Protein AF-A0A1R3GUH7-F1 (afdb_monomer_lite)

Radius of gyration: 83.01 Å; chains: 1; bounding box: 153×74×231 Å

Sequence (620 aa):
MSNSMDSQSESEESDISDTEIDDYKEVQYEQLKSNKFVVKKPNGTFRCPFCLGKKKQEYGYRDILQHATGVGAASSIKKSGKKRGQHLALAKYLKEDVATEACSVKKDVPKEIVVANKQVPKQEDELCVWPWKGIVTNVYNKLRHEKDVDESAYWLRKFSQYKPVDVHLMWDKERRKGSVILGFGEDMAGFTSLMEFEKIFAANRHGKHDWDRRKRDPGSQMYGWRAQADDYNSQGRIGDYLREKTELSTSSNINAKKKLGTIEKRENLIMAIDMTNEELLEKQCQLDEKGFSLRQIHEENDRLHKAHNKEMETLQQIARDHVYRVMEDANRMKAEVDHKREKLDAWSRKKNESLQLASENQISASKEVAILLQQQQREKREALDKFIQLRREMDEKHKLQRDLEELTGQIKMREVVRGPNEKEMQAMKAMEEELKERLEALDDSGSMNQVLLAKERQINDELQAARKEMIAGFDAHVGGRVTRPTAIGVKKMGEIDSKAFQIAYKKKYPGNEATVEAVMHCTKWQENIQDSGWHPFKVVENNGKPEGVLDENDEKLKELKEELGGEVYDIVVTALKELNEYNPSGRYPVRELWNFRKDCNRRATLKEAITYVAAKRKQK

pLDDT: mean 80.37, std 17.02, range [24.97, 98.25]

Secondary structure (DSSP, 8-state):
--PPP-------PPPPPTTTHHHHHHHHHHHHHTT-S--B-TTS-B--TT--SSS---B-HHHHHHHHHHHHT---TTS-HHHHHHHHHHHHHIIIIIHHHTT------------------------EEETTEEEEEEE----TT-TT--HHHHHHHHTGGG--SEEEEEEETTTTEEEEEEE--SSHHHHHHHHHHHHHHHHTT-SHHHHHHHTTS-TT--EEEE-BHHHHT-SSHHHHHHHHH-EEE-HHHHHHHHHHHHHHHHHHHHHHHHHHHHHHHHHHHHHHHHHHHHHHHHHHHHHHHHHHHHHHHHHHHHHHHHHHHHHHHHHHHHHHHHHHHHHHHHHHHHHHHHHHHHHHHHHHHHHHHHHHHHHHHHHHHHHHHHHHHHHHHHHHHHHHHHHHHHHHHHHHHHHTTS---HHHHHHHHHHHHHHHHHHHHHHGGGHHHHHHHHHHHHHHHHHHHHHHHHHHHHHHHS-S---S--SEEEEEET---HHHHHHHHHHHS-SSTHHHHHHHHHHHHHHHHH-TT---EEEEEETTEEEEEE-TT-HHHHHHHHHH-HHHHHHHHHHHHHHHHH-TTT-SPEEEEEE--TTT-EEPPHHHHHHHHHHHHTT-

Foldseek 3Di:
DDDDDDDDPPDPDDFDDPVCLQVLLVVLLVCVVVVVFDQADPVGWGAQRLDPDDDDRTHHLVRLLCVLVVQLPDPDPPDGSNSNSNSSSVNVCSPPPVVVVVVPDDPDDPPPPPPPDPPPDPPPLFFAWPPWKKKKWQDAPPPPDDPDDPPFVVVCVVLVQLPFPGKDWADDPVVRIIMIMTGQGGDVNSVVSQVVQQVVLVVVCQEPVSCVVCVVPVDRDMHMHIDGPCQCPDPDDSVVVSVVPTDTDGPVVSVVVVVVVVVVVVVVVVVVVVVVVVVVVVVVVVVVVVVVVVVVVVVVVVVVVVVVVVVVVVVVVVVVVVVVVVVVVVVVVVVVVVVVVVVVVVVVVVVVVVVVVVVVVVVVVVVVVVVVVVVVVVVVVVVVVVVVVVVVVVVVVVVVVVVVVVVVVVVVVVCVVPPDDPVVVVVVVVVVVVVVVVVVVVVVVPVVVVVVVVVVVVVVVVQVVLQVVLLVVLPVVVPPDDPDDDQKGKDFQLQQPLVLQLVLQCVVPPDPCSNVVSNVVSVVLSVVLLPLPDDQWDFDQDPNDTDTHGNCPDPVLVCCCVVRHDSNSVRSVRSSVRCCVPPVRRSGTDMFIFRPPPVDGDGDDPVRSVVSVVVVVVVD

Organism: Corchorus capsularis (NCBI:txid210143)

Structure (mmCIF, N/CA/C/O backbone):
data_AF-A0A1R3GUH7-F1
#
_entry.id   AF-A0A1R3GUH7-F1
#
loop_
_atom_site.group_PDB
_atom_site.id
_atom_site.type_symbol
_atom_site.label_atom_id
_atom_site.label_alt_id
_atom_site.label_comp_id
_atom_site.label_asym_id
_atom_site.label_entity_id
_atom_site.label_seq_id
_atom_site.pdbx_PDB_ins_code
_atom_site.Cartn_x
_atom_site.Cartn_y
_atom_site.Cartn_z
_atom_site.occupancy
_atom_site.B_iso_or_equiv
_atom_site.auth_seq_id
_atom_site.auth_comp_id
_atom_site.auth_asym_id
_atom_site.auth_atom_id
_atom_site.pdbx_PDB_model_num
ATOM 1 N N . MET A 1 1 ? 68.380 33.218 -1.098 1.00 38.47 1 MET A N 1
ATOM 2 C CA . MET A 1 1 ? 67.161 32.383 -1.090 1.00 38.47 1 MET A CA 1
ATOM 3 C C . MET A 1 1 ? 66.064 33.159 -0.394 1.00 38.47 1 MET A C 1
ATOM 5 O O . MET A 1 1 ? 66.380 33.907 0.521 1.00 38.47 1 MET A O 1
ATOM 9 N N . SER A 1 2 ? 64.831 32.909 -0.830 1.00 32.28 2 SER A N 1
ATOM 10 C CA . SER A 1 2 ? 63.564 33.264 -0.180 1.00 32.28 2 SER A CA 1
ATOM 11 C C . SER A 1 2 ? 62.920 34.574 -0.638 1.00 32.28 2 SER A C 1
ATOM 13 O O . SER A 1 2 ? 63.333 35.677 -0.300 1.00 32.28 2 SER A O 1
ATOM 15 N N . ASN A 1 3 ? 61.898 34.340 -1.461 1.00 30.81 3 ASN A N 1
ATOM 16 C CA . ASN A 1 3 ? 60.961 35.232 -2.123 1.00 30.81 3 ASN A CA 1
ATOM 17 C C . ASN A 1 3 ? 60.263 36.227 -1.192 1.00 30.81 3 ASN A C 1
ATOM 19 O O . ASN A 1 3 ? 59.769 35.855 -0.129 1.00 30.81 3 ASN A O 1
ATOM 23 N N . SER A 1 4 ? 60.118 37.450 -1.702 1.00 28.64 4 SER A N 1
ATOM 24 C CA . SER A 1 4 ? 59.092 38.403 -1.292 1.00 28.64 4 SER A CA 1
ATOM 25 C C . SER A 1 4 ? 57.752 37.952 -1.868 1.00 28.64 4 SER A C 1
ATOM 27 O O . SER A 1 4 ? 57.610 37.788 -3.081 1.00 28.64 4 SER A O 1
ATOM 29 N N . MET A 1 5 ? 56.796 37.712 -0.977 1.00 43.38 5 MET A N 1
ATOM 30 C CA . MET A 1 5 ? 55.377 37.606 -1.283 1.00 43.38 5 MET A CA 1
ATOM 31 C C . MET A 1 5 ? 54.871 38.978 -1.717 1.00 43.38 5 MET A C 1
ATOM 33 O O . MET A 1 5 ? 54.993 39.932 -0.958 1.00 43.38 5 MET A O 1
ATOM 37 N N . ASP A 1 6 ? 54.278 39.047 -2.905 1.00 29.61 6 ASP A N 1
ATOM 38 C CA . ASP A 1 6 ? 53.284 40.067 -3.208 1.00 29.61 6 ASP A CA 1
ATOM 39 C C . ASP A 1 6 ? 52.191 39.487 -4.115 1.00 29.61 6 ASP A C 1
ATOM 41 O O . ASP A 1 6 ? 52.394 39.179 -5.289 1.00 29.61 6 ASP A O 1
ATOM 45 N N . SER A 1 7 ? 51.040 39.271 -3.479 1.00 36.44 7 SER A N 1
ATOM 46 C CA . SER A 1 7 ? 49.740 39.780 -3.910 1.00 36.44 7 SER A CA 1
ATOM 47 C C . SER A 1 7 ? 49.312 39.495 -5.358 1.00 36.44 7 SER A C 1
ATOM 49 O O . SER A 1 7 ? 49.348 40.365 -6.225 1.00 36.44 7 SER A O 1
ATOM 51 N N . GLN A 1 8 ? 48.779 38.292 -5.600 1.00 31.94 8 GLN A N 1
ATOM 52 C CA . GLN A 1 8 ? 47.767 38.107 -6.643 1.00 31.94 8 GLN A CA 1
ATOM 53 C C . GLN A 1 8 ? 46.392 38.351 -6.020 1.00 31.94 8 GLN A C 1
ATOM 55 O O . GLN A 1 8 ? 45.946 37.580 -5.175 1.00 31.94 8 GLN A O 1
ATOM 60 N N . SER A 1 9 ? 45.727 39.431 -6.439 1.00 34.44 9 SER A N 1
ATOM 61 C CA . SER A 1 9 ? 44.301 39.630 -6.197 1.00 34.44 9 SER A CA 1
ATOM 62 C C . SER A 1 9 ? 43.526 38.582 -6.999 1.00 34.44 9 SER A C 1
ATOM 64 O O . SER A 1 9 ? 43.190 38.789 -8.170 1.00 34.44 9 SER A O 1
ATOM 66 N N . GLU A 1 10 ? 43.282 37.432 -6.380 1.00 37.41 10 GLU A N 1
ATOM 67 C CA . GLU A 1 10 ? 42.176 36.563 -6.753 1.00 37.41 10 GLU A CA 1
ATOM 68 C C . GLU A 1 10 ? 40.896 37.366 -6.530 1.00 37.41 10 GLU A C 1
ATOM 70 O O . GLU A 1 10 ? 40.453 37.596 -5.409 1.00 37.41 10 GLU A O 1
ATOM 75 N N . SER A 1 11 ? 40.347 37.879 -7.627 1.00 35.03 11 SER A N 1
ATOM 76 C CA . SER A 1 11 ? 38.951 38.279 -7.652 1.00 35.03 11 SER A CA 1
ATOM 77 C C . SER A 1 11 ? 38.152 37.015 -7.369 1.00 35.03 11 SER A C 1
ATOM 79 O O . SER A 1 11 ? 38.165 36.074 -8.164 1.00 35.03 11 SER A O 1
ATOM 81 N N . GLU A 1 12 ? 37.504 36.987 -6.208 1.00 46.16 12 GLU A N 1
ATOM 82 C CA . GLU A 1 12 ? 36.414 36.072 -5.895 1.00 46.16 12 GLU A CA 1
ATOM 83 C C . GLU A 1 12 ? 35.288 36.303 -6.915 1.00 46.16 12 GLU A C 1
ATOM 85 O O . GLU A 1 12 ? 34.339 37.047 -6.687 1.00 46.16 12 GLU A O 1
ATOM 90 N N . GLU A 1 13 ? 35.419 35.711 -8.099 1.00 43.38 13 GLU A N 1
ATOM 91 C CA . GLU A 1 13 ? 34.312 35.567 -9.028 1.00 43.38 13 GLU A CA 1
ATOM 92 C C . GLU A 1 13 ? 33.668 34.206 -8.797 1.00 43.38 13 GLU A C 1
ATOM 94 O O . GLU A 1 13 ? 34.305 33.167 -8.976 1.00 43.38 13 GLU A O 1
ATOM 99 N N . SER A 1 14 ? 32.387 34.228 -8.428 1.00 48.31 14 SER A N 1
ATOM 100 C CA . SER A 1 14 ? 31.550 33.044 -8.262 1.00 48.31 14 SER A CA 1
ATOM 101 C C . SER A 1 14 ? 31.707 32.074 -9.440 1.00 48.31 14 SER A C 1
ATOM 103 O O . SER A 1 14 ? 31.588 32.449 -10.618 1.00 48.31 14 SER A O 1
ATOM 105 N N . ASP A 1 15 ? 32.024 30.823 -9.105 1.00 64.31 15 ASP A N 1
ATOM 106 C CA . ASP A 1 15 ? 32.082 29.721 -10.056 1.00 64.31 15 ASP A CA 1
ATOM 107 C C . ASP A 1 15 ? 30.642 29.304 -10.376 1.00 64.31 15 ASP A C 1
ATOM 109 O O . ASP A 1 15 ? 29.839 29.080 -9.471 1.00 64.31 15 ASP A O 1
ATOM 113 N N . ILE A 1 16 ? 30.301 29.275 -11.663 1.00 67.75 16 ILE A N 1
ATOM 114 C CA . ILE A 1 16 ? 28.954 28.910 -12.116 1.00 67.75 16 ILE A CA 1
ATOM 115 C C . ILE A 1 16 ? 28.743 27.406 -11.931 1.00 67.75 16 ILE A C 1
ATOM 117 O O . ILE A 1 16 ? 29.658 26.613 -12.176 1.00 67.75 16 ILE A O 1
ATOM 121 N N . SER A 1 17 ? 27.547 27.015 -11.498 1.00 65.94 17 SER A N 1
ATOM 122 C CA . SER A 1 17 ? 27.181 25.608 -11.318 1.00 65.94 17 SER A CA 1
ATOM 123 C C . SER A 1 17 ? 27.133 24.870 -12.661 1.00 65.94 17 SER A C 1
ATOM 125 O O . SER A 1 17 ? 26.926 25.485 -13.707 1.00 65.94 17 SER A O 1
ATOM 127 N N . ASP A 1 18 ? 27.287 23.540 -12.660 1.00 63.94 18 ASP A N 1
ATOM 128 C CA . ASP A 1 18 ? 27.236 22.732 -13.894 1.00 63.94 18 ASP A CA 1
ATOM 129 C C . ASP A 1 18 ? 25.914 22.908 -14.672 1.00 63.94 18 ASP A C 1
ATOM 131 O O . ASP A 1 18 ? 25.900 22.751 -15.892 1.00 63.94 18 ASP A O 1
ATOM 135 N N . THR A 1 19 ? 24.826 23.291 -13.992 1.00 66.81 19 THR A N 1
ATOM 136 C CA . THR A 1 19 ? 23.519 23.597 -14.595 1.00 66.81 19 THR A CA 1
ATOM 137 C C . THR A 1 19 ? 23.462 24.946 -15.315 1.00 66.81 19 THR A C 1
ATOM 139 O O . THR A 1 19 ? 22.636 25.114 -16.202 1.00 66.81 19 THR A O 1
ATOM 142 N N . GLU A 1 20 ? 24.344 25.893 -14.986 1.00 77.19 20 GLU A N 1
ATOM 143 C CA . GLU A 1 20 ? 24.382 27.247 -15.573 1.00 77.19 20 GLU A CA 1
ATOM 144 C C . GLU A 1 20 ? 25.398 27.368 -16.727 1.00 77.19 20 GLU A C 1
ATOM 146 O O . GLU A 1 20 ? 25.493 28.406 -17.388 1.00 77.19 20 GLU A O 1
ATOM 151 N N . ILE A 1 21 ? 26.186 26.316 -16.985 1.00 79.94 21 ILE A N 1
ATOM 152 C CA . ILE A 1 21 ? 27.223 26.310 -18.028 1.00 79.94 21 ILE A CA 1
ATOM 153 C C . ILE A 1 21 ? 26.617 26.452 -19.427 1.00 79.94 21 ILE A C 1
ATOM 155 O O . ILE A 1 21 ? 27.209 27.137 -20.265 1.00 79.94 21 ILE A O 1
ATOM 159 N N . ASP A 1 22 ? 25.464 25.831 -19.684 1.00 78.75 22 ASP A N 1
ATOM 160 C CA . ASP A 1 22 ? 24.805 25.896 -20.991 1.00 78.75 22 ASP A CA 1
ATOM 161 C C . ASP A 1 22 ? 24.230 27.291 -21.272 1.00 78.75 22 ASP A C 1
ATOM 163 O O . ASP A 1 22 ? 24.462 27.834 -22.354 1.00 78.75 22 ASP A O 1
ATOM 167 N N . ASP A 1 23 ? 23.610 27.936 -20.282 1.00 82.19 23 ASP A N 1
ATOM 168 C CA . ASP A 1 23 ? 23.134 29.319 -20.412 1.00 82.19 23 ASP A CA 1
ATOM 169 C C . ASP A 1 23 ? 24.306 30.289 -20.624 1.00 82.19 23 ASP A C 1
ATOM 171 O O . ASP A 1 23 ? 24.288 31.151 -21.510 1.00 82.19 23 ASP A O 1
ATOM 175 N N . TYR A 1 24 ? 25.392 30.110 -19.863 1.00 84.88 24 TYR A N 1
ATOM 176 C CA . TYR A 1 24 ? 26.601 30.919 -20.007 1.00 84.88 24 TYR A CA 1
ATOM 177 C C . TYR A 1 24 ? 27.288 30.714 -21.369 1.00 84.88 24 TYR A C 1
ATOM 179 O O . TYR A 1 24 ? 27.802 31.668 -21.962 1.00 84.88 24 TYR A O 1
ATOM 187 N N . LYS A 1 25 ? 27.280 29.486 -21.901 1.00 87.50 25 LYS A N 1
ATOM 188 C CA . LYS A 1 25 ? 27.779 29.155 -23.243 1.00 87.50 25 LYS A CA 1
ATOM 189 C C . LYS A 1 25 ? 27.013 29.924 -24.320 1.00 87.50 25 LYS A C 1
ATOM 191 O O . LYS A 1 25 ? 27.659 30.472 -25.212 1.00 87.50 25 LYS A O 1
ATOM 196 N N . GLU A 1 26 ? 25.685 29.993 -24.252 1.00 87.25 26 GLU A N 1
ATOM 197 C CA . GLU A 1 26 ? 24.887 30.718 -25.253 1.00 87.25 26 GLU A CA 1
ATOM 198 C C . GLU A 1 26 ? 25.171 32.231 -25.218 1.00 87.25 26 GLU A C 1
ATOM 200 O O . GLU A 1 26 ? 25.396 32.846 -26.261 1.00 87.25 26 GLU A O 1
ATOM 205 N N . VAL A 1 27 ? 25.331 32.821 -24.026 1.00 85.38 27 VAL A N 1
ATOM 206 C CA . VAL A 1 27 ? 25.751 34.231 -23.891 1.00 85.38 27 VAL A CA 1
ATOM 207 C C . VAL A 1 27 ? 27.134 34.478 -24.507 1.00 85.38 27 VAL A C 1
ATOM 209 O O . VAL A 1 27 ? 27.351 35.485 -25.183 1.00 85.38 27 VAL A O 1
ATOM 212 N N . GLN A 1 28 ? 28.098 33.581 -24.283 1.00 86.81 28 GLN A N 1
ATOM 213 C CA . GLN A 1 28 ? 29.441 33.710 -24.861 1.00 86.81 28 GLN A CA 1
ATOM 214 C C . GLN A 1 28 ? 29.458 33.463 -26.377 1.00 86.81 28 GLN A C 1
ATOM 216 O O . GLN A 1 28 ? 30.261 34.073 -27.084 1.00 86.81 28 GLN A O 1
ATOM 221 N N . TYR A 1 29 ? 28.566 32.617 -26.891 1.00 88.44 29 TYR A N 1
ATOM 222 C CA . TYR A 1 29 ? 28.405 32.362 -28.321 1.00 88.44 29 TYR A CA 1
ATOM 223 C C . TYR A 1 29 ? 27.937 33.625 -29.064 1.00 88.44 29 TYR A C 1
ATOM 225 O O . TYR A 1 29 ? 28.569 34.025 -30.043 1.00 88.44 29 TYR A O 1
ATOM 233 N N . GLU A 1 30 ? 26.949 34.348 -28.531 1.00 86.12 30 GLU A N 1
ATOM 234 C CA . GLU A 1 30 ? 26.508 35.635 -29.097 1.00 86.12 30 GLU A CA 1
ATOM 235 C C . GLU A 1 30 ? 27.604 36.719 -29.050 1.00 86.12 30 GLU A C 1
ATOM 237 O O . GLU A 1 30 ? 27.748 37.552 -29.954 1.00 86.12 30 GLU A O 1
ATOM 242 N N . GLN A 1 31 ? 28.465 36.690 -28.027 1.00 83.94 31 GLN A N 1
ATOM 243 C CA . GLN A 1 31 ? 29.629 37.581 -27.964 1.00 83.94 31 GLN A CA 1
ATOM 244 C C . GLN A 1 31 ? 30.687 37.257 -29.034 1.00 83.94 31 GLN A C 1
ATOM 246 O O . GLN A 1 31 ? 31.366 38.162 -29.520 1.00 83.94 31 GLN A O 1
ATOM 251 N N . LEU A 1 32 ? 30.826 35.991 -29.434 1.00 86.94 32 LEU A N 1
ATOM 252 C CA . LEU A 1 32 ? 31.704 35.593 -30.538 1.00 86.94 32 LEU A CA 1
ATOM 253 C C . LEU A 1 32 ? 31.118 36.012 -31.896 1.00 86.94 32 LEU A C 1
ATOM 255 O O . LEU A 1 32 ? 31.863 36.503 -32.742 1.00 86.94 32 LEU A O 1
ATOM 259 N N . LYS A 1 33 ? 29.793 35.917 -32.075 1.00 83.00 33 LYS A N 1
ATOM 260 C CA . LYS A 1 33 ? 29.093 36.374 -33.292 1.00 83.00 33 LYS A CA 1
ATOM 261 C C . LYS A 1 33 ? 29.143 37.884 -33.501 1.00 83.00 33 LYS A C 1
ATOM 263 O O . LYS A 1 33 ? 29.285 38.348 -34.627 1.00 83.00 33 LYS A O 1
ATOM 268 N N . SER A 1 34 ? 29.092 38.660 -32.422 1.00 78.75 34 SER A N 1
ATOM 269 C CA . SER A 1 34 ? 29.183 40.127 -32.472 1.00 78.75 34 SER A CA 1
ATOM 270 C C . SER A 1 34 ? 30.601 40.663 -32.751 1.00 78.75 34 SER A C 1
ATOM 272 O O . SER A 1 34 ? 30.850 41.855 -32.578 1.00 78.75 34 SER A O 1
ATOM 274 N N . ASN A 1 35 ? 31.543 39.811 -33.190 1.00 73.19 35 ASN A N 1
ATOM 275 C CA . ASN A 1 35 ? 32.951 40.142 -33.461 1.00 73.19 35 ASN A CA 1
ATOM 276 C C . ASN A 1 35 ? 33.691 40.787 -32.274 1.00 73.19 35 ASN A C 1
ATOM 278 O O . ASN A 1 35 ? 34.731 41.427 -32.444 1.00 73.19 35 ASN A O 1
ATOM 282 N N . LYS A 1 36 ? 33.201 40.582 -31.046 1.00 70.38 36 LYS A N 1
ATOM 283 C CA . LYS A 1 36 ? 33.821 41.108 -29.823 1.00 70.38 36 LYS A CA 1
ATOM 284 C C . LYS A 1 36 ? 35.190 40.474 -29.544 1.00 70.38 36 LYS A C 1
ATOM 286 O O . LYS A 1 36 ? 36.022 41.067 -28.861 1.00 70.38 36 LYS A O 1
ATOM 291 N N . PHE A 1 37 ? 35.440 39.282 -30.089 1.00 76.00 37 PHE A N 1
ATOM 292 C CA . PHE A 1 37 ? 36.695 38.549 -29.957 1.00 76.00 37 PHE A CA 1
ATOM 293 C C . PHE A 1 37 ? 37.246 38.145 -31.328 1.00 76.00 37 PHE A C 1
ATOM 295 O O . PHE A 1 37 ? 36.532 37.597 -32.162 1.00 76.00 37 PHE A O 1
ATOM 302 N N . VAL A 1 38 ? 38.547 38.353 -31.548 1.00 77.56 38 VAL A N 1
ATOM 303 C CA . VAL A 1 38 ? 39.216 37.965 -32.800 1.00 77.56 38 VAL A CA 1
ATOM 304 C C . VAL A 1 38 ? 39.607 36.485 -32.748 1.00 77.56 38 VAL A C 1
ATOM 306 O O . VAL A 1 38 ? 40.594 36.119 -32.106 1.00 77.56 38 VAL A O 1
ATOM 309 N N . VAL A 1 39 ? 38.834 35.638 -33.433 1.00 82.12 39 VAL A N 1
ATOM 310 C CA . VAL A 1 39 ? 39.043 34.176 -33.486 1.00 82.12 39 VAL A CA 1
ATOM 311 C C . VAL A 1 39 ? 39.844 33.742 -34.720 1.00 82.12 39 VAL A C 1
ATOM 313 O O . VAL A 1 39 ? 40.707 32.867 -34.618 1.00 82.12 39 VAL A O 1
ATOM 316 N N . LYS A 1 40 ? 39.597 34.367 -35.878 1.00 84.44 40 LYS A N 1
ATOM 317 C CA . LYS A 1 40 ? 40.259 34.092 -37.166 1.00 84.44 40 LYS A CA 1
ATOM 318 C C . LYS A 1 40 ? 41.149 35.273 -37.546 1.00 84.44 40 LYS A C 1
ATOM 320 O O . LYS A 1 40 ? 40.693 36.413 -37.574 1.00 84.44 40 LYS A O 1
ATOM 325 N N . LYS A 1 41 ? 42.426 35.011 -37.818 1.00 80.44 41 LYS A N 1
ATOM 326 C CA . LYS A 1 41 ? 43.382 36.029 -38.268 1.00 80.44 41 LYS A CA 1
ATOM 327 C C . LYS A 1 41 ? 43.344 36.179 -39.800 1.00 80.44 41 LYS A C 1
ATOM 329 O O . LYS A 1 41 ? 42.991 35.224 -40.495 1.00 80.44 41 LYS A O 1
ATOM 334 N N . PRO A 1 42 ? 43.782 37.327 -40.354 1.00 74.44 42 PRO A N 1
ATOM 335 C CA . PRO A 1 42 ? 43.833 37.548 -41.805 1.00 74.44 42 PRO A CA 1
ATOM 336 C C . PRO A 1 42 ? 44.706 36.545 -42.579 1.00 74.44 42 PRO A C 1
ATOM 338 O O . PRO A 1 42 ? 44.478 36.315 -43.760 1.00 74.44 42 PRO A O 1
ATOM 341 N N . ASN A 1 43 ? 45.687 35.922 -41.917 1.00 75.25 43 ASN A N 1
ATOM 342 C CA . ASN A 1 43 ? 46.554 34.884 -42.486 1.00 75.25 43 ASN A CA 1
ATOM 343 C C . ASN A 1 43 ? 45.903 33.482 -42.527 1.00 75.25 43 ASN A C 1
ATOM 345 O O . ASN A 1 43 ? 46.573 32.514 -42.874 1.00 75.25 43 ASN A O 1
ATOM 349 N N . GLY A 1 44 ? 44.623 33.356 -42.153 1.00 77.50 44 GLY A N 1
ATOM 350 C CA . GLY A 1 44 ? 43.875 32.096 -42.176 1.00 77.50 44 GLY A CA 1
ATOM 351 C C . GLY A 1 44 ? 44.109 31.181 -40.968 1.00 77.50 44 GLY A C 1
ATOM 352 O O . GLY A 1 44 ? 43.532 30.094 -40.923 1.00 77.50 44 GLY A O 1
ATOM 353 N N . THR A 1 45 ? 44.915 31.596 -39.982 1.00 85.69 45 THR A N 1
ATOM 354 C CA . THR A 1 45 ? 45.108 30.840 -38.735 1.00 85.69 45 THR A CA 1
ATOM 355 C C . THR A 1 45 ? 44.125 31.274 -37.650 1.00 85.69 45 THR A C 1
ATOM 357 O O . THR A 1 45 ? 43.589 32.385 -37.654 1.00 85.69 45 THR A O 1
ATOM 360 N N . PHE A 1 46 ? 43.864 30.373 -36.706 1.00 88.00 46 PHE A N 1
ATOM 361 C CA . PHE A 1 46 ? 42.892 30.570 -35.636 1.00 88.00 46 PHE A CA 1
ATOM 362 C C . PHE A 1 46 ? 43.574 30.738 -34.281 1.00 88.00 46 PHE A C 1
ATOM 364 O O . PHE A 1 46 ? 44.644 30.180 -34.030 1.00 88.00 46 PHE A O 1
ATOM 371 N N . ARG A 1 47 ? 42.940 31.483 -33.375 1.00 87.56 47 ARG A N 1
ATOM 372 C CA . ARG A 1 47 ? 43.402 31.660 -31.996 1.00 87.56 47 ARG A CA 1
ATOM 373 C C . ARG A 1 47 ? 42.234 31.521 -31.029 1.00 87.56 47 ARG A C 1
ATOM 375 O O . ARG A 1 47 ? 41.167 32.075 -31.255 1.00 87.56 47 ARG A O 1
ATOM 382 N N . CYS A 1 48 ? 42.466 30.823 -29.919 1.00 88.25 48 CYS A N 1
ATOM 383 C CA . CYS A 1 48 ? 41.516 30.794 -28.811 1.00 88.25 48 CYS A CA 1
ATOM 384 C C . CYS A 1 48 ? 41.601 32.121 -28.030 1.00 88.25 48 CYS A C 1
ATOM 386 O O . CYS A 1 48 ? 42.655 32.391 -27.440 1.00 88.25 48 CYS A O 1
ATOM 388 N N . PRO A 1 49 ? 40.535 32.944 -27.989 1.00 85.31 49 PRO A N 1
ATOM 389 C CA . PRO A 1 49 ? 40.542 34.209 -27.252 1.00 85.31 49 PRO A CA 1
ATOM 390 C C . PRO A 1 49 ? 40.568 34.007 -25.728 1.00 85.31 49 PRO A C 1
ATOM 392 O O . PRO A 1 49 ? 40.996 34.892 -24.995 1.00 85.31 49 PRO A O 1
ATOM 395 N N . PHE A 1 50 ? 40.187 32.819 -25.253 1.00 85.75 50 PHE A N 1
ATOM 396 C CA . PHE A 1 50 ? 40.042 32.492 -23.830 1.00 85.75 50 PHE A CA 1
ATOM 397 C C . PHE A 1 50 ? 41.289 31.833 -23.211 1.00 85.75 50 PHE A C 1
ATOM 399 O O . PHE A 1 50 ? 41.352 31.609 -22.002 1.00 85.75 50 PHE A O 1
ATOM 406 N N . CYS A 1 51 ? 42.307 31.527 -24.023 1.00 81.62 51 CYS A N 1
ATOM 407 C CA . CYS A 1 51 ? 43.567 30.927 -23.581 1.00 81.62 51 CYS A CA 1
ATOM 408 C C . CYS A 1 51 ? 44.732 31.913 -23.735 1.00 81.62 51 CYS A C 1
ATOM 410 O O . CYS A 1 51 ? 45.518 31.855 -24.685 1.00 81.62 51 CYS A O 1
ATOM 412 N N . LEU A 1 52 ? 44.874 32.814 -22.764 1.00 65.19 52 LEU A N 1
ATOM 413 C CA . LEU A 1 52 ? 46.010 33.729 -22.690 1.00 65.19 52 LEU A CA 1
ATOM 414 C C . LEU A 1 52 ? 47.238 32.987 -22.120 1.00 65.19 52 LEU A C 1
ATOM 416 O O . LEU A 1 52 ? 47.243 32.562 -20.970 1.00 65.19 52 LEU A O 1
ATOM 420 N N . GLY A 1 53 ? 48.281 32.799 -22.941 1.00 60.22 53 GLY A N 1
ATOM 421 C CA . GLY A 1 53 ? 49.635 32.485 -22.454 1.00 60.22 53 GLY A CA 1
ATOM 422 C C . GLY A 1 53 ? 50.174 31.048 -22.582 1.00 60.22 53 GLY A C 1
ATOM 423 O O . GLY A 1 53 ? 51.245 30.783 -22.044 1.00 60.22 53 GLY A O 1
ATOM 424 N N . LYS A 1 54 ? 49.535 30.106 -23.298 1.00 58.34 54 LYS A N 1
ATOM 425 C CA . LYS A 1 54 ? 50.072 28.727 -23.449 1.00 58.34 54 LYS A CA 1
ATOM 426 C C . LYS A 1 54 ? 50.456 28.372 -24.898 1.00 58.34 54 LYS A C 1
ATOM 428 O O . LYS A 1 54 ? 49.594 28.073 -25.709 1.00 58.34 54 LYS A O 1
ATOM 433 N N . LYS A 1 55 ? 51.770 28.422 -25.174 1.00 57.00 55 LYS A N 1
ATOM 434 C CA . LYS A 1 55 ? 52.654 27.870 -26.248 1.00 57.00 55 LYS A CA 1
ATOM 435 C C . LYS A 1 55 ? 52.178 27.547 -27.691 1.00 57.00 55 LYS A C 1
ATOM 437 O O . LYS A 1 55 ? 53.053 27.412 -28.538 1.00 57.00 55 LYS A O 1
ATOM 442 N N . LYS A 1 56 ? 50.891 27.498 -28.049 1.00 58.94 56 LYS A N 1
ATOM 443 C CA . LYS A 1 56 ? 50.426 27.563 -29.453 1.00 58.94 56 LYS A CA 1
ATOM 444 C C . LYS A 1 56 ? 49.471 28.745 -29.592 1.00 58.94 56 LYS A C 1
ATOM 446 O O . LYS A 1 56 ? 48.332 28.689 -29.144 1.00 58.94 56 LYS A O 1
ATOM 451 N N . GLN A 1 57 ? 49.970 29.851 -30.145 1.00 65.38 57 GLN A N 1
ATOM 452 C CA . GLN A 1 57 ? 49.171 31.064 -30.374 1.00 65.38 57 GLN A CA 1
ATOM 453 C C . GLN A 1 57 ? 48.404 31.030 -31.702 1.00 65.38 57 GLN A C 1
ATOM 455 O O . GLN A 1 57 ? 47.561 31.896 -31.938 1.00 65.38 57 GLN A O 1
ATOM 460 N N . GLU A 1 58 ? 48.696 30.042 -32.548 1.00 76.75 58 GLU A N 1
ATOM 461 C CA . GLU A 1 58 ? 48.107 29.865 -33.870 1.00 76.75 58 GLU A CA 1
ATOM 462 C C . GLU A 1 58 ? 47.759 28.392 -34.075 1.00 76.75 58 GLU A C 1
ATOM 464 O O . GLU A 1 58 ? 48.574 27.504 -33.816 1.00 76.75 58 GLU A O 1
ATOM 469 N N . TYR A 1 59 ? 46.527 28.149 -34.500 1.00 81.50 59 TYR A N 1
ATOM 470 C CA . TYR A 1 59 ? 45.942 26.835 -34.712 1.00 81.50 59 TYR A CA 1
ATOM 471 C C . TYR A 1 59 ? 45.432 26.732 -36.153 1.00 81.50 59 TYR A C 1
ATOM 473 O O . TYR A 1 59 ? 44.887 27.700 -36.693 1.00 81.50 59 TYR A O 1
ATOM 481 N N . GLY A 1 60 ? 45.556 25.552 -36.766 1.00 83.50 60 GLY A N 1
ATOM 482 C CA . GLY A 1 60 ? 44.733 25.202 -37.926 1.00 83.50 60 GLY A CA 1
ATOM 483 C C . GLY A 1 60 ? 43.278 24.963 -37.504 1.00 83.50 60 GLY A C 1
ATOM 484 O O . GLY A 1 60 ? 43.012 24.728 -36.325 1.00 83.50 60 GLY A O 1
ATOM 485 N N . TYR A 1 61 ? 42.329 24.988 -38.449 1.00 86.25 61 TYR A N 1
ATOM 486 C CA . TYR A 1 61 ? 40.892 24.833 -38.151 1.00 86.25 61 TYR A CA 1
ATOM 487 C C . TYR A 1 61 ? 40.578 23.566 -37.329 1.00 86.25 61 TYR A C 1
ATOM 489 O O . TYR A 1 61 ? 39.882 23.628 -36.316 1.00 86.25 61 TYR A O 1
ATOM 497 N N . ARG A 1 62 ? 41.153 22.415 -37.710 1.00 84.12 62 ARG A N 1
ATOM 498 C CA . ARG A 1 62 ? 40.957 21.154 -36.970 1.00 84.12 62 ARG A CA 1
ATOM 499 C C . ARG A 1 62 ? 41.544 21.219 -35.558 1.00 84.12 62 ARG A C 1
ATOM 501 O O . ARG A 1 62 ? 40.911 20.759 -34.613 1.00 84.12 62 ARG A O 1
ATOM 508 N N . ASP A 1 63 ? 42.710 21.845 -35.410 1.00 84.81 63 ASP A N 1
ATOM 509 C CA . ASP A 1 63 ? 43.415 21.932 -34.130 1.00 84.81 63 ASP A CA 1
ATOM 510 C C . ASP A 1 63 ? 42.702 22.869 -33.147 1.00 84.81 63 ASP A C 1
ATOM 512 O O . ASP A 1 63 ? 42.621 22.560 -31.957 1.00 84.81 63 ASP A O 1
ATOM 516 N N . ILE A 1 64 ? 42.165 24.004 -33.621 1.00 88.31 64 ILE A N 1
ATOM 517 C CA . ILE A 1 64 ? 41.411 24.924 -32.757 1.00 88.31 64 ILE A CA 1
ATOM 518 C C . ILE A 1 64 ? 40.089 24.299 -32.322 1.00 88.31 64 ILE A C 1
ATOM 520 O O . ILE A 1 64 ? 39.703 24.435 -31.161 1.00 88.31 64 ILE A O 1
ATOM 524 N N . LEU A 1 65 ? 39.426 23.564 -33.219 1.00 89.31 65 LEU A N 1
ATOM 525 C CA . LEU A 1 65 ? 38.177 22.885 -32.910 1.00 89.31 65 LEU A CA 1
ATOM 526 C C . LEU A 1 65 ? 38.398 21.770 -31.883 1.00 89.31 65 LEU A C 1
ATOM 528 O O . LEU A 1 65 ? 37.639 21.659 -30.918 1.00 89.31 65 LEU A O 1
ATOM 532 N N . GLN A 1 66 ? 39.470 20.990 -32.039 1.00 86.38 66 GLN A N 1
ATOM 533 C CA . GLN A 1 66 ? 39.854 19.964 -31.073 1.00 86.38 66 GLN A CA 1
ATOM 534 C C . GLN A 1 66 ? 40.258 20.577 -29.725 1.00 86.38 66 GLN A C 1
ATOM 536 O O . GLN A 1 66 ? 39.862 20.067 -28.679 1.00 86.38 66 GLN A O 1
ATOM 541 N N . HIS A 1 67 ? 40.989 21.696 -29.729 1.00 87.75 67 HIS A N 1
ATOM 542 C CA . HIS A 1 67 ? 41.338 22.438 -28.517 1.00 87.75 67 HIS A CA 1
ATOM 543 C C . HIS A 1 67 ? 40.092 22.937 -27.770 1.00 87.75 67 HIS A C 1
ATOM 545 O O . HIS A 1 67 ? 39.948 22.676 -26.577 1.00 87.75 67 HIS A O 1
ATOM 551 N N . ALA A 1 68 ? 39.178 23.619 -28.465 1.00 89.44 68 ALA A N 1
ATOM 552 C CA . ALA A 1 68 ? 37.954 24.159 -27.881 1.00 89.44 68 ALA A CA 1
ATOM 553 C C . ALA A 1 68 ? 37.057 23.039 -27.322 1.00 89.44 68 ALA A C 1
ATOM 555 O O . ALA A 1 68 ? 36.637 23.093 -26.167 1.00 89.44 68 ALA A O 1
ATOM 556 N N . THR A 1 69 ? 36.864 21.967 -28.097 1.00 88.44 69 THR A N 1
ATOM 557 C CA . THR A 1 69 ? 36.056 20.808 -27.686 1.00 88.44 69 THR A CA 1
ATOM 558 C C . THR A 1 69 ? 36.686 20.080 -26.495 1.00 88.44 69 THR A C 1
ATOM 560 O O . THR A 1 69 ? 36.005 19.785 -25.517 1.00 88.44 69 THR A O 1
ATOM 563 N N . GLY A 1 70 ? 38.000 19.840 -26.527 1.00 84.44 70 GLY A N 1
ATOM 564 C CA . GLY A 1 70 ? 38.710 19.134 -25.458 1.00 84.44 70 GLY A CA 1
ATOM 565 C C . GLY A 1 70 ? 38.791 19.922 -24.148 1.00 84.44 70 GLY A C 1
ATOM 566 O O . GLY A 1 70 ? 38.759 19.332 -23.071 1.00 84.44 70 GLY A O 1
ATOM 567 N N . VAL A 1 71 ? 38.876 21.256 -24.206 1.00 84.94 71 VAL A N 1
ATOM 568 C CA . VAL A 1 71 ? 38.846 22.094 -22.996 1.00 84.94 71 VAL A CA 1
ATOM 569 C C . VAL A 1 71 ? 37.426 22.228 -22.445 1.00 84.94 71 VAL A C 1
ATOM 571 O O . VAL A 1 71 ? 37.272 22.190 -21.226 1.00 84.94 71 VAL A O 1
ATOM 574 N N . GLY A 1 72 ? 36.412 22.330 -23.310 1.00 82.81 72 GLY A N 1
ATOM 575 C CA . GLY A 1 72 ? 35.003 22.391 -22.912 1.00 82.81 72 GLY A CA 1
ATOM 576 C C . GLY A 1 72 ? 34.489 21.097 -22.267 1.00 82.81 72 GLY A C 1
ATOM 577 O O . GLY A 1 72 ? 33.770 21.151 -21.271 1.00 82.81 72 GLY A O 1
ATOM 578 N N . ALA A 1 73 ? 34.924 19.938 -22.775 1.00 81.38 73 ALA A N 1
ATOM 579 C CA . ALA A 1 73 ? 34.525 18.615 -22.283 1.00 81.38 73 ALA A CA 1
ATOM 580 C C . ALA A 1 73 ? 35.299 18.127 -21.040 1.00 81.38 73 ALA A C 1
ATOM 582 O O . ALA A 1 73 ? 35.003 17.062 -20.506 1.00 81.38 73 ALA A O 1
ATOM 583 N N . ALA A 1 74 ? 36.315 18.859 -20.575 1.00 77.69 74 ALA A N 1
ATOM 584 C CA . ALA A 1 74 ? 37.137 18.416 -19.452 1.00 77.69 74 ALA A CA 1
ATOM 585 C C . ALA A 1 74 ? 36.426 18.628 -18.100 1.00 77.69 74 ALA A C 1
ATOM 587 O O . ALA A 1 74 ? 36.326 19.760 -17.633 1.00 77.69 74 ALA A O 1
ATOM 588 N N . SER A 1 75 ? 36.048 17.539 -17.423 1.00 63.97 75 SER A N 1
ATOM 589 C CA . SER A 1 75 ? 35.394 17.547 -16.096 1.00 63.97 75 SER A CA 1
ATOM 590 C C . SER A 1 75 ? 36.355 17.689 -14.904 1.00 63.97 75 SER A C 1
ATOM 592 O O . SER A 1 75 ? 36.012 17.367 -13.771 1.00 63.97 75 SER A O 1
ATOM 594 N N . SER A 1 76 ? 37.603 18.111 -15.128 1.00 60.47 76 SER A N 1
ATOM 595 C CA . SER A 1 76 ? 38.592 18.214 -14.049 1.00 60.47 76 SER A CA 1
ATOM 596 C C . SER A 1 76 ? 38.263 19.376 -13.103 1.00 60.47 76 SER A C 1
ATOM 598 O O . SER A 1 76 ? 38.231 20.519 -13.559 1.00 60.47 76 SER A O 1
ATOM 600 N N . ILE A 1 77 ? 38.183 19.094 -11.796 1.00 51.38 77 ILE A N 1
ATOM 601 C CA . ILE A 1 77 ? 37.885 20.023 -10.676 1.00 51.38 77 ILE A CA 1
ATOM 602 C C . ILE A 1 77 ? 38.730 21.321 -10.687 1.00 51.38 77 ILE A C 1
ATOM 604 O O . ILE A 1 77 ? 38.347 22.329 -10.112 1.00 51.38 77 ILE A O 1
ATOM 608 N N . LYS A 1 78 ? 39.877 21.346 -11.382 1.00 53.06 78 LYS A N 1
ATOM 609 C CA . LYS A 1 78 ? 40.779 22.512 -11.476 1.00 53.06 78 LYS A CA 1
ATOM 610 C C . LYS A 1 78 ? 40.400 23.557 -12.544 1.00 53.06 78 LYS A C 1
ATOM 612 O O . LYS A 1 78 ? 41.165 24.501 -12.747 1.00 53.06 78 LYS A O 1
ATOM 617 N N . LYS A 1 79 ? 39.304 23.394 -13.295 1.00 60.34 79 LYS A N 1
ATOM 618 C CA . LYS A 1 79 ? 38.891 24.339 -14.353 1.00 60.34 79 LYS A CA 1
ATOM 619 C C . LYS A 1 79 ? 37.484 24.875 -14.073 1.00 60.34 79 LYS A C 1
ATOM 621 O O . LYS A 1 79 ? 36.530 24.121 -14.196 1.00 60.34 79 LYS A O 1
ATOM 626 N N . SER A 1 80 ? 37.389 26.175 -13.773 1.00 73.19 80 SER A N 1
ATOM 627 C CA . SER A 1 80 ? 36.123 26.896 -13.545 1.00 73.19 80 SER A CA 1
ATOM 628 C C . SER A 1 80 ? 35.090 26.646 -14.653 1.00 73.19 80 SER A C 1
ATOM 630 O O . SER A 1 80 ? 35.443 26.616 -15.843 1.00 73.19 80 SER A O 1
ATOM 632 N N . GLY A 1 81 ? 33.815 26.528 -14.264 1.00 75.75 81 GLY A N 1
ATOM 633 C CA . GLY A 1 81 ? 32.671 26.335 -15.163 1.00 75.75 81 GLY A CA 1
ATOM 634 C C . GLY A 1 81 ? 32.593 27.404 -16.258 1.00 75.75 81 GLY A C 1
ATOM 635 O O . GLY A 1 81 ? 32.337 27.086 -17.421 1.00 75.75 81 GLY A O 1
ATOM 636 N N . LYS A 1 82 ? 32.984 28.649 -15.945 1.00 81.31 82 LYS A N 1
ATOM 637 C CA . LYS A 1 82 ? 33.077 29.753 -16.920 1.00 81.31 82 LYS A CA 1
ATOM 638 C C . LYS A 1 82 ? 34.060 29.448 -18.053 1.00 81.31 82 LYS A C 1
ATOM 640 O O . LYS A 1 82 ? 33.756 29.670 -19.225 1.00 81.31 82 LYS A O 1
ATOM 645 N N . LYS A 1 83 ? 35.231 28.875 -17.746 1.00 83.06 83 LYS A N 1
ATOM 646 C CA . LYS A 1 83 ? 36.211 28.497 -18.783 1.00 83.06 83 LYS A CA 1
ATOM 647 C C . LYS A 1 83 ? 35.672 27.388 -19.677 1.00 83.06 83 LYS A C 1
ATOM 649 O O . LYS A 1 83 ? 35.937 27.411 -20.878 1.00 83.06 83 LYS A O 1
ATOM 654 N N . ARG A 1 84 ? 34.927 26.432 -19.121 1.00 86.38 84 ARG A N 1
ATOM 655 C CA . ARG A 1 84 ? 34.291 25.363 -19.904 1.00 86.38 84 ARG A CA 1
ATOM 656 C C . ARG A 1 84 ? 33.238 25.943 -20.846 1.00 86.38 84 ARG A C 1
ATOM 658 O O . ARG A 1 84 ? 33.342 25.715 -22.049 1.00 86.38 84 ARG A O 1
ATOM 665 N N . GLY A 1 85 ? 32.332 26.778 -20.335 1.00 86.50 85 GLY A N 1
ATOM 666 C CA . GLY A 1 85 ? 31.309 27.455 -21.139 1.00 86.50 85 GLY A CA 1
ATOM 667 C C . GLY A 1 85 ? 31.893 28.300 -22.279 1.00 86.50 85 GLY A C 1
ATOM 668 O O . GLY A 1 85 ? 31.464 28.168 -23.421 1.00 86.50 85 GLY A O 1
ATOM 669 N N . GLN A 1 86 ? 32.958 29.071 -22.023 1.00 89.56 86 GLN A N 1
ATOM 670 C CA . GLN A 1 86 ? 33.676 29.841 -23.055 1.00 89.56 86 GLN A CA 1
ATOM 671 C C . GLN A 1 86 ? 34.236 28.966 -24.191 1.00 89.56 86 GLN A C 1
ATOM 673 O O . GLN A 1 86 ? 34.127 29.311 -25.368 1.00 89.56 86 GLN A O 1
ATOM 678 N N . HIS A 1 87 ? 34.843 27.821 -23.864 1.00 91.19 87 HIS A N 1
ATOM 679 C CA . HIS A 1 87 ? 35.432 26.938 -24.876 1.00 91.19 87 HIS A CA 1
ATOM 680 C C . HIS A 1 87 ? 34.369 26.116 -25.619 1.00 91.19 87 HIS A C 1
ATOM 682 O O . HIS A 1 87 ? 34.530 25.860 -26.813 1.00 91.19 87 HIS A O 1
ATOM 688 N N . LEU A 1 88 ? 33.258 25.767 -24.960 1.00 89.94 88 LEU A N 1
ATOM 689 C CA . LEU A 1 88 ? 32.086 25.180 -25.615 1.00 89.94 88 LEU A CA 1
ATOM 690 C C . LEU A 1 88 ? 31.444 26.167 -26.602 1.00 89.94 88 LEU A C 1
ATOM 692 O O . LEU A 1 88 ? 31.126 25.780 -27.726 1.00 89.94 88 LEU A O 1
ATOM 696 N N . ALA A 1 89 ? 31.333 27.444 -26.227 1.00 90.81 89 ALA A N 1
ATOM 697 C CA . ALA A 1 89 ? 30.842 28.505 -27.103 1.00 90.81 89 ALA A CA 1
ATOM 698 C C . ALA A 1 89 ? 31.746 28.698 -28.332 1.00 90.81 89 ALA A C 1
ATOM 700 O O . ALA A 1 89 ? 31.260 28.784 -29.460 1.00 90.81 89 ALA A O 1
ATOM 701 N N . LEU A 1 90 ? 33.072 28.673 -28.139 1.00 91.12 90 LEU A N 1
ATOM 702 C CA . LEU A 1 90 ? 34.042 28.721 -29.237 1.00 91.12 90 LEU A CA 1
ATOM 703 C C . LEU A 1 90 ? 33.904 27.528 -30.192 1.00 91.12 90 LEU A C 1
ATOM 705 O O . LEU A 1 90 ? 33.968 27.704 -31.407 1.00 91.12 90 LEU A O 1
ATOM 709 N N . ALA A 1 91 ? 33.712 26.318 -29.661 1.00 90.19 91 ALA A N 1
ATOM 710 C CA . ALA A 1 91 ? 33.514 25.123 -30.478 1.00 90.19 91 ALA A CA 1
ATOM 711 C C . ALA A 1 91 ? 32.214 25.197 -31.296 1.00 90.19 91 ALA A C 1
ATOM 713 O O . ALA A 1 91 ? 32.216 24.794 -32.459 1.00 90.19 91 ALA A O 1
ATOM 714 N N . LYS A 1 92 ? 31.134 25.740 -30.713 1.00 91.12 92 LYS A N 1
ATOM 715 C CA . LYS A 1 92 ? 29.862 25.992 -31.406 1.00 91.12 92 LYS A CA 1
ATOM 716 C C . LYS A 1 92 ? 30.049 26.979 -32.564 1.00 91.12 92 LYS A C 1
ATOM 718 O O . LYS A 1 92 ? 29.771 26.630 -33.704 1.00 91.12 92 LYS A O 1
ATOM 723 N N . TYR A 1 93 ? 30.658 28.135 -32.301 1.00 90.81 93 TYR A N 1
ATOM 724 C CA . TYR A 1 93 ? 30.973 29.156 -33.313 1.00 90.81 93 TYR A CA 1
ATOM 725 C C . TYR A 1 93 ? 31.828 28.629 -34.474 1.00 90.81 93 TYR A C 1
ATOM 727 O O . TYR A 1 93 ? 31.536 28.876 -35.644 1.00 90.81 93 TYR A O 1
ATOM 735 N N . LEU A 1 94 ? 32.856 27.828 -34.180 1.00 89.50 94 LEU A N 1
ATOM 736 C CA . LEU A 1 94 ? 33.700 27.233 -35.219 1.00 89.50 94 LEU A CA 1
ATOM 737 C C . LEU A 1 94 ? 32.944 26.245 -36.123 1.00 89.50 94 LEU A C 1
ATOM 739 O O . LEU A 1 94 ? 33.301 26.103 -37.295 1.00 89.50 94 LEU A O 1
ATOM 743 N N . LYS A 1 95 ? 31.938 25.544 -35.590 1.00 88.31 95 LYS A N 1
ATOM 744 C CA . LYS A 1 95 ? 31.129 24.568 -36.336 1.00 88.31 95 LYS A CA 1
ATOM 745 C C . LYS A 1 95 ? 29.997 25.223 -37.119 1.00 88.31 95 LYS A C 1
ATOM 747 O O . LYS A 1 95 ? 29.754 24.820 -38.247 1.00 88.31 95 LYS A O 1
ATOM 752 N N . GLU A 1 96 ? 29.314 26.196 -36.527 1.00 85.62 96 GLU A N 1
ATOM 753 C CA . GLU A 1 96 ? 28.075 26.751 -37.082 1.00 85.62 96 GLU A CA 1
ATOM 754 C C . GLU A 1 96 ? 28.318 27.941 -38.013 1.00 85.62 96 GLU A C 1
ATOM 756 O O . GLU A 1 96 ? 27.649 28.039 -39.040 1.00 85.62 96 GLU A O 1
ATOM 761 N N . ASP A 1 97 ? 29.293 28.801 -37.702 1.00 81.56 97 ASP A N 1
ATOM 762 C CA . ASP A 1 97 ? 29.497 30.077 -38.406 1.00 81.56 97 ASP A CA 1
ATOM 763 C C . ASP A 1 97 ? 30.797 30.106 -39.229 1.00 81.56 97 ASP A C 1
ATOM 765 O O . ASP A 1 97 ? 30.855 30.688 -40.309 1.00 81.56 97 ASP A O 1
ATOM 769 N N . VAL A 1 98 ? 31.859 29.438 -38.765 1.00 80.88 98 VAL A N 1
ATOM 770 C CA . VAL A 1 98 ? 33.149 29.417 -39.485 1.00 80.88 98 VAL A CA 1
ATOM 771 C C . VAL A 1 98 ? 33.211 28.305 -40.542 1.00 80.88 98 VAL A C 1
ATOM 773 O O . VAL A 1 98 ? 33.840 28.481 -41.587 1.00 80.88 98 VAL A O 1
ATOM 776 N N . ALA A 1 99 ? 32.566 27.157 -40.305 1.00 70.00 99 ALA A N 1
ATOM 777 C CA . ALA A 1 99 ? 32.508 26.064 -41.283 1.00 70.00 99 ALA A CA 1
ATOM 778 C C . ALA A 1 99 ? 31.651 26.426 -42.513 1.00 70.00 99 ALA A C 1
ATOM 780 O O . ALA A 1 99 ? 31.954 26.020 -43.633 1.00 70.00 99 ALA A O 1
ATOM 781 N N . THR A 1 100 ? 30.613 27.237 -42.309 1.00 55.62 100 THR A N 1
ATOM 782 C CA . THR A 1 100 ? 29.710 27.780 -43.336 1.00 55.62 100 THR A CA 1
ATOM 783 C C . THR A 1 100 ? 30.376 28.877 -44.170 1.00 55.62 100 THR A C 1
ATOM 785 O O . THR A 1 100 ? 30.203 28.900 -45.391 1.00 55.62 100 THR A O 1
ATOM 788 N N . GLU A 1 101 ? 31.238 29.712 -43.576 1.00 52.94 101 GLU A N 1
ATOM 789 C CA . GLU A 1 101 ? 32.109 30.629 -44.333 1.00 52.94 101 GLU A CA 1
ATOM 790 C C . GLU A 1 101 ? 33.063 29.887 -45.291 1.00 52.94 101 GLU A C 1
ATOM 792 O O . GLU A 1 101 ? 33.350 30.384 -46.382 1.00 52.94 101 GLU A O 1
ATOM 797 N N . ALA A 1 102 ? 33.531 28.683 -44.930 1.00 44.81 102 ALA A N 1
ATOM 798 C CA . ALA A 1 102 ? 34.389 27.860 -45.791 1.00 44.81 102 ALA A CA 1
ATOM 799 C C . ALA A 1 102 ? 33.649 27.262 -47.007 1.00 44.81 102 ALA A C 1
ATOM 801 O O . ALA A 1 102 ? 34.299 26.876 -47.977 1.00 44.81 102 ALA A O 1
ATOM 802 N N . CYS A 1 103 ? 32.309 27.246 -46.997 1.00 34.66 103 CYS A N 1
ATOM 803 C CA . CYS A 1 103 ? 31.474 26.847 -48.139 1.00 34.66 103 CYS A CA 1
ATOM 804 C C . CYS A 1 103 ? 31.063 28.017 -49.054 1.00 34.66 103 CYS A C 1
ATOM 806 O O . CYS A 1 103 ? 30.429 27.785 -50.080 1.00 34.66 103 CYS A O 1
ATOM 808 N N . SER A 1 104 ? 31.444 29.261 -48.737 1.00 40.06 104 SER A N 1
ATOM 809 C CA . SER A 1 104 ? 31.066 30.454 -49.518 1.00 40.06 104 SER A CA 1
ATOM 810 C C . SER A 1 104 ? 32.243 31.105 -50.258 1.00 40.06 104 SER A C 1
ATOM 812 O O . SER A 1 104 ? 32.229 32.303 -50.546 1.00 40.06 104 SER A O 1
ATOM 814 N N . VAL A 1 105 ? 33.272 30.326 -50.607 1.00 33.75 105 VAL A N 1
ATOM 815 C CA . VAL A 1 105 ? 34.329 30.778 -51.521 1.00 33.75 105 VAL A CA 1
ATOM 816 C C . VAL A 1 105 ? 33.943 30.402 -52.949 1.00 33.75 105 VAL A C 1
ATOM 818 O O . VAL A 1 105 ? 33.976 29.242 -53.344 1.00 33.75 105 VAL A O 1
ATOM 821 N N . LYS A 1 106 ? 33.522 31.443 -53.673 1.00 33.12 106 LYS A N 1
ATOM 822 C CA . LYS A 1 106 ? 33.504 31.642 -55.128 1.00 33.12 106 LYS A CA 1
ATOM 823 C C . LYS A 1 106 ? 34.021 30.454 -55.952 1.00 33.12 106 LYS A C 1
ATOM 825 O O . LYS A 1 106 ? 35.181 30.067 -55.840 1.00 33.12 106 LYS A O 1
ATOM 830 N N . LYS A 1 107 ? 33.166 29.980 -56.868 1.00 32.25 107 LYS A N 1
ATOM 831 C CA . LYS A 1 107 ? 33.561 29.259 -58.085 1.00 32.25 107 LYS A CA 1
ATOM 832 C C . LYS A 1 107 ? 34.578 30.110 -58.853 1.00 32.25 107 LYS A C 1
ATOM 834 O O . LYS A 1 107 ? 34.202 30.886 -59.726 1.00 32.25 107 LYS A O 1
ATOM 839 N N . ASP A 1 108 ? 35.853 29.968 -58.519 1.00 26.48 108 ASP A N 1
ATOM 840 C CA . ASP A 1 108 ? 36.923 30.323 -59.431 1.00 26.48 108 ASP A CA 1
ATOM 841 C C . ASP A 1 108 ? 36.985 29.226 -60.491 1.00 26.48 108 ASP A C 1
ATOM 843 O O . ASP A 1 108 ? 37.269 28.056 -60.227 1.00 26.48 108 ASP A O 1
ATOM 847 N N . VAL A 1 109 ? 36.629 29.645 -61.701 1.00 28.59 109 VAL A N 1
ATOM 848 C CA . VAL A 1 109 ? 36.876 28.968 -62.971 1.00 28.59 109 VAL A CA 1
ATOM 849 C C . VAL A 1 109 ? 38.273 28.334 -62.938 1.00 28.59 109 VAL A C 1
ATOM 851 O O . VAL A 1 109 ? 39.231 29.029 -62.580 1.00 28.59 109 VAL A O 1
ATOM 854 N N . PRO A 1 110 ? 38.444 27.053 -63.318 1.00 30.69 110 PRO A N 1
ATOM 855 C CA . PRO A 1 110 ? 39.774 26.498 -63.496 1.00 30.69 110 PRO A CA 1
ATOM 856 C C . PRO A 1 110 ? 40.509 27.341 -64.536 1.00 30.69 110 PRO A C 1
ATOM 858 O O . PRO A 1 110 ? 40.140 27.361 -65.710 1.00 30.69 110 PRO A O 1
ATOM 861 N N . LYS A 1 111 ? 41.534 28.065 -64.077 1.00 31.56 111 LYS A N 1
ATOM 862 C CA . LYS A 1 111 ? 42.527 28.693 -64.941 1.00 31.56 111 LYS A CA 1
ATOM 863 C C . LYS A 1 111 ? 43.005 27.639 -65.927 1.00 31.56 111 LYS A C 1
ATOM 865 O O . LYS A 1 111 ? 43.421 26.554 -65.515 1.00 31.56 111 LYS A O 1
ATOM 870 N N . GLU A 1 112 ? 42.934 27.993 -67.206 1.00 24.97 112 GLU A N 1
ATOM 871 C CA . GLU A 1 112 ? 43.636 27.313 -68.280 1.00 24.97 112 GLU A CA 1
ATOM 872 C C . GLU A 1 112 ? 45.016 26.892 -67.782 1.00 24.97 112 GLU A C 1
ATOM 874 O O . GLU A 1 112 ? 45.822 27.705 -67.316 1.00 24.97 112 GLU A O 1
ATOM 879 N N . ILE A 1 113 ? 45.279 25.592 -67.873 1.00 29.03 113 ILE A N 1
ATOM 880 C CA . ILE A 1 113 ? 46.640 25.093 -67.857 1.00 29.03 113 ILE A CA 1
ATOM 881 C C . ILE A 1 113 ? 47.287 25.739 -69.077 1.00 29.03 113 ILE A C 1
ATOM 883 O O . ILE A 1 113 ? 47.042 25.327 -70.210 1.00 29.03 113 ILE A O 1
ATOM 887 N N . VAL A 1 114 ? 48.092 26.774 -68.842 1.00 30.69 114 VAL A N 1
ATOM 888 C CA . VAL A 1 114 ? 49.063 27.259 -69.815 1.00 30.69 114 VAL A CA 1
ATOM 889 C C . VAL A 1 114 ? 50.008 26.089 -70.053 1.00 30.69 114 VAL A C 1
ATOM 891 O O . VAL A 1 114 ? 50.966 25.864 -69.311 1.00 30.69 114 VAL A O 1
ATOM 894 N N . VAL A 1 115 ? 49.687 25.287 -71.066 1.00 29.08 115 VAL A N 1
ATOM 895 C CA . VAL A 1 115 ? 50.619 24.335 -71.645 1.00 29.08 115 VAL A CA 1
ATOM 896 C C . VAL A 1 115 ? 51.718 25.197 -72.233 1.00 29.08 115 VAL A C 1
ATOM 898 O O . VAL A 1 115 ? 51.555 25.827 -73.276 1.00 29.08 115 VAL A O 1
ATOM 901 N N . ALA A 1 116 ? 52.831 25.279 -71.509 1.00 28.84 116 ALA A N 1
ATOM 902 C CA . ALA A 1 116 ? 54.070 25.789 -72.048 1.00 28.84 116 ALA A CA 1
ATOM 903 C C . ALA A 1 116 ? 54.317 25.065 -73.375 1.00 28.84 116 ALA A C 1
ATOM 905 O O . ALA A 1 116 ? 54.530 23.850 -73.396 1.00 28.84 116 ALA A O 1
ATOM 906 N N . ASN A 1 117 ? 54.244 25.823 -74.470 1.00 32.19 117 ASN A N 1
ATOM 907 C CA . ASN A 1 117 ? 54.658 25.413 -75.801 1.00 32.19 117 ASN A CA 1
ATOM 908 C C . ASN A 1 117 ? 56.121 24.955 -75.732 1.00 32.19 117 ASN A C 1
ATOM 910 O O . ASN A 1 117 ? 57.049 25.722 -75.977 1.00 32.19 117 ASN A O 1
ATOM 914 N N . LYS A 1 118 ? 56.344 23.677 -75.432 1.00 34.19 118 LYS A N 1
ATOM 915 C CA . LYS A 1 118 ? 57.447 22.961 -76.052 1.00 34.19 118 LYS A CA 1
ATOM 916 C C . LYS A 1 118 ? 56.955 22.636 -77.446 1.00 34.19 118 LYS A C 1
ATOM 918 O O . LYS A 1 118 ? 56.134 21.742 -77.624 1.00 34.19 118 LYS A O 1
ATOM 923 N N . GLN A 1 119 ? 57.424 23.422 -78.411 1.00 32.34 119 GLN A N 1
ATOM 924 C CA . GLN A 1 119 ? 57.383 23.057 -79.817 1.00 32.34 119 GLN A CA 1
ATOM 925 C C . GLN A 1 119 ? 58.048 21.683 -79.946 1.00 32.34 119 GLN A C 1
ATOM 927 O O . GLN A 1 119 ? 59.270 21.563 -79.981 1.00 32.34 119 GLN A O 1
ATOM 932 N N . VAL A 1 120 ? 57.232 20.632 -79.937 1.00 31.58 120 VAL A N 1
ATOM 933 C CA . VAL A 1 120 ? 57.620 19.340 -80.485 1.00 31.58 120 VAL A CA 1
ATOM 934 C C . VAL A 1 120 ? 57.616 19.553 -81.998 1.00 31.58 120 VAL A C 1
ATOM 936 O O . VAL A 1 120 ? 56.637 20.102 -82.516 1.00 31.58 120 VAL A O 1
ATOM 939 N N . PRO A 1 121 ? 58.699 19.218 -82.715 1.00 32.41 121 PRO A N 1
ATOM 940 C CA . PRO A 1 121 ? 58.702 19.350 -84.160 1.00 32.41 121 PRO A CA 1
ATOM 941 C C . PRO A 1 121 ? 57.525 18.547 -84.715 1.00 32.41 121 PRO A C 1
ATOM 943 O O . PRO A 1 121 ? 57.331 17.397 -84.322 1.00 32.41 121 PRO A O 1
ATOM 946 N N . LYS A 1 122 ? 56.731 19.167 -85.598 1.00 38.09 122 LYS A N 1
ATOM 947 C CA . LYS A 1 122 ? 55.756 18.475 -86.448 1.00 38.09 122 LYS A CA 1
ATOM 948 C C . LYS A 1 122 ? 56.510 17.402 -87.243 1.00 38.09 122 LYS A C 1
ATOM 950 O O . LYS A 1 122 ? 57.007 17.678 -88.328 1.00 38.09 122 LYS A O 1
ATOM 955 N N . GLN A 1 123 ? 56.630 16.202 -86.691 1.00 44.72 123 GLN A N 1
ATOM 956 C CA . GLN A 1 123 ? 56.582 15.008 -87.513 1.00 44.72 123 GLN A CA 1
ATOM 957 C C . GLN A 1 123 ? 55.106 14.832 -87.836 1.00 44.72 123 GLN A C 1
ATOM 959 O O . GLN A 1 123 ? 54.267 14.841 -86.935 1.00 44.72 123 GLN A O 1
ATOM 964 N N . GLU A 1 124 ? 54.786 14.815 -89.124 1.00 45.38 124 GLU A N 1
ATOM 965 C CA . GLU A 1 124 ? 53.466 14.437 -89.616 1.00 45.38 124 GLU A CA 1
ATOM 966 C C . GLU A 1 124 ? 53.025 13.178 -88.861 1.00 45.38 124 GLU A C 1
ATOM 968 O O . GLU A 1 124 ? 53.840 12.281 -88.646 1.00 45.38 124 GLU A O 1
ATOM 973 N N . ASP A 1 125 ? 51.790 13.162 -88.353 1.00 62.34 125 ASP A N 1
ATOM 974 C CA . ASP A 1 125 ? 51.270 12.070 -87.525 1.00 62.34 125 ASP A CA 1
ATOM 975 C C . ASP A 1 125 ? 51.076 10.848 -88.442 1.00 62.34 125 ASP A C 1
ATOM 977 O O . ASP A 1 125 ? 49.993 10.592 -88.969 1.00 62.34 125 ASP A O 1
ATOM 981 N N . GLU A 1 126 ? 52.191 10.182 -88.752 1.00 71.56 126 GLU A N 1
ATOM 982 C CA . GLU A 1 126 ? 52.284 9.121 -89.741 1.00 71.56 126 GLU A CA 1
ATOM 983 C C . GLU A 1 126 ? 51.352 7.979 -89.347 1.00 71.56 126 GLU A C 1
ATOM 985 O O . GLU A 1 126 ? 51.324 7.518 -88.199 1.00 71.56 126 GLU A O 1
ATOM 990 N N . LEU A 1 127 ? 50.618 7.482 -90.338 1.00 82.56 127 LEU A N 1
ATOM 991 C CA . LEU A 1 127 ? 49.831 6.271 -90.206 1.00 82.56 127 LEU A CA 1
ATOM 992 C C . LEU A 1 127 ? 50.764 5.106 -89.868 1.00 82.56 127 LEU A C 1
ATOM 994 O O . LEU A 1 127 ? 51.630 4.710 -90.654 1.00 82.56 127 LEU A O 1
ATOM 998 N N . CYS A 1 128 ? 50.580 4.571 -88.668 1.00 82.56 128 CYS A N 1
ATOM 999 C CA . CYS A 1 128 ? 51.377 3.494 -88.123 1.00 82.56 128 CYS A CA 1
ATOM 1000 C C . CYS A 1 128 ? 50.531 2.238 -87.973 1.00 82.56 128 CYS A C 1
ATOM 1002 O O . CYS A 1 128 ? 49.307 2.271 -87.835 1.00 82.56 128 CYS A O 1
ATOM 1004 N N . VAL A 1 129 ? 51.222 1.110 -88.034 1.00 90.06 129 VAL A N 1
ATOM 1005 C CA . VAL A 1 129 ? 50.619 -0.198 -87.868 1.00 90.06 129 VAL A CA 1
ATOM 1006 C C . VAL A 1 129 ? 50.518 -0.523 -86.375 1.00 90.06 129 VAL A C 1
ATOM 1008 O O . VAL A 1 129 ? 51.540 -0.540 -85.685 1.00 90.06 129 VAL A O 1
ATOM 1011 N N . TRP A 1 130 ? 49.304 -0.795 -85.890 1.00 88.81 130 TRP A N 1
ATOM 1012 C CA . TRP A 1 130 ? 49.023 -1.148 -84.497 1.00 88.81 130 TRP A CA 1
ATOM 1013 C C . TRP A 1 130 ? 48.207 -2.449 -84.395 1.00 88.81 130 TRP A C 1
ATOM 1015 O O . TRP A 1 130 ? 47.208 -2.565 -85.094 1.00 88.81 130 TRP A O 1
ATOM 1025 N N . PRO A 1 131 ? 48.558 -3.431 -83.544 1.00 91.31 131 PRO A N 1
ATOM 1026 C CA . PRO A 1 131 ? 49.692 -3.464 -82.614 1.00 91.31 131 PRO A CA 1
ATOM 1027 C C . PRO A 1 131 ? 51.060 -3.318 -83.301 1.00 91.31 131 PRO A C 1
ATOM 1029 O O . PRO A 1 131 ? 51.201 -3.620 -84.484 1.00 91.31 131 PRO A O 1
ATOM 1032 N N . TRP A 1 132 ? 52.067 -2.825 -82.575 1.00 91.88 132 TRP A N 1
ATOM 1033 C CA . TRP A 1 132 ? 53.338 -2.359 -83.143 1.00 91.88 132 TRP A CA 1
ATOM 1034 C C . TRP A 1 132 ? 54.137 -3.490 -83.807 1.00 91.88 132 TRP A C 1
ATOM 1036 O O . TRP A 1 132 ? 54.487 -4.462 -83.131 1.00 91.88 132 TRP A O 1
ATOM 1046 N N . LYS A 1 133 ? 54.469 -3.362 -85.104 1.00 94.50 133 LYS A N 1
ATOM 1047 C CA . LYS A 1 133 ? 55.232 -4.370 -85.870 1.00 94.50 133 LYS A CA 1
ATOM 1048 C C . LYS A 1 133 ? 56.519 -3.811 -86.496 1.00 94.50 133 LYS A C 1
ATOM 1050 O O . LYS A 1 133 ? 56.530 -2.712 -87.047 1.00 94.50 133 LYS A O 1
ATOM 1055 N N . GLY A 1 134 ? 57.592 -4.599 -86.465 1.00 93.88 134 GLY A N 1
ATOM 1056 C CA . GLY A 1 134 ? 58.838 -4.382 -87.205 1.00 93.88 134 GLY A CA 1
ATOM 1057 C C . GLY A 1 134 ? 59.050 -5.482 -88.243 1.00 93.88 134 GLY A C 1
ATOM 1058 O O . GLY A 1 134 ? 58.684 -6.629 -88.017 1.00 93.88 134 GLY A O 1
ATOM 1059 N N . ILE A 1 135 ? 59.626 -5.150 -89.389 1.00 94.38 135 ILE A N 1
ATOM 1060 C CA . ILE A 1 135 ? 59.871 -6.070 -90.501 1.00 94.38 135 ILE A CA 1
ATOM 1061 C C . ILE A 1 135 ? 61.376 -6.260 -90.621 1.00 94.38 135 ILE A C 1
ATOM 1063 O O . ILE A 1 135 ? 62.111 -5.280 -90.670 1.00 94.38 135 ILE A O 1
ATOM 1067 N N . VAL A 1 136 ? 61.833 -7.508 -90.707 1.00 93.31 136 VAL A N 1
ATOM 1068 C CA . VAL A 1 136 ? 63.205 -7.872 -91.071 1.00 93.31 136 VAL A CA 1
ATOM 1069 C C . VAL A 1 136 ? 63.177 -8.708 -92.346 1.00 93.31 136 VAL A C 1
ATOM 1071 O O . VAL A 1 136 ? 62.423 -9.671 -92.443 1.00 93.31 136 VAL A O 1
ATOM 1074 N N . THR A 1 137 ? 64.009 -8.387 -93.330 1.00 89.94 137 THR A N 1
ATOM 1075 C CA . THR A 1 137 ? 64.084 -9.092 -94.616 1.00 89.94 137 THR A CA 1
ATOM 1076 C C . THR A 1 137 ? 65.518 -9.479 -94.990 1.00 89.94 137 THR A C 1
ATOM 1078 O O . THR A 1 137 ? 66.471 -9.196 -94.259 1.00 89.94 137 THR A O 1
ATOM 1081 N N . ASN A 1 138 ? 65.669 -10.157 -96.133 1.00 87.25 138 ASN A N 1
ATOM 1082 C CA . ASN A 1 138 ? 66.905 -10.805 -96.593 1.00 87.25 138 ASN A CA 1
ATOM 1083 C C . ASN A 1 138 ? 67.427 -11.845 -95.595 1.00 87.25 138 ASN A C 1
ATOM 1085 O O . ASN A 1 138 ? 68.626 -11.986 -95.348 1.00 87.25 138 ASN A O 1
ATOM 1089 N N . VAL A 1 139 ? 66.488 -12.562 -94.988 1.00 85.00 139 VAL A N 1
ATOM 1090 C CA . VAL A 1 139 ? 66.778 -13.574 -93.991 1.00 85.00 139 VAL A CA 1
ATOM 1091 C C . VAL A 1 139 ? 67.050 -14.893 -94.708 1.00 85.00 139 VAL A C 1
ATOM 1093 O O . VAL A 1 139 ? 66.313 -15.265 -95.616 1.00 85.00 139 VAL A O 1
ATOM 1096 N N . TYR A 1 140 ? 68.114 -15.598 -94.322 1.00 74.88 140 TYR A N 1
ATOM 1097 C CA . TYR A 1 140 ? 68.481 -16.894 -94.898 1.00 74.88 140 TYR A CA 1
ATOM 1098 C C . TYR A 1 140 ? 68.261 -18.005 -93.880 1.00 74.88 140 TYR A C 1
ATOM 1100 O O . TYR A 1 140 ? 68.619 -17.862 -92.707 1.00 74.88 140 TYR A O 1
ATOM 1108 N N . ASN A 1 141 ? 67.708 -19.126 -94.337 1.00 65.44 141 ASN A N 1
ATOM 1109 C CA . ASN A 1 141 ? 67.528 -20.293 -93.488 1.00 65.44 141 ASN A CA 1
ATOM 1110 C C . ASN A 1 141 ? 68.879 -21.017 -93.316 1.00 65.44 141 ASN A C 1
ATOM 1112 O O . ASN A 1 141 ? 69.318 -21.751 -94.204 1.00 65.44 141 ASN A O 1
ATOM 1116 N N . LYS A 1 142 ? 69.552 -20.775 -92.182 1.00 56.91 142 LYS A N 1
ATOM 1117 C CA . LYS A 1 142 ? 70.780 -21.487 -91.783 1.00 56.91 142 LYS A CA 1
ATOM 1118 C C . LYS A 1 142 ? 70.501 -22.839 -91.101 1.00 56.91 142 LYS A C 1
ATOM 1120 O O . LYS A 1 142 ? 71.439 -23.603 -90.914 1.00 56.91 142 LYS A O 1
ATOM 1125 N N . LEU A 1 143 ? 69.247 -23.168 -90.778 1.00 57.59 143 LEU A N 1
ATOM 1126 C CA . LEU A 1 143 ? 68.848 -24.347 -89.991 1.00 57.59 143 LEU A CA 1
ATOM 1127 C C . LEU A 1 143 ? 68.643 -25.607 -90.846 1.00 57.59 143 LEU A C 1
ATOM 1129 O O . LEU A 1 143 ? 67.810 -26.454 -90.547 1.00 57.59 143 LEU A O 1
ATOM 1133 N N . ARG A 1 144 ? 69.417 -25.785 -91.922 1.00 52.28 144 ARG A N 1
ATOM 1134 C CA . ARG A 1 144 ? 69.280 -26.979 -92.777 1.00 52.28 144 ARG A CA 1
ATOM 1135 C C . ARG A 1 144 ? 69.689 -28.299 -92.100 1.00 52.28 144 ARG A C 1
ATOM 1137 O O . ARG A 1 144 ? 69.543 -29.335 -92.741 1.00 52.28 144 ARG A O 1
ATOM 1144 N N . HIS A 1 145 ? 70.155 -28.284 -90.845 1.00 48.69 145 HIS A N 1
ATOM 1145 C CA . HIS A 1 145 ? 70.704 -29.470 -90.177 1.00 48.69 145 HIS A CA 1
ATOM 1146 C C . HIS A 1 145 ? 70.217 -29.776 -88.749 1.00 48.69 145 HIS A C 1
ATOM 1148 O O . HIS A 1 145 ? 70.688 -30.758 -88.190 1.00 48.69 145 HIS A O 1
ATOM 1154 N N . GLU A 1 146 ? 69.233 -29.071 -88.183 1.00 51.38 146 GLU A N 1
ATOM 1155 C CA . GLU A 1 146 ? 68.646 -29.460 -86.884 1.00 51.38 146 GLU A CA 1
ATOM 1156 C C . GLU A 1 146 ? 67.119 -29.453 -86.968 1.00 51.38 146 GLU A C 1
ATOM 1158 O O . GLU A 1 146 ? 66.506 -28.422 -87.225 1.00 51.38 146 GLU A O 1
ATOM 1163 N N . LYS A 1 147 ? 66.508 -30.632 -86.800 1.00 53.00 147 LYS A N 1
ATOM 1164 C CA . LYS A 1 147 ? 65.064 -30.864 -86.966 1.00 53.00 147 LYS A CA 1
ATOM 1165 C C . LYS A 1 147 ? 64.202 -30.434 -85.765 1.00 53.00 147 LYS A C 1
ATOM 1167 O O . LYS A 1 147 ? 62.988 -30.513 -85.888 1.00 53.00 147 LYS A O 1
ATOM 1172 N N . ASP A 1 148 ? 64.797 -29.926 -84.681 1.00 52.22 148 ASP A N 1
ATOM 1173 C CA . ASP A 1 148 ? 64.100 -29.686 -83.400 1.00 52.22 148 ASP A CA 1
ATOM 1174 C C . ASP A 1 148 ? 64.263 -28.261 -82.824 1.00 52.22 148 ASP A C 1
ATOM 1176 O O . ASP A 1 148 ? 64.071 -28.039 -81.629 1.00 52.22 148 ASP A O 1
ATOM 1180 N N . VAL A 1 149 ? 64.611 -27.259 -83.640 1.00 59.19 149 VAL A N 1
ATOM 1181 C CA . VAL A 1 149 ? 64.663 -25.859 -83.176 1.00 59.19 149 VAL A CA 1
ATOM 1182 C C . VAL A 1 149 ? 63.326 -25.176 -83.460 1.00 59.19 149 VAL A C 1
ATOM 1184 O O . VAL A 1 149 ? 62.953 -25.022 -84.621 1.00 59.19 149 VAL A O 1
ATOM 1187 N N . ASP A 1 150 ? 62.625 -24.725 -82.412 1.00 67.25 150 ASP A N 1
ATOM 1188 C CA . ASP A 1 150 ? 61.490 -23.802 -82.546 1.00 67.25 150 ASP A CA 1
ATOM 1189 C C . ASP A 1 150 ? 61.975 -22.533 -83.268 1.00 67.25 150 ASP A C 1
ATOM 1191 O O . ASP A 1 150 ? 62.702 -21.701 -82.707 1.00 67.25 150 ASP A O 1
ATOM 1195 N N . GLU A 1 151 ? 61.616 -22.420 -84.551 1.00 73.56 151 GLU A N 1
ATOM 1196 C CA . GLU A 1 151 ? 62.055 -21.326 -85.414 1.00 73.56 151 GLU A CA 1
ATOM 1197 C C . GLU A 1 151 ? 61.658 -19.969 -84.813 1.00 73.56 151 GLU A C 1
ATOM 1199 O O . GLU A 1 151 ? 62.456 -19.030 -84.842 1.00 73.56 151 GLU A O 1
ATOM 1204 N N . SER A 1 152 ? 60.478 -19.864 -84.197 1.00 80.31 152 SER A N 1
ATOM 1205 C CA . SER A 1 152 ? 59.999 -18.632 -83.563 1.00 80.31 152 SER A CA 1
ATOM 1206 C C . SER A 1 152 ? 60.841 -18.273 -82.336 1.00 80.31 152 SER A C 1
ATOM 1208 O O . SER A 1 152 ? 61.298 -17.133 -82.210 1.00 80.31 152 SER A O 1
ATOM 1210 N N . ALA A 1 153 ? 61.137 -19.243 -81.466 1.00 83.69 153 ALA A N 1
ATOM 1211 C CA . ALA A 1 153 ? 61.995 -19.026 -80.299 1.00 83.69 153 ALA A CA 1
ATOM 1212 C C . ALA A 1 153 ? 63.417 -18.590 -80.692 1.00 83.69 153 ALA A C 1
ATOM 1214 O O . ALA A 1 153 ? 64.002 -17.710 -80.050 1.00 83.69 153 ALA A O 1
ATOM 1215 N N . TYR A 1 154 ? 63.966 -19.145 -81.779 1.00 86.06 154 TYR A N 1
ATOM 1216 C CA . TYR A 1 154 ? 65.254 -18.707 -82.322 1.00 86.06 154 TYR A CA 1
ATOM 1217 C C . TYR A 1 154 ? 65.229 -17.224 -82.712 1.00 86.06 154 TYR A C 1
ATOM 1219 O O . TYR A 1 154 ? 66.129 -16.472 -82.325 1.00 86.06 154 TYR A O 1
ATOM 1227 N N . TRP A 1 155 ? 64.208 -16.779 -83.454 1.00 86.50 155 TRP A N 1
ATOM 1228 C CA . TRP A 1 155 ? 64.126 -15.389 -83.914 1.00 86.50 155 TRP A CA 1
ATOM 1229 C C . TRP A 1 155 ? 63.831 -14.403 -82.784 1.00 86.50 155 TRP A C 1
ATOM 1231 O O . TRP A 1 155 ? 64.445 -13.335 -82.757 1.00 86.50 155 TRP A O 1
ATOM 1241 N N . LEU A 1 156 ? 63.003 -14.779 -81.804 1.00 89.06 156 LEU A N 1
ATOM 1242 C CA . LEU A 1 156 ? 62.818 -13.998 -80.577 1.00 89.06 156 LEU A CA 1
ATOM 1243 C C . LEU A 1 156 ? 64.129 -13.858 -79.800 1.00 89.06 156 LEU A C 1
ATOM 1245 O O . LEU A 1 156 ? 64.491 -12.753 -79.404 1.00 89.06 156 LEU A O 1
ATOM 1249 N N . ARG A 1 157 ? 64.897 -14.944 -79.639 1.00 89.38 157 ARG A N 1
ATOM 1250 C CA . ARG A 1 157 ? 66.204 -14.900 -78.964 1.00 89.38 157 ARG A CA 1
ATOM 1251 C C . ARG A 1 157 ? 67.206 -14.040 -79.731 1.00 89.38 157 ARG A C 1
ATOM 1253 O O . ARG A 1 157 ? 67.922 -13.242 -79.126 1.00 89.38 157 ARG A O 1
ATOM 1260 N N . LYS A 1 158 ? 67.248 -14.176 -81.057 1.00 88.88 158 LYS A N 1
ATOM 1261 C CA . LYS A 1 158 ? 68.160 -13.433 -81.935 1.00 88.88 158 LYS A CA 1
ATOM 1262 C C . LYS A 1 158 ? 67.893 -11.932 -81.932 1.00 88.88 158 LYS A C 1
ATOM 1264 O O . LYS A 1 158 ? 68.838 -11.152 -81.986 1.00 88.88 158 LYS A O 1
ATOM 1269 N N . PHE A 1 159 ? 66.627 -11.538 -81.850 1.00 90.44 159 PHE A N 1
ATOM 1270 C CA . PHE A 1 159 ? 66.209 -10.140 -81.794 1.00 90.44 159 PHE A CA 1
ATOM 1271 C C . PHE A 1 159 ? 65.851 -9.678 -80.373 1.00 90.44 159 PHE A C 1
ATOM 1273 O O . PHE A 1 159 ? 65.285 -8.602 -80.205 1.00 90.44 159 PHE A O 1
ATOM 1280 N N . SER A 1 160 ? 66.238 -10.437 -79.341 1.00 91.75 160 SER A N 1
ATOM 1281 C CA . SER A 1 160 ? 65.861 -10.186 -77.940 1.00 91.75 160 SER A CA 1
ATOM 1282 C C . SER A 1 160 ? 66.318 -8.827 -77.409 1.00 91.75 160 SER A C 1
ATOM 1284 O O . SER A 1 160 ? 65.640 -8.241 -76.567 1.00 91.75 160 SER A O 1
ATOM 1286 N N . GLN A 1 161 ? 67.406 -8.271 -77.955 1.00 89.19 161 GLN A N 1
ATOM 1287 C CA . GLN A 1 161 ? 67.889 -6.925 -77.624 1.00 89.19 161 GLN A CA 1
ATOM 1288 C C . GLN A 1 161 ? 66.853 -5.824 -77.895 1.00 89.19 161 GLN A C 1
ATOM 1290 O O . GLN A 1 161 ? 66.881 -4.780 -77.250 1.00 89.19 161 GLN A O 1
ATOM 1295 N N . TYR A 1 162 ? 65.918 -6.078 -78.811 1.00 91.06 162 TYR A N 1
ATOM 1296 C CA . TYR A 1 162 ? 64.831 -5.170 -79.159 1.00 91.06 162 TYR A CA 1
ATOM 1297 C C . TYR A 1 162 ? 63.536 -5.463 -78.392 1.00 91.06 162 TYR A C 1
ATOM 1299 O O . TYR A 1 162 ? 62.557 -4.751 -78.565 1.00 91.06 162 TYR A O 1
ATOM 1307 N N . LYS A 1 163 ? 63.519 -6.499 -77.544 1.00 91.81 163 LYS A N 1
ATOM 1308 C CA . LYS A 1 163 ? 62.358 -6.926 -76.747 1.00 91.81 163 LYS A CA 1
ATOM 1309 C C . LYS A 1 163 ? 61.068 -7.162 -77.565 1.00 91.81 163 LYS A C 1
ATOM 1311 O O . LYS A 1 163 ? 60.013 -6.665 -77.171 1.00 91.81 163 LYS A O 1
ATOM 1316 N N . PRO A 1 164 ? 61.110 -7.911 -78.685 1.00 92.62 164 PRO A N 1
ATOM 1317 C CA . PRO A 1 164 ? 59.882 -8.331 -79.349 1.00 92.62 164 PRO A CA 1
ATOM 1318 C C . PRO A 1 164 ? 59.078 -9.276 -78.438 1.00 92.62 164 PRO A C 1
ATOM 1320 O O . PRO A 1 164 ? 59.653 -10.118 -77.748 1.00 92.62 164 PRO A O 1
ATOM 1323 N N . VAL A 1 165 ? 57.752 -9.138 -78.449 1.00 92.44 165 VAL A N 1
ATOM 1324 C CA . VAL A 1 165 ? 56.803 -10.000 -77.722 1.00 92.44 165 VAL A CA 1
ATOM 1325 C C . VAL A 1 165 ? 56.262 -11.133 -78.592 1.00 92.44 165 VAL A C 1
ATOM 1327 O O . VAL A 1 165 ? 55.874 -12.171 -78.066 1.00 92.44 165 VAL A O 1
ATOM 1330 N N . ASP A 1 166 ? 56.254 -10.953 -79.916 1.00 91.94 166 ASP A N 1
ATOM 1331 C CA . ASP A 1 166 ? 55.858 -11.981 -80.880 1.00 91.94 166 ASP A CA 1
ATOM 1332 C C . ASP A 1 166 ? 56.746 -11.963 -82.131 1.00 91.94 166 ASP A C 1
ATOM 1334 O O . ASP A 1 166 ? 57.452 -10.987 -82.403 1.00 91.94 166 ASP A O 1
ATOM 1338 N N . VAL A 1 167 ? 56.735 -13.066 -82.882 1.00 91.75 167 VAL A N 1
ATOM 1339 C CA . VAL A 1 167 ? 57.412 -13.170 -84.175 1.00 91.75 167 VAL A CA 1
ATOM 1340 C C . VAL A 1 167 ? 56.569 -13.965 -85.168 1.00 91.75 167 VAL A C 1
ATOM 1342 O O . VAL A 1 167 ? 55.954 -14.968 -84.815 1.00 91.75 167 VAL A O 1
ATOM 1345 N N . HIS A 1 168 ? 56.567 -13.535 -86.426 1.00 89.62 168 HIS A N 1
ATOM 1346 C CA . HIS A 1 168 ? 55.916 -14.215 -87.535 1.00 89.62 168 HIS A CA 1
ATOM 1347 C C . HIS A 1 168 ? 56.886 -14.406 -88.705 1.00 89.62 168 HIS A C 1
ATOM 1349 O O . HIS A 1 168 ? 57.570 -13.476 -89.131 1.00 89.62 168 HIS A O 1
ATOM 1355 N N . LEU A 1 169 ? 56.953 -15.631 -89.223 1.00 87.50 169 LEU A N 1
ATOM 1356 C CA . LEU A 1 169 ? 57.944 -16.069 -90.204 1.00 87.50 169 LEU A CA 1
ATOM 1357 C C . LEU A 1 169 ? 57.318 -16.251 -91.583 1.00 87.50 169 LEU A C 1
ATOM 1359 O O . LEU A 1 169 ? 56.367 -17.008 -91.748 1.00 87.50 169 LEU A O 1
ATOM 1363 N N . MET A 1 170 ? 57.912 -15.624 -92.596 1.00 85.56 170 MET A N 1
ATOM 1364 C CA . MET A 1 170 ? 57.512 -15.772 -93.992 1.00 85.56 170 MET A CA 1
ATOM 1365 C C . MET A 1 170 ? 58.679 -16.293 -94.824 1.00 85.56 170 MET A C 1
ATOM 1367 O O . MET A 1 170 ? 59.623 -15.562 -95.122 1.00 85.56 170 MET A O 1
ATOM 1371 N N . TRP A 1 171 ? 58.592 -17.555 -95.243 1.00 80.25 171 TRP A N 1
ATOM 1372 C CA . TRP A 1 171 ? 59.598 -18.189 -96.093 1.00 80.25 171 TRP A CA 1
ATOM 1373 C C . TRP A 1 171 ? 59.150 -18.304 -97.551 1.00 80.25 171 TRP A C 1
ATOM 1375 O O . TRP A 1 171 ? 58.063 -18.807 -97.853 1.00 80.25 171 TRP A O 1
ATOM 1385 N N . ASP A 1 172 ? 60.034 -17.895 -98.461 1.00 74.12 172 ASP A N 1
ATOM 1386 C CA . ASP A 1 172 ? 59.942 -18.201 -99.884 1.00 74.12 172 ASP A CA 1
ATOM 1387 C C . ASP A 1 172 ? 60.845 -19.408 -100.195 1.00 74.12 172 ASP A C 1
ATOM 1389 O O . ASP A 1 172 ? 62.080 -19.328 -100.165 1.00 74.12 172 ASP A O 1
ATOM 1393 N N . LYS A 1 173 ? 60.209 -20.560 -100.451 1.00 67.19 173 LYS A N 1
ATOM 1394 C CA . LYS A 1 173 ? 60.895 -21.832 -100.720 1.00 67.19 173 LYS A CA 1
ATOM 1395 C C . LYS A 1 173 ? 61.696 -21.792 -102.023 1.00 67.19 173 LYS A C 1
ATOM 1397 O O . LYS A 1 173 ? 62.734 -22.449 -102.098 1.00 67.19 173 LYS A O 1
ATOM 1402 N N . GLU A 1 174 ? 61.256 -21.013 -103.009 1.00 64.62 174 GLU A N 1
ATOM 1403 C CA . GLU A 1 174 ? 61.890 -20.924 -104.327 1.00 64.62 174 GLU A CA 1
ATOM 1404 C C . GLU A 1 174 ? 63.109 -20.004 -104.282 1.00 64.62 174 GLU A C 1
ATOM 1406 O O . GLU A 1 174 ? 64.182 -20.348 -104.777 1.00 64.62 174 GLU A O 1
ATOM 1411 N N . ARG A 1 175 ? 62.984 -18.858 -103.604 1.00 63.25 175 ARG A N 1
ATOM 1412 C CA . ARG A 1 175 ? 64.059 -17.854 -103.523 1.00 63.25 175 ARG A CA 1
ATOM 1413 C C . ARG A 1 175 ? 65.067 -18.102 -102.399 1.00 63.25 175 ARG A C 1
ATOM 1415 O O . ARG A 1 175 ? 66.045 -17.365 -102.300 1.00 63.25 175 ARG A O 1
ATOM 1422 N N . ARG A 1 176 ? 64.847 -19.120 -101.549 1.00 68.44 176 ARG A N 1
ATOM 1423 C CA . ARG A 1 176 ? 65.664 -19.463 -100.356 1.00 68.44 176 ARG A CA 1
ATOM 1424 C C . ARG A 1 176 ? 65.933 -18.256 -99.439 1.00 68.44 176 ARG A C 1
ATOM 1426 O O . ARG A 1 176 ? 66.949 -18.211 -98.743 1.00 68.44 176 ARG A O 1
ATOM 1433 N N . LYS A 1 177 ? 65.010 -17.294 -99.436 1.00 76.12 177 LYS A N 1
ATOM 1434 C CA . LYS A 1 177 ? 65.027 -16.060 -98.644 1.00 76.12 177 LYS A CA 1
ATOM 1435 C C . LYS A 1 177 ? 63.695 -15.914 -97.920 1.00 76.12 177 LYS A C 1
ATOM 1437 O O . LYS A 1 177 ? 62.683 -16.463 -98.352 1.00 76.12 177 LYS A O 1
ATOM 1442 N N . GLY A 1 178 ? 63.699 -15.181 -96.819 1.00 85.12 178 GLY A N 1
ATOM 1443 C CA . GLY A 1 178 ? 62.507 -14.958 -96.017 1.00 85.12 178 GLY A CA 1
ATOM 1444 C C . GLY A 1 178 ? 62.502 -13.605 -95.338 1.00 85.12 178 GLY A C 1
ATOM 1445 O O . GLY A 1 178 ? 63.486 -12.855 -95.367 1.00 85.12 178 GLY A O 1
ATOM 1446 N N . SER A 1 179 ? 61.365 -13.329 -94.721 1.00 89.12 179 SER A N 1
ATOM 1447 C CA . SER A 1 179 ? 61.111 -12.145 -93.919 1.00 89.12 179 SER A CA 1
ATOM 1448 C C . SER A 1 179 ? 60.558 -12.563 -92.560 1.00 89.12 179 SER A C 1
ATOM 1450 O O . SER A 1 179 ? 59.838 -13.553 -92.441 1.00 89.12 179 SER A O 1
ATOM 1452 N N . VAL A 1 180 ? 60.917 -11.809 -91.531 1.00 91.56 180 VAL A N 1
ATOM 1453 C CA . VAL A 1 180 ? 60.520 -12.011 -90.142 1.00 91.56 180 VAL A CA 1
ATOM 1454 C C . VAL A 1 180 ? 59.795 -10.748 -89.701 1.00 91.56 180 VAL A C 1
ATOM 1456 O O . VAL A 1 180 ? 60.374 -9.667 -89.754 1.00 91.56 180 VAL A O 1
ATOM 1459 N N . ILE A 1 181 ? 58.540 -10.864 -89.286 1.00 93.44 181 ILE A N 1
ATOM 1460 C CA . ILE A 1 181 ? 57.797 -9.768 -88.663 1.00 93.44 181 ILE A CA 1
ATOM 1461 C C . ILE A 1 181 ? 57.915 -9.928 -87.152 1.00 93.44 181 ILE A C 1
ATOM 1463 O O . ILE A 1 181 ? 57.568 -10.970 -86.615 1.00 93.44 181 ILE A O 1
ATOM 1467 N N . LEU A 1 182 ? 58.399 -8.901 -86.472 1.00 94.69 182 LEU A N 1
ATOM 1468 C CA . LEU A 1 182 ? 58.514 -8.821 -85.022 1.00 94.69 182 LEU A CA 1
ATOM 1469 C C . LEU A 1 182 ? 57.347 -7.999 -84.472 1.00 94.69 182 LEU A C 1
ATOM 1471 O O . LEU A 1 182 ? 57.108 -6.894 -84.954 1.00 94.69 182 LEU A O 1
ATOM 1475 N N . GLY A 1 183 ? 56.633 -8.496 -83.469 1.00 94.25 183 GLY A N 1
ATOM 1476 C CA . GLY A 1 183 ? 55.642 -7.721 -82.728 1.00 94.25 183 GLY A CA 1
ATOM 1477 C C . GLY A 1 183 ? 56.198 -7.170 -81.429 1.00 94.25 183 GLY A C 1
ATOM 1478 O O . GLY A 1 183 ? 56.963 -7.838 -80.743 1.00 94.25 183 GLY A O 1
ATOM 1479 N N . PHE A 1 184 ? 55.790 -5.952 -81.082 1.00 93.00 184 PHE A N 1
ATOM 1480 C CA . PHE A 1 184 ? 56.268 -5.221 -79.905 1.00 93.00 184 PHE A CA 1
ATOM 1481 C C . PHE A 1 184 ? 55.145 -4.903 -78.905 1.00 93.00 184 PHE A C 1
ATOM 1483 O O . PHE A 1 184 ? 55.367 -4.175 -77.950 1.00 93.00 184 PHE A O 1
ATOM 1490 N N . GLY A 1 185 ? 53.947 -5.464 -79.080 1.00 88.56 185 GLY A N 1
ATOM 1491 C CA . GLY A 1 185 ? 52.805 -5.239 -78.191 1.00 88.56 185 GLY A CA 1
ATOM 1492 C C . GLY A 1 185 ? 52.007 -3.986 -78.550 1.00 88.56 185 GLY A C 1
ATOM 1493 O O . GLY A 1 185 ? 52.162 -3.410 -79.625 1.00 88.56 185 GLY A O 1
ATOM 1494 N N . GLU A 1 186 ? 51.105 -3.586 -77.658 1.00 87.56 186 GLU A N 1
ATOM 1495 C CA . GLU A 1 186 ? 50.122 -2.526 -77.916 1.00 87.56 186 GLU A CA 1
ATOM 1496 C C . GLU A 1 186 ? 50.396 -1.216 -77.167 1.00 87.56 186 GLU A C 1
ATOM 1498 O O . GLU A 1 186 ? 49.718 -0.208 -77.395 1.00 87.56 186 GLU A O 1
ATOM 1503 N N . ASP A 1 187 ? 51.299 -1.230 -76.193 1.00 84.25 187 ASP A N 1
ATOM 1504 C CA . ASP A 1 187 ? 51.558 -0.127 -75.273 1.00 84.25 187 ASP A CA 1
ATOM 1505 C C . ASP A 1 187 ? 52.692 0.793 -75.757 1.00 84.25 187 ASP A C 1
ATOM 1507 O O . ASP A 1 187 ? 53.356 0.552 -76.765 1.00 84.25 187 ASP A O 1
ATOM 1511 N N . MET A 1 188 ? 52.905 1.904 -75.050 1.00 82.50 188 MET A N 1
ATOM 1512 C CA . MET A 1 188 ? 53.951 2.863 -75.425 1.00 82.50 188 MET A CA 1
ATOM 1513 C C . MET A 1 188 ? 55.368 2.323 -75.172 1.00 82.50 188 MET A C 1
ATOM 1515 O O . MET A 1 188 ? 56.319 2.779 -75.812 1.00 82.50 188 MET A O 1
ATOM 1519 N N . ALA A 1 189 ? 55.526 1.341 -74.278 1.00 86.31 189 ALA A N 1
ATOM 1520 C CA . ALA A 1 189 ? 56.800 0.656 -74.064 1.00 86.31 189 ALA A CA 1
ATOM 1521 C C . ALA A 1 189 ? 57.181 -0.191 -75.290 1.00 86.31 189 ALA A C 1
ATOM 1523 O O . ALA A 1 189 ? 58.329 -0.148 -75.745 1.00 86.31 189 ALA A O 1
ATOM 1524 N N . GLY A 1 190 ? 56.196 -0.875 -75.874 1.00 89.56 190 GLY A N 1
ATOM 1525 C CA . GLY A 1 190 ? 56.295 -1.550 -77.158 1.00 89.56 190 GLY A CA 1
ATOM 1526 C C . GLY A 1 190 ? 56.693 -0.620 -78.294 1.00 89.56 190 GLY A C 1
ATOM 1527 O O . GLY A 1 190 ? 57.662 -0.884 -79.005 1.00 89.56 190 GLY A O 1
ATOM 1528 N N . PHE A 1 191 ? 56.017 0.528 -78.406 1.00 87.75 191 PHE A N 1
ATOM 1529 C CA . PHE A 1 191 ? 56.357 1.547 -79.404 1.00 87.75 191 PHE A CA 1
ATOM 1530 C C . PHE A 1 191 ? 57.804 2.035 -79.258 1.00 87.75 191 PHE A C 1
ATOM 1532 O O . PHE A 1 191 ? 58.545 2.099 -80.234 1.00 87.75 191 PHE A O 1
ATOM 1539 N N . THR A 1 192 ? 58.239 2.321 -78.028 1.00 89.00 192 THR A N 1
ATOM 1540 C CA . THR A 1 192 ? 59.612 2.774 -77.743 1.00 89.00 192 THR A CA 1
ATOM 1541 C C . THR A 1 192 ? 60.645 1.725 -78.162 1.00 89.00 192 THR A C 1
ATOM 1543 O O . THR A 1 192 ? 61.669 2.055 -78.758 1.00 89.00 192 THR A O 1
ATOM 1546 N N . SER A 1 193 ? 60.352 0.453 -77.893 1.00 92.12 193 SER A N 1
ATOM 1547 C CA . SER A 1 193 ? 61.222 -0.671 -78.251 1.00 92.12 193 SER A CA 1
ATOM 1548 C C . SER A 1 193 ? 61.316 -0.859 -79.774 1.00 92.12 193 SER A C 1
ATOM 1550 O O . SER A 1 193 ? 62.406 -1.083 -80.303 1.00 92.12 193 SER A O 1
ATOM 1552 N N . LEU A 1 194 ? 60.202 -0.677 -80.494 1.00 92.94 194 LEU A N 1
ATOM 1553 C CA . LEU A 1 194 ? 60.164 -0.693 -81.960 1.00 92.94 194 LEU A CA 1
ATOM 1554 C C . LEU A 1 194 ? 60.967 0.464 -82.582 1.00 92.94 194 LEU A C 1
ATOM 1556 O O . LEU A 1 194 ? 61.681 0.259 -83.565 1.00 92.94 194 LEU A O 1
ATOM 1560 N N . MET A 1 195 ? 60.885 1.667 -82.009 1.00 89.94 195 MET A N 1
ATOM 1561 C CA . MET A 1 195 ? 61.652 2.823 -82.490 1.00 89.94 195 MET A CA 1
ATOM 1562 C C . MET A 1 195 ? 63.166 2.609 -82.345 1.00 89.94 195 MET A C 1
ATOM 1564 O O . MET A 1 195 ? 63.931 2.954 -83.245 1.00 89.94 195 MET A O 1
ATOM 1568 N N . GLU A 1 196 ? 63.610 1.996 -81.244 1.00 91.94 196 GLU A N 1
ATOM 1569 C CA . GLU A 1 196 ? 65.025 1.660 -81.045 1.00 91.94 196 GLU A CA 1
ATOM 1570 C C . GLU A 1 196 ? 65.496 0.578 -82.034 1.00 91.94 196 GLU A C 1
ATOM 1572 O O . GLU A 1 196 ? 66.593 0.675 -82.590 1.00 91.94 196 GLU A O 1
ATOM 1577 N N . PHE A 1 197 ? 64.643 -0.413 -82.328 1.00 94.44 197 PHE A N 1
ATOM 1578 C CA . PHE A 1 197 ? 64.887 -1.398 -83.385 1.00 94.44 197 PHE A CA 1
ATOM 1579 C C . PHE A 1 197 ? 65.142 -0.737 -84.744 1.00 94.44 197 PHE A C 1
ATOM 1581 O O . PHE A 1 197 ? 66.179 -0.985 -85.363 1.00 94.44 197 PHE A O 1
ATOM 1588 N N . GLU A 1 198 ? 64.238 0.139 -85.186 1.00 93.19 198 GLU A N 1
ATOM 1589 C CA . GLU A 1 198 ? 64.358 0.836 -86.470 1.00 93.19 198 GLU A CA 1
ATOM 1590 C C . GLU A 1 198 ? 65.634 1.688 -86.530 1.00 93.19 198 GLU A C 1
ATOM 1592 O O . GLU A 1 198 ? 66.404 1.609 -87.493 1.00 93.19 198 GLU A O 1
ATOM 1597 N N . LYS A 1 199 ? 65.907 2.443 -85.462 1.00 92.50 199 LYS A N 1
ATOM 1598 C CA . LYS A 1 199 ? 67.089 3.300 -85.349 1.00 92.50 199 LYS A CA 1
ATOM 1599 C C . LYS A 1 199 ? 68.393 2.514 -85.479 1.00 92.50 199 LYS A C 1
ATOM 1601 O O . LYS A 1 199 ? 69.303 2.963 -86.176 1.00 92.50 199 LYS A O 1
ATOM 1606 N N . ILE A 1 200 ? 68.498 1.348 -84.840 1.00 92.69 200 ILE A N 1
ATOM 1607 C CA . ILE A 1 200 ? 69.715 0.525 -84.882 1.00 92.69 200 ILE A CA 1
ATOM 1608 C C . ILE A 1 200 ? 69.950 -0.052 -86.286 1.00 92.69 200 ILE A C 1
ATOM 1610 O O . ILE A 1 200 ? 71.087 -0.057 -86.761 1.00 92.69 200 ILE A O 1
ATOM 1614 N N . PHE A 1 201 ? 68.906 -0.507 -86.986 1.00 92.81 201 PHE A N 1
ATOM 1615 C CA . PHE A 1 201 ? 69.053 -0.977 -88.371 1.00 92.81 201 PHE A CA 1
ATOM 1616 C C . PHE A 1 201 ? 69.424 0.159 -89.331 1.00 92.81 201 PHE A C 1
ATOM 1618 O O . PHE A 1 201 ? 70.316 -0.013 -90.166 1.00 92.81 201 PHE A O 1
ATOM 1625 N N . ALA A 1 202 ? 68.811 1.334 -89.171 1.00 90.81 202 ALA A N 1
ATOM 1626 C CA . ALA A 1 202 ? 69.136 2.517 -89.960 1.00 90.81 202 ALA A CA 1
ATOM 1627 C C . ALA A 1 202 ? 70.582 3.000 -89.727 1.00 90.81 202 ALA A C 1
ATOM 1629 O O . ALA A 1 202 ? 71.304 3.263 -90.688 1.00 90.81 202 ALA A O 1
ATOM 1630 N N . ALA A 1 203 ? 71.050 3.048 -88.472 1.00 90.88 203 ALA A N 1
ATOM 1631 C CA . ALA A 1 203 ? 72.420 3.452 -88.131 1.00 90.88 203 ALA A CA 1
ATOM 1632 C C . ALA A 1 203 ? 73.484 2.536 -88.765 1.00 90.88 203 ALA A C 1
ATOM 1634 O O . ALA A 1 203 ? 74.548 3.000 -89.174 1.00 90.88 203 ALA A O 1
ATOM 1635 N N . ASN A 1 204 ? 73.164 1.248 -88.917 1.00 90.12 204 ASN A N 1
ATOM 1636 C CA . ASN A 1 204 ? 74.025 0.255 -89.559 1.00 90.12 204 ASN A CA 1
ATOM 1637 C C . ASN A 1 204 ? 73.906 0.226 -91.096 1.00 90.12 204 ASN A C 1
ATOM 1639 O O . ASN A 1 204 ? 74.476 -0.661 -91.729 1.00 90.12 204 ASN A O 1
ATOM 1643 N N . ARG A 1 205 ? 73.191 1.184 -91.710 1.00 87.62 205 ARG A N 1
ATOM 1644 C CA . ARG A 1 205 ? 72.904 1.242 -93.160 1.00 87.62 205 ARG A CA 1
ATOM 1645 C C . ARG A 1 205 ? 72.180 0.002 -93.691 1.00 87.62 205 ARG A C 1
ATOM 1647 O O . ARG A 1 205 ? 72.398 -0.429 -94.827 1.00 87.62 205 ARG A O 1
ATOM 1654 N N . HIS A 1 206 ? 71.335 -0.582 -92.849 1.00 92.12 206 HIS A N 1
ATOM 1655 C CA . HIS A 1 206 ? 70.491 -1.729 -93.160 1.00 92.12 206 HIS A CA 1
ATOM 1656 C C . HIS A 1 206 ? 69.001 -1.410 -92.920 1.00 92.12 206 HIS A C 1
ATOM 1658 O O . HIS A 1 206 ? 68.219 -2.295 -92.572 1.00 92.12 206 HIS A O 1
ATOM 1664 N N . GLY A 1 207 ? 68.596 -0.147 -93.089 1.00 91.25 207 GLY A N 1
ATOM 1665 C CA . GLY A 1 207 ? 67.195 0.271 -92.971 1.00 91.25 207 GLY A CA 1
ATOM 1666 C C . GLY A 1 207 ? 66.376 0.011 -94.243 1.00 91.25 207 GLY A C 1
ATOM 1667 O O . GLY A 1 207 ? 66.900 -0.473 -95.251 1.00 91.25 207 GLY A O 1
ATOM 1668 N N . LYS A 1 208 ? 65.090 0.398 -94.231 1.00 89.94 208 LYS A N 1
ATOM 1669 C CA . LYS A 1 208 ? 64.173 0.284 -95.390 1.00 89.94 208 LYS A CA 1
ATOM 1670 C C . LYS A 1 208 ? 64.731 0.941 -96.653 1.00 89.94 208 LYS A C 1
ATOM 1672 O O . LYS A 1 208 ? 64.759 0.341 -97.720 1.00 89.94 208 LYS A O 1
ATOM 1677 N N . HIS A 1 209 ? 65.247 2.159 -96.516 1.00 88.06 209 HIS A N 1
ATOM 1678 C CA . HIS A 1 209 ? 65.801 2.911 -97.639 1.00 88.06 209 HIS A CA 1
ATOM 1679 C C . HIS A 1 209 ? 67.045 2.233 -98.251 1.00 88.06 209 HIS A C 1
ATOM 1681 O O . HIS A 1 209 ? 67.227 2.230 -99.471 1.00 88.06 209 HIS A O 1
ATOM 1687 N N . ASP A 1 210 ? 67.886 1.606 -97.422 1.00 90.44 210 ASP A N 1
ATOM 1688 C CA . ASP A 1 210 ? 69.040 0.837 -97.900 1.00 90.44 210 ASP A CA 1
ATOM 1689 C C . ASP A 1 210 ? 68.604 -0.458 -98.593 1.00 90.44 210 ASP A C 1
ATOM 1691 O O . ASP A 1 210 ? 69.181 -0.838 -99.618 1.00 90.44 210 ASP A O 1
ATOM 1695 N N . TRP A 1 211 ? 67.556 -1.104 -98.068 1.00 89.19 211 TRP A N 1
ATOM 1696 C CA . TRP A 1 211 ? 66.928 -2.261 -98.696 1.00 89.19 211 TRP A CA 1
ATOM 1697 C C . TRP A 1 211 ? 66.395 -1.916 -100.086 1.00 89.19 211 TRP A C 1
ATOM 1699 O O . TRP A 1 211 ? 66.730 -2.598 -101.053 1.00 89.19 211 TRP A O 1
ATOM 1709 N N . ASP A 1 212 ? 65.646 -0.824 -100.230 1.00 86.50 212 ASP A N 1
ATOM 1710 C CA . ASP A 1 212 ? 65.080 -0.436 -101.523 1.00 86.50 212 ASP A CA 1
ATOM 1711 C C . ASP A 1 212 ? 66.137 -0.139 -102.587 1.00 86.50 212 ASP A C 1
ATOM 1713 O O . ASP A 1 212 ? 65.942 -0.472 -103.760 1.00 86.50 212 ASP A O 1
ATOM 1717 N N . ARG A 1 213 ? 67.290 0.405 -102.180 1.00 86.12 213 ARG A N 1
ATOM 1718 C CA . ARG A 1 213 ? 68.432 0.643 -103.070 1.00 86.12 213 ARG A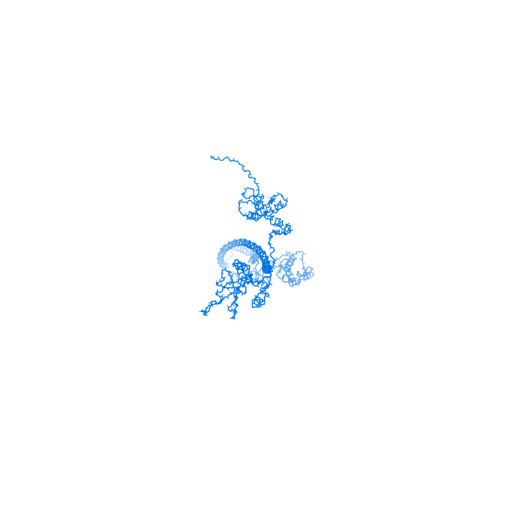 CA 1
ATOM 1719 C C . ARG A 1 213 ? 69.137 -0.648 -103.483 1.00 86.12 213 ARG A C 1
ATOM 1721 O O . ARG A 1 213 ? 69.576 -0.766 -104.625 1.00 86.12 213 ARG A O 1
ATOM 1728 N N . ARG A 1 214 ? 69.281 -1.602 -102.557 1.00 81.88 214 ARG A N 1
ATOM 1729 C CA . ARG A 1 214 ? 70.090 -2.817 -102.751 1.00 81.88 214 ARG A CA 1
ATOM 1730 C C . ARG A 1 214 ? 69.283 -4.074 -103.049 1.00 81.88 214 ARG A C 1
ATOM 1732 O O . ARG A 1 214 ? 69.881 -5.108 -103.294 1.00 81.88 214 ARG A O 1
ATOM 1739 N N . LYS A 1 215 ? 67.951 -4.028 -103.109 1.00 79.31 215 LYS A N 1
ATOM 1740 C CA . LYS A 1 215 ? 67.106 -5.230 -103.262 1.00 79.31 215 LYS A CA 1
ATOM 1741 C C . LYS A 1 215 ? 67.421 -6.120 -104.473 1.00 79.31 215 LYS A C 1
ATOM 1743 O O . LYS A 1 215 ? 67.096 -7.303 -104.436 1.00 79.31 215 LYS A O 1
ATOM 1748 N N . ARG A 1 216 ? 68.056 -5.583 -105.526 1.00 79.75 216 ARG A N 1
ATOM 1749 C CA . ARG A 1 216 ? 68.522 -6.360 -106.695 1.00 79.75 216 ARG A CA 1
ATOM 1750 C C . ARG A 1 216 ? 69.796 -7.170 -106.417 1.00 79.75 216 ARG A C 1
ATOM 1752 O O . ARG A 1 216 ? 69.936 -8.250 -106.975 1.00 79.75 216 ARG A O 1
ATOM 1759 N N . ASP A 1 217 ? 70.666 -6.679 -105.535 1.00 80.12 217 ASP A N 1
ATOM 1760 C CA . ASP A 1 217 ? 71.850 -7.382 -105.028 1.00 80.12 217 ASP A CA 1
ATOM 1761 C C . ASP A 1 217 ? 72.090 -7.034 -103.540 1.00 80.12 217 ASP A C 1
ATOM 1763 O O . ASP A 1 217 ? 72.893 -6.159 -103.198 1.00 80.12 217 ASP A O 1
ATOM 1767 N N . PRO A 1 218 ? 71.327 -7.656 -102.622 1.00 76.62 218 PRO A N 1
ATOM 1768 C CA . PRO A 1 218 ? 71.302 -7.248 -101.219 1.00 76.62 218 PRO A CA 1
ATOM 1769 C C . PRO A 1 218 ? 72.430 -7.865 -100.376 1.00 76.62 218 PRO A C 1
ATOM 1771 O O . PRO A 1 218 ? 72.489 -7.646 -99.165 1.00 76.62 218 PRO A O 1
ATOM 1774 N N . GLY A 1 219 ? 73.305 -8.680 -100.972 1.00 81.62 219 GLY A N 1
ATOM 1775 C CA . GLY A 1 219 ? 74.315 -9.439 -100.236 1.00 81.62 219 GLY A CA 1
ATOM 1776 C C . GLY A 1 219 ? 73.727 -10.344 -99.138 1.00 81.62 219 GLY A C 1
ATOM 1777 O O . GLY A 1 219 ? 72.591 -10.831 -99.224 1.00 81.62 219 GLY A O 1
ATOM 1778 N N . SER A 1 220 ? 74.518 -10.584 -98.086 1.00 80.56 220 SER A N 1
ATOM 1779 C CA . SER A 1 220 ? 74.188 -11.495 -96.975 1.00 80.56 220 SER A CA 1
ATOM 1780 C C . SER A 1 220 ? 73.636 -10.811 -95.715 1.00 80.56 220 SER A C 1
ATOM 1782 O O . SER A 1 220 ? 73.419 -11.491 -94.712 1.00 80.56 220 SER A O 1
ATOM 1784 N N . GLN A 1 221 ? 73.463 -9.486 -95.726 1.00 86.44 221 GLN A N 1
ATOM 1785 C CA . GLN A 1 221 ? 73.056 -8.710 -94.548 1.00 86.44 221 GLN A CA 1
ATOM 1786 C C . GLN A 1 221 ? 71.533 -8.659 -94.389 1.00 86.44 221 GLN A C 1
ATOM 1788 O O . GLN A 1 221 ? 70.806 -8.663 -95.378 1.00 86.44 221 GLN A O 1
ATOM 1793 N N . MET A 1 222 ? 71.051 -8.614 -93.145 1.00 90.12 222 MET A N 1
ATOM 1794 C CA . MET A 1 222 ? 69.622 -8.473 -92.838 1.00 90.12 222 MET A CA 1
ATOM 1795 C C . MET A 1 222 ? 69.240 -7.002 -92.799 1.00 90.12 222 MET A C 1
ATOM 1797 O O . MET A 1 222 ? 69.994 -6.196 -92.260 1.00 90.12 222 MET A O 1
ATOM 1801 N N . TYR A 1 223 ? 68.055 -6.685 -93.309 1.00 92.31 223 TYR A N 1
ATOM 1802 C CA . TYR A 1 223 ? 67.525 -5.323 -93.338 1.00 92.31 223 TYR A CA 1
ATOM 1803 C C . TYR A 1 223 ? 66.277 -5.235 -92.477 1.00 92.31 223 TYR A C 1
ATOM 1805 O O . TYR A 1 223 ? 65.472 -6.159 -92.529 1.00 92.31 223 TYR A O 1
ATOM 1813 N N . GLY A 1 224 ? 66.116 -4.160 -91.706 1.00 93.25 224 GLY A N 1
ATOM 1814 C CA . GLY A 1 224 ? 65.046 -4.037 -90.717 1.00 93.25 224 GLY A CA 1
ATOM 1815 C C . GLY A 1 224 ? 64.446 -2.636 -90.640 1.00 93.25 224 GLY A C 1
ATOM 1816 O O . GLY A 1 224 ? 65.175 -1.651 -90.739 1.00 93.25 224 GLY A O 1
ATOM 1817 N N . TRP A 1 225 ? 63.123 -2.538 -90.487 1.00 93.50 225 TRP A N 1
ATOM 1818 C CA . TRP A 1 225 ? 62.406 -1.263 -90.335 1.00 93.50 225 TRP A CA 1
ATOM 1819 C C . TRP A 1 225 ? 61.048 -1.422 -89.647 1.00 93.50 225 TRP A C 1
ATOM 1821 O O . TRP A 1 225 ? 60.510 -2.524 -89.543 1.00 93.50 225 TRP A O 1
ATOM 1831 N N . ARG A 1 226 ? 60.482 -0.314 -89.166 1.00 93.00 226 ARG A N 1
ATOM 1832 C CA . ARG A 1 226 ? 59.124 -0.264 -88.610 1.00 93.00 226 ARG A CA 1
ATOM 1833 C C . ARG A 1 226 ? 58.087 -0.442 -89.715 1.00 93.00 226 ARG A C 1
ATOM 1835 O O . ARG A 1 226 ? 58.178 0.221 -90.739 1.00 93.00 226 ARG A O 1
ATOM 1842 N N . ALA A 1 227 ? 57.071 -1.275 -89.494 1.00 92.88 227 ALA A N 1
ATOM 1843 C CA . ALA A 1 227 ? 55.959 -1.387 -90.433 1.00 92.88 227 ALA A CA 1
ATOM 1844 C C . ALA A 1 227 ? 55.163 -0.071 -90.477 1.00 92.88 227 ALA A C 1
ATOM 1846 O O . ALA A 1 227 ? 54.635 0.385 -89.457 1.00 92.88 227 ALA A O 1
ATOM 1847 N N . GLN A 1 228 ? 55.077 0.531 -91.660 1.00 89.94 228 GLN A N 1
ATOM 1848 C CA . GLN A 1 228 ? 54.345 1.776 -91.910 1.00 89.94 228 GLN A CA 1
ATOM 1849 C C . GLN A 1 228 ? 53.201 1.549 -92.909 1.00 89.94 228 GLN A C 1
ATOM 1851 O O . GLN A 1 228 ? 53.017 0.441 -93.421 1.00 89.94 228 GLN A O 1
ATOM 1856 N N . ALA A 1 229 ? 52.433 2.603 -93.201 1.00 89.38 229 ALA A N 1
ATOM 1857 C CA . ALA A 1 229 ? 51.329 2.569 -94.161 1.00 89.38 229 ALA A CA 1
ATOM 1858 C C . ALA A 1 229 ? 51.708 1.948 -95.516 1.00 89.38 229 ALA A C 1
ATOM 1860 O O . ALA A 1 229 ? 50.935 1.165 -96.060 1.00 89.38 229 ALA A O 1
ATOM 1861 N N . ASP A 1 230 ? 52.909 2.219 -96.027 1.00 89.38 230 ASP A N 1
ATOM 1862 C CA . ASP A 1 230 ? 53.373 1.639 -97.292 1.00 89.38 230 ASP A CA 1
ATOM 1863 C C . ASP A 1 230 ? 53.547 0.118 -97.215 1.00 89.38 230 ASP A C 1
ATOM 1865 O O . ASP A 1 230 ? 53.247 -0.589 -98.172 1.00 89.38 230 ASP A O 1
ATOM 1869 N N . ASP A 1 231 ? 54.010 -0.405 -96.075 1.00 91.06 231 ASP A N 1
ATOM 1870 C CA . ASP A 1 231 ? 54.147 -1.848 -95.867 1.00 91.06 231 ASP A CA 1
ATOM 1871 C C . ASP A 1 231 ? 52.768 -2.496 -95.687 1.00 91.06 231 ASP A C 1
ATOM 1873 O O . ASP A 1 231 ? 52.504 -3.548 -96.270 1.00 91.06 231 ASP A O 1
ATOM 1877 N N . TYR A 1 232 ? 51.868 -1.837 -94.949 1.00 90.44 232 TYR A N 1
ATOM 1878 C CA . TYR A 1 232 ? 50.475 -2.257 -94.763 1.00 90.44 232 TYR A CA 1
ATOM 1879 C C . TYR A 1 232 ? 49.706 -2.315 -96.089 1.00 90.44 232 TYR A C 1
ATOM 1881 O O . TYR A 1 232 ? 48.955 -3.255 -96.334 1.00 90.44 232 TYR A O 1
ATOM 1889 N N . ASN A 1 233 ? 49.927 -1.339 -96.973 1.00 90.69 233 ASN A N 1
ATOM 1890 C CA . ASN A 1 233 ? 49.289 -1.249 -98.288 1.00 90.69 233 ASN A CA 1
ATOM 1891 C C . ASN A 1 233 ? 50.057 -1.998 -99.388 1.00 90.69 233 ASN A C 1
ATOM 1893 O O . ASN A 1 233 ? 49.591 -2.064 -100.527 1.00 90.69 233 ASN A O 1
ATOM 1897 N N . SER A 1 234 ? 51.219 -2.576 -99.073 1.00 89.25 234 SER A N 1
ATOM 1898 C CA . SER A 1 234 ? 52.011 -3.311 -100.056 1.00 89.25 234 SER A CA 1
ATOM 1899 C C . SER A 1 234 ? 51.266 -4.549 -100.572 1.00 89.25 234 SER A C 1
ATOM 1901 O O . SER A 1 234 ? 50.475 -5.187 -99.863 1.00 89.25 234 SER A O 1
ATOM 1903 N N . GLN A 1 235 ? 51.515 -4.887 -101.839 1.00 83.06 235 GLN A N 1
ATOM 1904 C CA . GLN A 1 235 ? 51.067 -6.148 -102.422 1.00 83.06 235 GLN A CA 1
ATOM 1905 C C . GLN A 1 235 ? 52.037 -7.272 -102.041 1.00 83.06 235 GLN A C 1
ATOM 1907 O O . GLN A 1 235 ? 53.256 -7.118 -102.139 1.00 83.06 235 GLN A O 1
ATOM 1912 N N . GLY A 1 236 ? 51.488 -8.420 -101.642 1.00 85.25 236 GLY A N 1
ATOM 1913 C CA . GLY A 1 236 ? 52.239 -9.603 -101.230 1.00 85.25 236 GLY A CA 1
ATOM 1914 C C . GLY A 1 236 ? 52.088 -9.927 -99.743 1.00 85.25 236 GLY A C 1
ATOM 1915 O O . GLY A 1 236 ? 51.438 -9.210 -98.986 1.00 85.25 236 GLY A O 1
ATOM 1916 N N . ARG A 1 237 ? 52.747 -11.014 -99.322 1.00 86.69 237 ARG A N 1
ATOM 1917 C CA . ARG A 1 237 ? 52.525 -11.658 -98.013 1.00 86.69 237 ARG A CA 1
ATOM 1918 C C . ARG A 1 237 ? 52.700 -10.731 -96.806 1.00 86.69 237 ARG A C 1
ATOM 1920 O O . ARG A 1 237 ? 52.003 -10.906 -95.815 1.00 86.69 237 ARG A O 1
ATOM 1927 N N . ILE A 1 238 ? 53.618 -9.762 -96.889 1.00 88.00 238 ILE A N 1
ATOM 1928 C CA . ILE A 1 238 ? 53.864 -8.806 -95.799 1.00 88.00 238 ILE A CA 1
ATOM 1929 C C . ILE A 1 238 ? 52.640 -7.904 -95.603 1.00 88.00 238 ILE A C 1
ATOM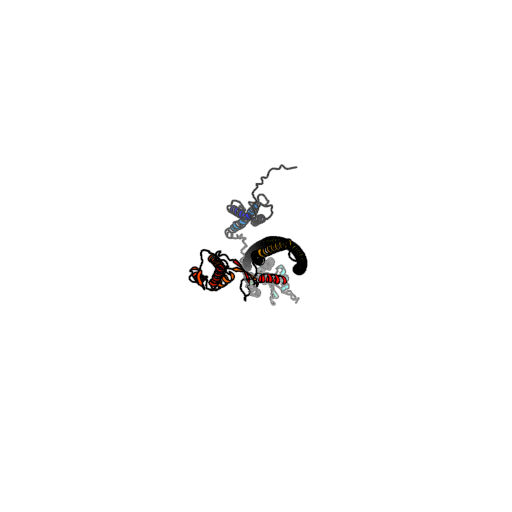 1931 O O . ILE A 1 238 ? 52.123 -7.830 -94.494 1.00 88.00 238 ILE A O 1
ATOM 1935 N N . GLY A 1 239 ? 52.144 -7.264 -96.665 1.00 90.31 239 GLY A N 1
ATOM 1936 C CA . GLY A 1 239 ? 50.961 -6.405 -96.583 1.00 90.31 239 GLY A CA 1
ATOM 1937 C C . GLY A 1 239 ? 49.684 -7.169 -96.231 1.00 90.31 239 GLY A C 1
ATOM 1938 O O . GLY A 1 239 ? 48.894 -6.676 -95.431 1.00 90.31 239 GLY A O 1
ATOM 1939 N N . ASP A 1 240 ? 49.505 -8.391 -96.754 1.00 90.94 240 ASP A N 1
ATOM 1940 C CA . ASP A 1 240 ? 48.364 -9.255 -96.401 1.00 90.94 240 ASP A CA 1
ATOM 1941 C C . ASP A 1 240 ? 48.339 -9.575 -94.900 1.00 90.94 240 ASP A C 1
ATOM 1943 O O . ASP A 1 240 ? 47.309 -9.407 -94.248 1.00 90.94 240 ASP A O 1
ATOM 1947 N N . TYR A 1 241 ? 49.489 -9.960 -94.334 1.00 92.50 241 TYR A N 1
ATOM 1948 C CA . TYR A 1 241 ? 49.608 -10.249 -92.906 1.00 92.50 241 TYR A CA 1
ATOM 1949 C C . TYR A 1 241 ? 49.301 -9.024 -92.042 1.00 92.50 241 TYR A C 1
ATOM 1951 O O . TYR A 1 241 ? 48.593 -9.132 -91.040 1.00 92.50 241 TYR A O 1
ATOM 1959 N N . LEU A 1 242 ? 49.839 -7.856 -92.413 1.00 92.81 242 LEU A N 1
ATOM 1960 C CA . LEU A 1 242 ? 49.593 -6.632 -91.658 1.00 92.81 242 LEU A CA 1
ATOM 1961 C C . LEU A 1 242 ? 48.095 -6.285 -91.698 1.00 92.81 242 LEU A C 1
ATOM 1963 O O . LEU A 1 242 ? 47.500 -6.113 -90.646 1.00 92.81 242 LEU A O 1
ATOM 1967 N N . ARG A 1 243 ? 47.431 -6.322 -92.858 1.00 93.25 243 ARG A N 1
ATOM 1968 C CA . ARG A 1 243 ? 45.977 -6.072 -92.938 1.00 93.25 243 ARG A CA 1
ATOM 1969 C C . ARG A 1 243 ? 45.124 -7.024 -92.102 1.00 93.25 243 ARG A C 1
ATOM 1971 O O . ARG A 1 243 ? 44.100 -6.604 -91.578 1.00 93.25 243 ARG A O 1
ATOM 1978 N N . GLU A 1 244 ? 45.526 -8.288 -91.983 1.00 92.81 244 GLU A N 1
ATOM 1979 C CA . GLU A 1 244 ? 44.785 -9.284 -91.203 1.00 92.81 244 GLU A CA 1
ATOM 1980 C C . GLU A 1 244 ? 44.977 -9.118 -89.686 1.00 92.81 244 GLU A C 1
ATOM 1982 O O . GLU A 1 244 ? 44.057 -9.380 -88.911 1.00 92.81 244 GLU A O 1
ATOM 1987 N N . LYS A 1 245 ? 46.184 -8.743 -89.241 1.00 91.19 245 LYS A N 1
ATOM 1988 C CA . LYS A 1 245 ? 46.569 -8.785 -87.817 1.00 91.19 245 LYS A CA 1
ATOM 1989 C C . LYS A 1 245 ? 46.703 -7.424 -87.155 1.00 91.19 245 LYS A C 1
ATOM 1991 O O . LYS A 1 245 ? 46.941 -7.373 -85.948 1.00 91.19 245 LYS A O 1
ATOM 1996 N N . THR A 1 246 ? 46.610 -6.342 -87.914 1.00 90.88 246 THR A N 1
ATOM 1997 C CA . THR A 1 246 ? 46.816 -4.992 -87.405 1.00 90.88 246 THR A CA 1
ATOM 1998 C C . THR A 1 246 ? 45.852 -3.992 -88.037 1.00 90.88 246 THR A C 1
ATOM 2000 O O . THR A 1 246 ? 45.277 -4.202 -89.105 1.00 90.88 246 THR A O 1
ATOM 2003 N N . GLU A 1 247 ? 45.688 -2.867 -87.358 1.00 89.50 247 GLU A N 1
ATOM 2004 C CA . GLU A 1 247 ? 44.949 -1.702 -87.811 1.00 89.50 247 GLU A CA 1
ATOM 2005 C C . GLU A 1 247 ? 45.926 -0.575 -88.149 1.00 89.50 247 GLU A C 1
ATOM 2007 O O . GLU A 1 247 ? 46.952 -0.380 -87.489 1.00 89.50 247 GLU A O 1
ATOM 2012 N N . LEU A 1 248 ? 45.591 0.192 -89.183 1.00 87.25 248 LEU A N 1
ATOM 2013 C CA . LEU A 1 248 ? 46.306 1.413 -89.514 1.00 87.25 248 LEU A CA 1
ATOM 2014 C C . LEU A 1 248 ? 45.670 2.573 -88.742 1.00 87.25 248 LEU A C 1
ATOM 2016 O O . LEU A 1 248 ? 44.501 2.898 -88.944 1.00 87.25 248 LEU A O 1
ATOM 2020 N N . SER A 1 249 ? 46.425 3.194 -87.843 1.00 84.50 249 SER A N 1
ATOM 2021 C CA . SER A 1 249 ? 45.935 4.314 -87.036 1.00 84.50 249 SER A CA 1
ATOM 2022 C C . SER A 1 249 ? 47.060 5.302 -86.752 1.00 84.50 249 SER A C 1
ATOM 2024 O O . SER A 1 249 ? 48.228 5.043 -87.038 1.00 84.50 249 SER A O 1
ATOM 2026 N N . THR A 1 250 ? 46.725 6.467 -86.208 1.00 81.62 250 THR A N 1
ATOM 2027 C CA . THR A 1 250 ? 47.729 7.424 -85.736 1.00 81.62 250 THR A CA 1
ATOM 2028 C C . THR A 1 250 ? 48.077 7.138 -84.279 1.00 81.62 250 THR A C 1
ATOM 2030 O O . THR A 1 250 ? 47.221 6.750 -83.474 1.00 81.62 250 THR A O 1
ATOM 2033 N N . SER A 1 251 ? 49.341 7.360 -83.915 1.00 73.81 251 SER A N 1
ATOM 2034 C CA . SER A 1 251 ? 49.825 7.183 -82.539 1.00 73.81 251 SER A CA 1
ATOM 2035 C C . SER A 1 251 ? 49.005 8.007 -81.528 1.00 73.81 251 SER A C 1
ATOM 2037 O O . SER A 1 251 ? 48.671 7.529 -80.438 1.00 73.81 251 SER A O 1
ATOM 2039 N N . SER A 1 252 ? 48.578 9.206 -81.940 1.00 78.06 252 SER A N 1
ATOM 2040 C CA . SER A 1 252 ? 47.712 10.107 -81.179 1.00 78.06 252 SER A CA 1
ATOM 2041 C C . SER A 1 252 ? 46.340 9.500 -80.866 1.00 78.06 252 SER A C 1
ATOM 2043 O O . SER A 1 252 ? 45.890 9.571 -79.720 1.00 78.06 252 SER A O 1
ATOM 2045 N N . ASN A 1 253 ? 45.684 8.858 -81.840 1.00 80.81 253 ASN A N 1
ATOM 2046 C CA . ASN A 1 253 ? 44.353 8.265 -81.665 1.00 80.81 253 ASN A CA 1
ATOM 2047 C C . ASN A 1 253 ? 44.389 7.027 -80.750 1.00 80.81 253 ASN A C 1
ATOM 2049 O O . ASN A 1 253 ? 43.560 6.887 -79.850 1.00 80.81 253 ASN A O 1
ATOM 2053 N N . ILE A 1 254 ? 45.396 6.160 -80.911 1.00 81.25 254 ILE A N 1
ATOM 2054 C CA . ILE A 1 254 ? 45.592 4.977 -80.051 1.00 81.25 254 ILE A CA 1
ATOM 2055 C C . ILE A 1 254 ? 45.774 5.400 -78.585 1.00 81.25 254 ILE A C 1
ATOM 2057 O O . ILE A 1 254 ? 45.143 4.844 -77.681 1.00 81.25 254 ILE A O 1
ATOM 2061 N N . ASN A 1 255 ? 46.595 6.426 -78.343 1.00 79.00 255 ASN A N 1
ATOM 2062 C CA . ASN A 1 255 ? 46.809 6.967 -77.004 1.00 79.00 255 ASN A CA 1
ATOM 2063 C C . ASN A 1 255 ? 45.537 7.628 -76.440 1.00 79.00 255 ASN A C 1
ATOM 2065 O O . ASN A 1 255 ? 45.213 7.442 -75.267 1.00 79.00 255 ASN A O 1
ATOM 2069 N N . ALA A 1 256 ? 44.787 8.366 -77.266 1.00 81.88 256 ALA A N 1
ATOM 2070 C CA . ALA A 1 256 ? 43.530 8.993 -76.862 1.00 81.88 256 ALA A CA 1
ATOM 2071 C C . ALA A 1 256 ? 42.477 7.955 -76.432 1.00 81.88 256 ALA A C 1
ATOM 2073 O O . ALA A 1 256 ? 41.905 8.092 -75.352 1.00 81.88 256 ALA A O 1
ATOM 2074 N N . LYS A 1 257 ? 42.285 6.874 -77.203 1.00 80.56 257 LYS A N 1
ATOM 2075 C CA . LYS A 1 257 ? 41.357 5.780 -76.856 1.00 80.56 257 LYS A CA 1
ATOM 2076 C C . LYS A 1 257 ? 41.711 5.113 -75.523 1.00 80.56 257 LYS A C 1
ATOM 2078 O O . LYS A 1 257 ? 40.835 4.919 -74.683 1.00 80.56 257 LYS A O 1
ATOM 2083 N N . LYS A 1 258 ? 42.995 4.812 -75.284 1.00 81.25 258 LYS A N 1
ATOM 2084 C CA . LYS A 1 258 ? 43.448 4.223 -74.007 1.00 81.25 258 LYS A CA 1
ATOM 2085 C C . LYS A 1 258 ? 43.233 5.165 -72.819 1.00 81.25 258 LYS A C 1
ATOM 2087 O O . LYS A 1 258 ? 42.824 4.718 -71.745 1.00 81.25 258 LYS A O 1
ATOM 2092 N N . LYS A 1 259 ? 43.476 6.467 -73.008 1.00 81.94 259 LYS A N 1
ATOM 2093 C CA . LYS A 1 259 ? 43.206 7.487 -71.985 1.00 81.94 259 LYS A CA 1
ATOM 2094 C C . LYS A 1 259 ? 41.715 7.584 -71.671 1.00 81.94 259 LYS A C 1
ATOM 2096 O O . LYS A 1 259 ? 41.366 7.552 -70.497 1.00 81.94 259 LYS A O 1
ATOM 2101 N N . LEU A 1 260 ? 40.854 7.627 -72.689 1.00 84.69 260 LEU A N 1
ATOM 2102 C CA . LEU A 1 260 ? 39.398 7.676 -72.514 1.00 84.69 260 LEU A CA 1
ATOM 2103 C C . LEU A 1 260 ? 38.869 6.463 -71.742 1.00 84.69 260 LEU A C 1
ATOM 2105 O O . LEU A 1 260 ? 38.192 6.650 -70.739 1.00 84.69 260 LEU A O 1
ATOM 2109 N N . GLY A 1 261 ? 39.267 5.239 -72.105 1.00 85.31 261 GLY A N 1
ATOM 2110 C CA . GLY A 1 261 ? 38.844 4.044 -71.360 1.00 85.31 261 GLY A CA 1
ATOM 2111 C C . GLY A 1 261 ? 39.358 4.000 -69.912 1.00 85.31 261 GLY A C 1
ATOM 2112 O O . GLY A 1 261 ? 38.756 3.362 -69.052 1.00 85.31 261 GLY A O 1
ATOM 2113 N N . THR A 1 262 ? 40.464 4.690 -69.609 1.00 85.31 262 THR A N 1
ATOM 2114 C CA . THR A 1 262 ? 40.944 4.849 -68.224 1.00 85.31 262 THR A CA 1
ATOM 2115 C C . THR A 1 262 ? 40.106 5.876 -67.457 1.00 85.31 262 THR A C 1
ATOM 2117 O O . THR A 1 262 ? 39.819 5.667 -66.279 1.00 85.31 262 THR A O 1
ATOM 2120 N N . ILE A 1 263 ? 39.700 6.966 -68.116 1.00 89.50 263 ILE A N 1
ATOM 2121 C CA . ILE A 1 263 ? 38.827 8.000 -67.542 1.00 89.50 263 ILE A CA 1
ATOM 2122 C C . ILE A 1 263 ? 37.444 7.417 -67.237 1.00 89.50 263 ILE A C 1
ATOM 2124 O O . ILE A 1 263 ? 36.989 7.546 -66.109 1.00 89.50 263 ILE A O 1
ATOM 2128 N N . GLU A 1 264 ? 36.839 6.686 -68.172 1.00 91.88 264 GLU A N 1
ATOM 2129 C CA . GLU A 1 264 ? 35.524 6.053 -67.991 1.00 91.88 264 GLU A CA 1
ATOM 2130 C C . GLU A 1 264 ? 35.512 5.079 -66.801 1.00 91.88 264 GLU A C 1
ATOM 2132 O O . GLU A 1 264 ? 34.639 5.131 -65.936 1.00 91.88 264 GLU A O 1
ATOM 2137 N N . LYS A 1 265 ? 36.540 4.226 -66.682 1.00 92.69 265 LYS A N 1
ATOM 2138 C CA . LYS A 1 265 ? 36.689 3.336 -65.517 1.00 92.69 265 LYS A CA 1
ATOM 2139 C C . LYS A 1 265 ? 36.798 4.112 -64.206 1.00 92.69 265 LYS A C 1
ATOM 2141 O O . LYS A 1 265 ? 36.272 3.667 -63.188 1.00 92.69 265 LYS A O 1
ATOM 2146 N N . ARG A 1 266 ? 37.493 5.252 -64.219 1.00 92.69 266 ARG A N 1
ATOM 2147 C CA . ARG A 1 266 ? 37.622 6.122 -63.048 1.00 92.69 266 ARG A CA 1
ATOM 2148 C C . ARG A 1 266 ? 36.285 6.772 -62.692 1.00 92.69 266 ARG A C 1
ATOM 2150 O O . ARG A 1 266 ? 35.956 6.806 -61.514 1.00 92.69 266 ARG A O 1
ATOM 2157 N N . GLU A 1 267 ? 35.534 7.260 -63.672 1.00 92.12 267 GLU A N 1
ATOM 2158 C CA . GLU A 1 267 ? 34.214 7.869 -63.465 1.00 92.12 267 GLU A CA 1
ATOM 2159 C C . GLU A 1 267 ? 33.219 6.860 -62.887 1.00 92.12 267 GLU A C 1
ATOM 2161 O O . GLU A 1 267 ? 32.577 7.151 -61.881 1.00 92.12 267 GLU A O 1
ATOM 2166 N N . ASN A 1 268 ? 33.182 5.636 -63.421 1.00 93.75 268 ASN A N 1
ATOM 2167 C CA . ASN A 1 268 ? 32.353 4.558 -62.876 1.00 93.75 268 ASN A CA 1
ATOM 2168 C C . ASN A 1 268 ? 32.711 4.219 -61.423 1.00 93.75 268 ASN A C 1
ATOM 2170 O O . ASN A 1 268 ? 31.824 3.982 -60.605 1.00 93.75 268 ASN A O 1
ATOM 2174 N N . LEU A 1 269 ? 34.004 4.225 -61.083 1.00 94.94 269 LEU A N 1
ATOM 2175 C CA . LEU A 1 269 ? 34.441 3.988 -59.710 1.00 94.94 269 LEU A CA 1
ATOM 2176 C C . LEU A 1 269 ? 34.048 5.138 -58.772 1.00 94.94 269 LEU A C 1
ATOM 2178 O O . LEU A 1 269 ? 33.659 4.875 -57.640 1.00 94.94 269 LEU A O 1
ATOM 2182 N N . ILE A 1 270 ? 34.131 6.391 -59.231 1.00 95.00 270 ILE A N 1
ATOM 2183 C CA . ILE A 1 270 ? 33.688 7.559 -58.454 1.00 95.00 270 ILE A CA 1
ATOM 2184 C C . ILE A 1 270 ? 32.187 7.464 -58.179 1.00 95.00 270 ILE A C 1
ATOM 2186 O O . ILE A 1 270 ? 31.797 7.545 -57.021 1.00 95.00 270 ILE A O 1
ATOM 2190 N N . MET A 1 271 ? 31.368 7.190 -59.200 1.00 94.50 271 MET A N 1
ATOM 2191 C CA . MET A 1 271 ? 29.921 7.019 -59.017 1.00 94.50 271 MET A CA 1
ATOM 2192 C C . MET A 1 271 ? 29.595 5.901 -58.022 1.00 94.50 271 MET A C 1
ATOM 2194 O O . MET A 1 271 ? 28.746 6.079 -57.156 1.00 94.50 271 MET A O 1
ATOM 2198 N N . ALA A 1 272 ? 30.293 4.763 -58.100 1.00 95.62 272 ALA A N 1
ATOM 2199 C CA . ALA A 1 272 ? 30.102 3.673 -57.146 1.00 95.62 272 ALA A CA 1
ATOM 2200 C C . ALA A 1 272 ? 30.467 4.088 -55.710 1.00 95.62 272 ALA A C 1
ATOM 2202 O O . ALA A 1 272 ? 29.739 3.760 -54.776 1.00 95.62 272 ALA A O 1
ATOM 2203 N N . ILE A 1 273 ? 31.564 4.834 -55.529 1.00 95.62 273 ILE A N 1
ATOM 2204 C CA . ILE A 1 273 ? 31.957 5.380 -54.223 1.00 95.62 273 ILE A CA 1
ATOM 2205 C C . ILE A 1 273 ? 30.880 6.335 -53.700 1.00 95.62 273 ILE A C 1
ATOM 2207 O O . ILE A 1 273 ? 30.475 6.208 -52.545 1.00 95.62 273 ILE A O 1
ATOM 2211 N N . ASP A 1 274 ? 30.391 7.249 -54.536 1.00 95.31 274 ASP A N 1
ATOM 2212 C CA . ASP A 1 274 ? 29.372 8.226 -54.150 1.00 95.31 274 ASP A CA 1
ATOM 2213 C C . ASP A 1 274 ? 28.074 7.535 -53.713 1.00 95.31 274 ASP A C 1
ATOM 2215 O O . ASP A 1 274 ? 27.585 7.811 -52.619 1.00 95.31 274 ASP A O 1
ATOM 2219 N N . MET A 1 275 ? 27.597 6.541 -54.471 1.00 94.94 275 MET A N 1
ATOM 2220 C CA . MET A 1 275 ? 26.432 5.733 -54.085 1.00 94.94 275 MET A CA 1
ATOM 2221 C C . MET A 1 275 ? 26.638 5.021 -52.741 1.00 94.94 275 MET A C 1
ATOM 2223 O O . MET A 1 275 ? 25.777 5.078 -51.867 1.00 94.94 275 MET A O 1
ATOM 2227 N N . THR A 1 276 ? 27.797 4.384 -52.529 1.00 95.38 276 THR A N 1
ATOM 2228 C CA . THR A 1 276 ? 28.076 3.716 -51.243 1.00 95.38 276 THR A CA 1
ATOM 2229 C C . THR A 1 276 ? 28.174 4.697 -50.073 1.00 95.38 276 THR A C 1
ATOM 2231 O O . THR A 1 276 ? 27.804 4.355 -48.950 1.00 95.38 276 THR A O 1
ATOM 2234 N N . ASN A 1 277 ? 28.647 5.923 -50.315 1.00 94.25 277 ASN A N 1
ATOM 2235 C CA . ASN A 1 277 ? 28.688 6.969 -49.297 1.00 94.25 277 ASN A CA 1
ATOM 2236 C C . ASN A 1 277 ? 27.279 7.466 -48.946 1.00 94.25 277 ASN A C 1
ATOM 2238 O O . ASN A 1 277 ? 27.006 7.696 -47.769 1.00 94.25 277 ASN A O 1
ATOM 2242 N N . GLU A 1 278 ? 26.386 7.605 -49.929 1.00 95.75 278 GLU A N 1
ATOM 2243 C CA . GLU A 1 278 ? 24.977 7.951 -49.697 1.00 95.75 278 GLU A CA 1
ATOM 2244 C C . GLU A 1 278 ? 24.267 6.880 -48.858 1.00 95.75 278 GLU A C 1
ATOM 2246 O O . GLU A 1 278 ? 23.642 7.208 -47.848 1.00 95.75 278 GLU A O 1
ATOM 2251 N N . GLU A 1 279 ? 24.442 5.597 -49.193 1.00 95.56 279 GLU A N 1
ATOM 2252 C CA . GLU A 1 279 ? 23.901 4.485 -48.398 1.00 95.56 279 GLU A CA 1
ATOM 2253 C C . GLU A 1 279 ? 24.445 4.490 -46.961 1.00 95.56 279 GLU A C 1
ATOM 2255 O O . GLU A 1 279 ? 23.701 4.275 -45.999 1.00 95.56 279 GLU A O 1
ATOM 2260 N N . LEU A 1 280 ? 25.744 4.761 -46.788 1.00 96.25 280 LEU A N 1
ATOM 2261 C CA . LEU A 1 280 ? 26.364 4.844 -45.467 1.00 96.25 280 LEU A CA 1
ATOM 2262 C C . LEU A 1 280 ? 25.779 5.994 -44.635 1.00 96.25 280 LEU A C 1
ATOM 2264 O O . LEU A 1 280 ? 25.517 5.810 -43.444 1.00 96.25 280 LEU A O 1
ATOM 2268 N N . LEU A 1 281 ? 25.549 7.159 -45.250 1.00 95.19 281 LEU A N 1
ATOM 2269 C CA . LEU A 1 281 ? 24.914 8.304 -44.595 1.00 95.19 281 LEU A CA 1
ATOM 2270 C C . LEU A 1 281 ? 23.478 7.981 -44.174 1.00 95.19 281 LEU A C 1
ATOM 2272 O O . LEU A 1 281 ? 23.102 8.274 -43.041 1.00 95.19 281 LEU A O 1
ATOM 2276 N N . GLU A 1 282 ? 22.699 7.319 -45.030 1.00 95.75 282 GLU A N 1
ATOM 2277 C CA . GLU A 1 282 ? 21.335 6.909 -44.690 1.00 95.75 282 GLU A CA 1
ATOM 2278 C C . GLU A 1 282 ? 21.322 5.946 -43.492 1.00 95.75 282 GLU A C 1
ATOM 2280 O O . GLU A 1 282 ? 20.540 6.110 -42.550 1.00 95.75 282 GLU A O 1
ATOM 2285 N N . LYS A 1 283 ? 22.232 4.963 -43.473 1.00 95.56 283 LYS A N 1
ATOM 2286 C CA . LYS A 1 283 ? 22.370 4.043 -42.332 1.00 95.56 283 LYS A CA 1
ATOM 2287 C C . LYS A 1 283 ? 22.803 4.760 -41.060 1.00 95.56 283 LYS A C 1
ATOM 2289 O O . LYS A 1 283 ? 22.308 4.412 -39.987 1.00 95.56 283 LYS A O 1
ATOM 2294 N N . GLN A 1 284 ? 23.673 5.760 -41.170 1.00 93.00 284 GLN A N 1
ATOM 2295 C CA . GLN A 1 284 ? 24.069 6.586 -40.037 1.00 93.00 284 GLN A CA 1
ATOM 2296 C C . GLN A 1 284 ? 22.872 7.367 -39.473 1.00 93.00 284 GLN A C 1
ATOM 2298 O O . GLN A 1 284 ? 22.629 7.301 -38.270 1.00 93.00 284 GLN A O 1
ATOM 2303 N N . CYS A 1 285 ? 22.058 8.001 -40.324 1.00 93.88 285 CYS A N 1
ATOM 2304 C CA . CYS A 1 285 ? 20.830 8.678 -39.896 1.00 93.88 285 CYS A CA 1
ATOM 2305 C C . CYS A 1 285 ? 19.859 7.719 -39.185 1.00 93.88 285 CYS A C 1
ATOM 2307 O O . CYS A 1 285 ? 19.361 8.038 -38.107 1.00 93.88 285 CYS A O 1
ATOM 2309 N N . GLN A 1 286 ? 19.656 6.509 -39.721 1.00 95.62 286 GLN A N 1
ATOM 2310 C CA . GLN A 1 286 ? 18.802 5.489 -39.092 1.00 95.62 286 GLN A CA 1
ATOM 2311 C C . GLN A 1 286 ? 19.327 5.042 -37.715 1.00 95.62 286 GLN A C 1
ATOM 2313 O O . GLN A 1 286 ? 18.537 4.751 -36.811 1.00 95.62 286 GLN A O 1
ATOM 2318 N N . LEU A 1 287 ? 20.649 4.952 -37.535 1.00 93.25 287 LEU A N 1
ATOM 2319 C CA . LEU A 1 287 ? 21.257 4.645 -36.237 1.00 93.25 287 LEU A CA 1
ATOM 2320 C C . LEU A 1 287 ? 21.050 5.783 -35.236 1.00 93.25 287 LEU A C 1
ATOM 2322 O O . LEU A 1 287 ? 20.721 5.518 -34.078 1.00 93.25 287 LEU A O 1
ATOM 2326 N N . ASP A 1 288 ? 21.197 7.029 -35.679 1.00 95.12 288 ASP A N 1
ATOM 2327 C CA . ASP A 1 288 ? 21.025 8.205 -34.830 1.00 95.12 288 ASP A CA 1
ATOM 2328 C C . ASP A 1 288 ? 19.563 8.377 -34.383 1.00 95.12 288 ASP A C 1
ATOM 2330 O O . ASP A 1 288 ? 19.311 8.620 -33.197 1.00 95.12 288 ASP A O 1
ATOM 2334 N N . GLU A 1 289 ? 18.599 8.149 -35.283 1.00 95.38 289 GLU A N 1
ATOM 2335 C CA . GLU A 1 289 ? 17.162 8.122 -34.973 1.00 95.38 289 GLU A CA 1
ATOM 2336 C C . GLU A 1 289 ? 16.828 7.054 -33.927 1.00 95.38 289 GLU A C 1
ATOM 2338 O O . GLU A 1 289 ? 16.242 7.357 -32.884 1.00 95.38 289 GLU A O 1
ATOM 2343 N N . LYS A 1 290 ? 17.269 5.807 -34.147 1.00 96.31 290 LYS A N 1
ATOM 2344 C CA . LYS A 1 290 ? 17.066 4.718 -33.178 1.00 96.31 290 LYS A CA 1
ATOM 2345 C C . LYS A 1 290 ? 17.741 5.014 -31.842 1.00 96.31 290 LYS A C 1
ATOM 2347 O O . LYS A 1 290 ? 17.176 4.715 -30.791 1.00 96.31 290 LYS A O 1
ATOM 2352 N N . GLY A 1 291 ? 18.927 5.621 -31.868 1.00 97.12 291 GLY A N 1
ATOM 2353 C CA . GLY A 1 291 ? 19.636 6.057 -30.671 1.00 97.12 291 GLY A CA 1
ATOM 2354 C C . GLY A 1 291 ? 18.857 7.111 -29.882 1.00 97.12 291 GLY A C 1
ATOM 2355 O O . GLY A 1 291 ? 18.848 7.068 -28.653 1.00 97.12 291 GLY A O 1
ATOM 2356 N N . PHE A 1 292 ? 18.176 8.035 -30.563 1.00 96.81 292 PHE A N 1
ATOM 2357 C CA . PHE A 1 292 ? 17.306 9.018 -29.920 1.00 96.81 292 PHE A CA 1
ATOM 2358 C C . PHE A 1 292 ? 16.058 8.374 -29.306 1.00 96.81 292 PHE A C 1
ATOM 2360 O O . PHE A 1 292 ? 15.793 8.599 -28.125 1.00 96.81 292 PHE A O 1
ATOM 2367 N N . SER A 1 293 ? 15.348 7.516 -30.048 1.00 97.06 293 SER A N 1
ATOM 2368 C CA . SER A 1 293 ? 14.185 6.790 -29.515 1.00 97.06 293 SER A CA 1
ATOM 2369 C C . SER A 1 293 ? 14.549 5.931 -28.301 1.00 97.06 293 SER A C 1
ATOM 2371 O O . SER A 1 293 ? 13.821 5.916 -27.311 1.00 97.06 293 SER A O 1
ATOM 2373 N N . LEU A 1 294 ? 15.707 5.263 -28.331 1.00 97.50 294 LEU A N 1
ATOM 2374 C CA . LEU A 1 294 ? 16.191 4.464 -27.206 1.00 97.50 294 LEU A CA 1
ATOM 2375 C C . LEU A 1 294 ? 16.453 5.325 -25.960 1.00 97.50 294 LEU A C 1
ATOM 2377 O O . LEU A 1 294 ? 16.081 4.929 -24.857 1.00 97.50 294 LEU A O 1
ATOM 2381 N N . ARG A 1 295 ? 17.047 6.517 -26.122 1.00 97.50 295 ARG A N 1
ATOM 2382 C CA . ARG A 1 295 ? 17.246 7.460 -25.008 1.00 97.50 295 ARG A CA 1
ATOM 2383 C C . ARG A 1 295 ? 15.922 7.926 -24.406 1.00 97.50 295 ARG A C 1
ATOM 2385 O O . ARG A 1 295 ? 15.802 7.922 -23.188 1.00 97.50 295 ARG A O 1
ATOM 2392 N N . GLN A 1 296 ? 14.927 8.256 -25.231 1.00 97.25 296 GLN A N 1
ATOM 2393 C CA . GLN A 1 296 ? 13.603 8.655 -24.737 1.00 97.25 296 GLN A CA 1
ATOM 2394 C C . GLN A 1 296 ? 12.937 7.552 -23.910 1.00 97.25 296 GLN A C 1
ATOM 2396 O O . GLN A 1 296 ? 12.448 7.825 -22.818 1.00 97.25 296 GLN A O 1
ATOM 2401 N N . ILE A 1 297 ? 12.974 6.306 -24.393 1.00 97.31 297 ILE A N 1
ATOM 2402 C CA . ILE A 1 297 ? 12.414 5.160 -23.664 1.00 97.31 297 ILE A CA 1
ATOM 2403 C C . ILE A 1 297 ? 13.158 4.941 -22.342 1.00 97.31 297 ILE A C 1
ATOM 2405 O O . ILE A 1 297 ? 12.525 4.675 -21.324 1.00 97.31 297 ILE A O 1
ATOM 2409 N N . HIS A 1 298 ? 14.487 5.075 -22.324 1.00 96.81 298 HIS A N 1
ATOM 2410 C CA . HIS A 1 298 ? 15.251 4.984 -21.079 1.00 96.81 298 HIS A CA 1
ATOM 2411 C C . HIS A 1 298 ? 14.884 6.089 -20.086 1.00 96.81 298 HIS A C 1
ATOM 2413 O O . HIS A 1 298 ? 14.662 5.791 -18.916 1.00 96.81 298 HIS A O 1
ATOM 2419 N N . GLU A 1 299 ? 14.762 7.337 -20.537 1.00 97.69 299 GLU A N 1
ATOM 2420 C CA . GLU A 1 299 ? 14.341 8.446 -19.677 1.00 97.69 299 GLU A CA 1
ATOM 2421 C C . GLU A 1 299 ? 12.925 8.249 -19.128 1.00 97.69 299 GLU A C 1
ATOM 2423 O O . GLU A 1 299 ? 12.671 8.531 -17.956 1.00 97.69 299 GLU A O 1
ATOM 2428 N N . GLU A 1 300 ? 11.994 7.763 -19.950 1.00 97.19 300 GLU A N 1
ATOM 2429 C CA . GLU A 1 300 ? 10.634 7.448 -19.517 1.00 97.19 300 GLU A CA 1
ATOM 2430 C C . GLU A 1 300 ? 10.621 6.299 -18.505 1.00 97.19 300 GLU A C 1
ATOM 2432 O O . GLU A 1 300 ? 9.990 6.417 -17.454 1.00 97.19 300 GLU A O 1
ATOM 2437 N N . ASN A 1 301 ? 11.388 5.236 -18.753 1.00 97.69 301 ASN A N 1
ATOM 2438 C CA . ASN A 1 301 ? 11.526 4.126 -17.817 1.00 97.69 301 ASN A CA 1
ATOM 2439 C C . ASN A 1 301 ? 12.124 4.582 -16.474 1.00 97.69 301 ASN A C 1
ATOM 2441 O O . ASN A 1 301 ? 11.612 4.232 -15.413 1.00 97.69 301 ASN A O 1
ATOM 2445 N N . ASP A 1 302 ? 13.148 5.439 -16.497 1.00 97.69 302 ASP A N 1
ATOM 2446 C CA . ASP A 1 302 ? 13.739 6.020 -15.288 1.00 97.69 302 ASP A CA 1
ATOM 2447 C C . ASP A 1 302 ? 12.743 6.904 -14.526 1.00 97.69 302 ASP A C 1
ATOM 2449 O O . ASP A 1 302 ? 12.713 6.892 -13.291 1.00 97.69 302 ASP A O 1
ATOM 2453 N N . ARG A 1 303 ? 11.910 7.678 -15.237 1.00 98.25 303 ARG A N 1
ATOM 2454 C CA . ARG A 1 303 ? 10.831 8.473 -14.626 1.00 98.25 303 ARG A CA 1
ATOM 2455 C C . ARG A 1 303 ? 9.791 7.572 -13.967 1.00 98.25 303 ARG A C 1
ATOM 2457 O O . ARG A 1 303 ? 9.423 7.834 -12.822 1.00 98.25 303 ARG A O 1
ATOM 2464 N N . LEU A 1 304 ? 9.359 6.511 -14.648 1.00 98.06 304 LEU A N 1
ATOM 2465 C CA . LEU A 1 304 ? 8.397 5.543 -14.119 1.00 98.06 304 LEU A CA 1
ATOM 2466 C C . LEU A 1 304 ? 8.955 4.804 -12.902 1.00 98.06 304 LEU A C 1
ATOM 2468 O O . LEU A 1 304 ? 8.278 4.716 -11.881 1.00 98.06 304 LEU A O 1
ATOM 2472 N N . HIS A 1 305 ? 10.208 4.353 -12.955 1.00 97.19 305 HIS A N 1
ATOM 2473 C CA . HIS A 1 305 ? 10.879 3.726 -11.818 1.00 97.19 305 HIS A CA 1
ATOM 2474 C C . HIS A 1 305 ? 10.966 4.670 -10.611 1.00 97.19 305 HIS A C 1
ATOM 2476 O O . HIS A 1 305 ? 10.674 4.265 -9.486 1.00 97.19 305 HIS A O 1
ATOM 2482 N N . LYS A 1 306 ? 11.314 5.946 -10.822 1.00 97.75 306 LYS A N 1
ATOM 2483 C CA . LYS A 1 306 ? 11.333 6.951 -9.745 1.00 97.75 306 LYS A CA 1
ATOM 2484 C C . LYS A 1 306 ? 9.940 7.191 -9.158 1.00 97.75 306 LYS A C 1
ATOM 2486 O O . LYS A 1 306 ? 9.815 7.274 -7.937 1.00 97.75 306 LYS A O 1
ATOM 2491 N N . ALA A 1 307 ? 8.911 7.293 -10.000 1.00 98.19 307 ALA A N 1
ATOM 2492 C CA . ALA A 1 307 ? 7.530 7.474 -9.556 1.00 98.19 307 ALA A CA 1
ATOM 2493 C C . ALA A 1 307 ? 7.045 6.271 -8.735 1.00 98.19 307 ALA A C 1
ATOM 2495 O O . ALA A 1 307 ? 6.573 6.453 -7.615 1.00 98.19 307 ALA A O 1
ATOM 2496 N N . HIS A 1 308 ? 7.262 5.053 -9.237 1.00 96.06 308 HIS A N 1
ATOM 2497 C CA . HIS A 1 308 ? 6.905 3.820 -8.543 1.00 96.06 308 HIS A CA 1
ATOM 2498 C C . HIS A 1 308 ? 7.610 3.693 -7.188 1.00 96.06 308 HIS A C 1
ATOM 2500 O O . HIS A 1 308 ? 6.965 3.406 -6.183 1.00 96.06 308 HIS A O 1
ATOM 2506 N N . ASN A 1 309 ? 8.917 3.965 -7.126 1.00 97.06 309 ASN A N 1
ATOM 2507 C CA . ASN A 1 309 ? 9.657 3.919 -5.863 1.00 97.06 309 ASN A CA 1
ATOM 2508 C C . ASN A 1 309 ? 9.103 4.924 -4.844 1.00 97.06 309 ASN A C 1
ATOM 2510 O O . ASN A 1 309 ? 8.917 4.576 -3.680 1.00 97.06 309 ASN A O 1
ATOM 2514 N N . LYS A 1 310 ? 8.765 6.141 -5.287 1.00 98.06 310 LYS A N 1
ATOM 2515 C CA . LYS A 1 310 ? 8.146 7.153 -4.424 1.00 98.06 310 LYS A CA 1
ATOM 2516 C C . LYS A 1 310 ? 6.768 6.711 -3.928 1.00 98.06 310 LYS A C 1
ATOM 2518 O O . LYS A 1 310 ? 6.472 6.860 -2.746 1.00 98.06 310 LYS A O 1
ATOM 2523 N N . GLU A 1 311 ? 5.933 6.139 -4.794 1.00 97.88 311 GLU A N 1
ATOM 2524 C CA . GLU A 1 311 ? 4.641 5.573 -4.391 1.00 97.88 311 GLU A CA 1
ATOM 2525 C C . GLU A 1 311 ? 4.820 4.450 -3.363 1.00 97.88 311 GLU A C 1
ATOM 2527 O O . GLU A 1 311 ? 4.159 4.455 -2.323 1.00 97.88 311 GLU A O 1
ATOM 2532 N N . MET A 1 312 ? 5.773 3.544 -3.584 1.00 97.31 312 MET A N 1
ATOM 2533 C CA . MET A 1 312 ? 6.090 2.470 -2.644 1.00 97.31 312 MET A CA 1
ATOM 2534 C C . MET A 1 312 ? 6.522 3.000 -1.272 1.00 97.31 312 MET A C 1
ATOM 2536 O O . MET A 1 312 ? 6.058 2.491 -0.251 1.00 97.31 312 MET A O 1
ATOM 2540 N N . GLU A 1 313 ? 7.346 4.048 -1.219 1.00 97.69 313 GLU A N 1
ATOM 2541 C CA . GLU A 1 313 ? 7.722 4.715 0.034 1.00 97.69 313 GLU A CA 1
ATOM 2542 C C . GLU A 1 313 ? 6.506 5.336 0.738 1.00 97.69 313 GLU A C 1
ATOM 2544 O O . GLU A 1 313 ? 6.328 5.154 1.945 1.00 97.69 313 GLU A O 1
ATOM 2549 N N . THR A 1 314 ? 5.623 6.013 -0.007 1.00 98.12 314 THR A N 1
ATOM 2550 C CA . THR A 1 314 ? 4.402 6.599 0.573 1.00 98.12 314 THR A CA 1
ATOM 2551 C C . THR A 1 314 ? 3.454 5.538 1.124 1.00 98.12 314 THR A C 1
ATOM 2553 O O . THR A 1 314 ? 2.937 5.695 2.230 1.00 98.12 314 THR A O 1
ATOM 2556 N N . LEU A 1 315 ? 3.272 4.421 0.413 1.00 97.81 315 LEU A N 1
ATOM 2557 C CA . LEU A 1 315 ? 2.438 3.308 0.863 1.00 97.81 315 LEU A CA 1
ATOM 2558 C C . LEU A 1 315 ? 3.020 2.649 2.115 1.00 97.81 315 LEU A C 1
ATOM 2560 O O . LEU A 1 315 ? 2.279 2.351 3.052 1.00 97.81 315 LEU A O 1
ATOM 2564 N N . GLN A 1 316 ? 4.342 2.469 2.170 1.00 97.19 316 GLN A N 1
ATOM 2565 C CA . GLN A 1 316 ? 5.013 1.970 3.369 1.00 97.19 316 GLN A CA 1
ATOM 2566 C C . GLN A 1 316 ? 4.818 2.910 4.561 1.00 97.19 316 GLN A C 1
ATOM 2568 O O . GLN A 1 316 ? 4.570 2.432 5.669 1.00 97.19 316 GLN A O 1
ATOM 2573 N N . GLN A 1 317 ? 4.890 4.227 4.353 1.00 97.50 317 GLN A N 1
ATOM 2574 C CA . GLN A 1 317 ? 4.653 5.198 5.418 1.00 97.50 317 GLN A CA 1
ATOM 2575 C C . GLN A 1 317 ? 3.202 5.151 5.913 1.00 97.50 317 GLN A C 1
ATOM 2577 O O . GLN A 1 317 ? 2.974 5.029 7.114 1.00 97.50 317 GLN A O 1
ATOM 2582 N N . ILE A 1 318 ? 2.223 5.139 5.002 1.00 98.06 318 ILE A N 1
ATOM 2583 C CA . ILE A 1 318 ? 0.797 5.029 5.348 1.00 98.06 318 ILE A CA 1
ATOM 2584 C C . ILE A 1 318 ? 0.521 3.734 6.124 1.00 98.06 318 ILE A C 1
ATOM 2586 O O . ILE A 1 318 ? -0.209 3.752 7.118 1.00 98.06 318 ILE A O 1
ATOM 2590 N N . ALA A 1 319 ? 1.116 2.614 5.703 1.00 97.69 319 ALA A N 1
ATOM 2591 C CA . ALA A 1 319 ? 0.973 1.334 6.388 1.00 97.69 319 ALA A CA 1
ATOM 2592 C C . ALA A 1 319 ? 1.565 1.374 7.806 1.00 97.69 319 ALA A C 1
ATOM 2594 O O . ALA A 1 319 ? 0.916 0.914 8.747 1.00 97.69 319 ALA A O 1
ATOM 2595 N N . ARG A 1 320 ? 2.758 1.964 7.983 1.00 97.81 320 ARG A N 1
ATOM 2596 C CA . ARG A 1 320 ? 3.367 2.159 9.310 1.00 97.81 320 ARG A CA 1
ATOM 2597 C C . ARG A 1 320 ? 2.478 3.023 10.200 1.00 97.81 320 ARG A C 1
ATOM 2599 O O . ARG A 1 320 ? 2.166 2.607 11.312 1.00 97.81 320 ARG A O 1
ATOM 2606 N N . ASP A 1 321 ? 2.009 4.163 9.702 1.00 98.12 321 ASP A N 1
ATOM 2607 C CA . ASP A 1 321 ? 1.143 5.079 10.455 1.00 98.12 321 ASP A CA 1
ATOM 2608 C C . ASP A 1 321 ? -0.189 4.421 10.839 1.00 98.12 321 ASP A C 1
ATOM 2610 O O . ASP A 1 321 ? -0.712 4.630 11.935 1.00 98.12 321 ASP A O 1
ATOM 2614 N N . HIS A 1 322 ? -0.750 3.590 9.956 1.00 98.06 322 HIS A N 1
ATOM 2615 C CA . HIS A 1 322 ? -1.940 2.804 10.265 1.00 98.06 322 HIS A CA 1
ATOM 2616 C C . HIS A 1 322 ? -1.686 1.806 11.403 1.00 98.06 322 HIS A C 1
ATOM 2618 O O . HIS A 1 322 ? -2.471 1.755 12.347 1.00 98.06 322 HIS A O 1
ATOM 2624 N N . VAL A 1 323 ? -0.576 1.060 11.360 1.00 98.12 323 VAL A N 1
ATOM 2625 C CA . VAL A 1 323 ? -0.205 0.120 12.431 1.00 98.12 323 VAL A CA 1
ATOM 2626 C C . VAL A 1 323 ? -0.011 0.845 13.764 1.00 98.12 323 VAL A C 1
ATOM 2628 O O . VAL A 1 323 ? -0.521 0.375 14.781 1.00 98.12 323 VAL A O 1
ATOM 2631 N N . TYR A 1 324 ? 0.655 2.003 13.769 1.00 97.62 324 TYR A N 1
ATOM 2632 C CA . TYR A 1 324 ? 0.827 2.802 14.986 1.00 97.62 324 TYR A CA 1
ATOM 2633 C C . TYR A 1 324 ? -0.511 3.247 15.583 1.00 97.62 324 TYR A C 1
ATOM 2635 O O . TYR A 1 324 ? -0.728 3.039 16.776 1.00 97.62 324 TYR A O 1
ATOM 2643 N N . ARG A 1 325 ? -1.437 3.770 14.766 1.00 97.88 325 ARG A N 1
ATOM 2644 C CA . ARG A 1 325 ? -2.776 4.175 15.235 1.00 97.88 325 ARG A CA 1
ATOM 2645 C C . ARG A 1 325 ? -3.575 3.009 15.809 1.00 97.88 325 ARG A C 1
ATOM 2647 O O . ARG A 1 325 ? -4.135 3.130 16.892 1.00 97.88 325 ARG A O 1
ATOM 2654 N N . VAL A 1 326 ? -3.578 1.860 15.129 1.00 98.06 326 VAL A N 1
ATOM 2655 C CA . VAL A 1 326 ? -4.256 0.651 15.629 1.00 98.06 326 VAL A CA 1
ATOM 2656 C C . VAL A 1 326 ? -3.658 0.200 16.962 1.00 98.06 326 VAL A C 1
ATOM 2658 O O . VAL A 1 326 ? -4.394 -0.197 17.864 1.00 98.06 326 VAL A O 1
ATOM 2661 N N . MET A 1 327 ? -2.335 0.272 17.113 1.00 97.75 327 MET A N 1
ATOM 2662 C CA . MET A 1 327 ? -1.667 -0.097 18.360 1.00 97.75 327 MET A CA 1
ATOM 2663 C C . MET A 1 327 ? -1.992 0.877 19.500 1.00 97.75 327 MET A C 1
ATOM 2665 O O . MET A 1 327 ? -2.227 0.446 20.629 1.00 97.75 327 MET A O 1
ATOM 2669 N N . GLU A 1 328 ? -2.049 2.177 19.216 1.00 97.88 328 GLU A N 1
ATOM 2670 C CA . GLU A 1 328 ? -2.456 3.198 20.182 1.00 97.88 328 GLU A CA 1
ATOM 2671 C C . GLU A 1 328 ? -3.910 3.000 20.636 1.00 97.88 328 GLU A C 1
ATOM 2673 O O . GLU A 1 328 ? -4.193 2.977 21.837 1.00 97.88 328 GLU A O 1
ATOM 2678 N N . ASP A 1 329 ? -4.819 2.745 19.693 1.00 97.56 329 ASP A N 1
ATOM 2679 C CA . ASP A 1 329 ? -6.215 2.418 19.978 1.00 97.56 329 ASP A CA 1
ATOM 2680 C C . ASP A 1 329 ? -6.346 1.131 20.802 1.00 97.56 329 ASP A C 1
ATOM 2682 O O . ASP A 1 329 ? -7.110 1.088 21.770 1.00 97.56 329 ASP A O 1
ATOM 2686 N N . ALA A 1 330 ? -5.574 0.091 20.469 1.00 97.38 330 ALA A N 1
ATOM 2687 C CA . ALA A 1 330 ? -5.542 -1.160 21.221 1.00 97.38 330 ALA A CA 1
ATOM 2688 C C . ALA A 1 330 ? -5.075 -0.945 22.667 1.00 97.38 330 ALA A C 1
ATOM 2690 O O . ALA A 1 330 ? -5.682 -1.480 23.596 1.00 97.38 330 ALA A O 1
ATOM 2691 N N . ASN A 1 331 ? -4.044 -0.123 22.875 1.00 97.12 331 ASN A N 1
ATOM 2692 C CA . ASN A 1 331 ? -3.556 0.220 24.209 1.00 97.12 331 ASN A CA 1
ATOM 2693 C C . ASN A 1 331 ? -4.586 1.030 25.007 1.00 97.12 331 ASN A C 1
ATOM 2695 O O . ASN A 1 331 ? -4.798 0.746 26.187 1.00 97.12 331 ASN A O 1
ATOM 2699 N N . ARG A 1 332 ? -5.276 1.985 24.369 1.00 98.19 332 ARG A N 1
ATOM 2700 C CA . ARG A 1 332 ? -6.360 2.750 25.003 1.00 98.19 332 ARG A CA 1
ATOM 2701 C C . ARG A 1 332 ? -7.511 1.839 25.427 1.00 98.19 332 ARG A C 1
ATOM 2703 O O . ARG A 1 332 ? -7.929 1.875 26.582 1.00 98.19 332 ARG A O 1
ATOM 2710 N N . MET A 1 333 ? -7.981 0.977 24.524 1.00 97.38 333 MET A N 1
ATOM 2711 C CA . MET A 1 333 ? -9.042 0.011 24.824 1.00 97.38 333 MET A CA 1
ATOM 2712 C C . MET A 1 333 ? -8.631 -0.956 25.936 1.00 97.38 333 MET A C 1
ATOM 2714 O O . MET A 1 333 ? -9.437 -1.261 26.814 1.00 97.38 333 MET A O 1
ATOM 2718 N N . LYS A 1 334 ? -7.374 -1.408 25.941 1.00 98.06 334 LYS A N 1
ATOM 2719 C CA . LYS A 1 334 ? -6.837 -2.250 27.013 1.00 98.06 334 LYS A CA 1
ATOM 2720 C C . LYS A 1 334 ? -6.886 -1.535 28.365 1.00 98.06 334 LYS A C 1
ATOM 2722 O O . LYS A 1 334 ? -7.413 -2.106 29.314 1.00 98.06 334 LYS A O 1
ATOM 2727 N N . ALA A 1 335 ? -6.435 -0.282 28.438 1.00 97.81 335 ALA A N 1
ATOM 2728 C CA . ALA A 1 335 ? -6.500 0.512 29.665 1.00 97.81 335 ALA A CA 1
ATOM 2729 C C . ALA A 1 335 ? -7.946 0.711 30.158 1.00 97.81 335 ALA A C 1
ATOM 2731 O O . ALA A 1 335 ? -8.217 0.619 31.355 1.00 97.81 335 ALA A O 1
ATOM 2732 N N . GLU A 1 336 ? -8.904 0.924 29.250 1.00 97.69 336 GLU A N 1
ATOM 2733 C CA . GLU A 1 336 ? -10.325 0.999 29.613 1.00 97.69 336 GLU A CA 1
ATOM 2734 C C . GLU A 1 336 ? -10.875 -0.326 30.156 1.00 97.69 336 GLU A C 1
ATOM 2736 O O . GLU A 1 336 ? -11.681 -0.324 31.092 1.00 97.69 336 GLU A O 1
ATOM 2741 N N . VAL A 1 337 ? -10.476 -1.455 29.563 1.00 97.94 337 VAL A N 1
ATOM 2742 C CA . VAL A 1 337 ? -10.864 -2.793 30.028 1.00 97.94 337 VAL A CA 1
ATOM 2743 C C . VAL A 1 337 ? -10.280 -3.066 31.409 1.00 97.94 337 VAL A C 1
ATOM 2745 O O . VAL A 1 337 ? -11.023 -3.501 32.290 1.00 97.94 337 VAL A O 1
ATOM 2748 N N . ASP A 1 338 ? -9.002 -2.759 31.623 1.00 97.62 338 ASP A N 1
ATOM 2749 C CA . ASP A 1 338 ? -8.333 -2.931 32.913 1.00 97.62 338 ASP A CA 1
ATOM 2750 C C . ASP A 1 338 ? -8.999 -2.060 33.993 1.00 97.62 338 ASP A C 1
ATOM 2752 O O . ASP A 1 338 ? -9.376 -2.571 35.048 1.00 97.62 338 ASP A O 1
ATOM 2756 N N . HIS A 1 339 ? -9.317 -0.795 33.692 1.00 97.56 339 HIS A N 1
ATOM 2757 C CA . HIS A 1 339 ? -10.064 0.085 34.606 1.00 97.56 339 HIS A CA 1
ATOM 2758 C C . HIS A 1 339 ? -11.461 -0.451 34.951 1.00 97.56 339 HIS A C 1
ATOM 2760 O O . HIS A 1 339 ? -11.907 -0.415 36.103 1.00 97.56 339 HIS A O 1
ATOM 2766 N N . LYS A 1 340 ? -12.195 -0.965 33.955 1.00 97.12 340 LYS A N 1
ATOM 2767 C CA . LYS A 1 340 ? -13.510 -1.586 34.187 1.00 97.12 340 LYS A CA 1
ATOM 2768 C C . LYS A 1 340 ? -13.385 -2.851 35.035 1.00 97.12 340 LYS A C 1
ATOM 2770 O O . LYS A 1 340 ? -14.245 -3.084 35.886 1.00 97.12 340 LYS A O 1
ATOM 2775 N N . ARG A 1 341 ? -12.327 -3.638 34.833 1.00 97.12 341 ARG A N 1
ATOM 2776 C CA . ARG A 1 341 ? -12.035 -4.841 35.615 1.00 97.12 341 ARG A CA 1
ATOM 2777 C C . ARG A 1 341 ? -11.727 -4.496 37.069 1.00 97.12 341 ARG A C 1
ATOM 2779 O O . ARG A 1 341 ? -12.365 -5.054 37.953 1.00 97.12 341 ARG A O 1
ATOM 2786 N N . GLU A 1 342 ? -10.876 -3.504 37.318 1.00 97.44 342 GLU A N 1
ATOM 2787 C CA . GLU A 1 342 ? -10.571 -3.022 38.671 1.00 97.44 342 GLU A CA 1
ATOM 2788 C C . GLU A 1 342 ? -11.822 -2.532 39.410 1.00 97.44 342 GLU A C 1
ATOM 2790 O O . GLU A 1 342 ? -12.035 -2.868 40.579 1.00 97.44 342 GLU A O 1
ATOM 2795 N N . LYS A 1 343 ? -12.701 -1.783 38.728 1.00 96.81 343 LYS A N 1
ATOM 2796 C CA . LYS A 1 343 ? -13.991 -1.362 39.298 1.00 96.81 343 LYS A CA 1
ATOM 2797 C C . LYS A 1 343 ? -14.889 -2.547 39.639 1.00 96.81 343 LYS A C 1
ATOM 2799 O O . LYS A 1 343 ? -15.522 -2.538 40.696 1.00 96.81 343 LYS A O 1
ATOM 2804 N N . LEU A 1 344 ? -14.963 -3.544 38.759 1.00 95.94 344 LEU A N 1
ATOM 2805 C CA . LEU A 1 344 ? -15.759 -4.746 38.992 1.00 95.94 344 LEU A CA 1
ATOM 2806 C C . LEU A 1 344 ? -15.211 -5.547 40.179 1.00 95.94 344 LEU A C 1
ATOM 2808 O O . LEU A 1 344 ? -15.988 -5.968 41.035 1.00 95.94 344 LEU A O 1
ATO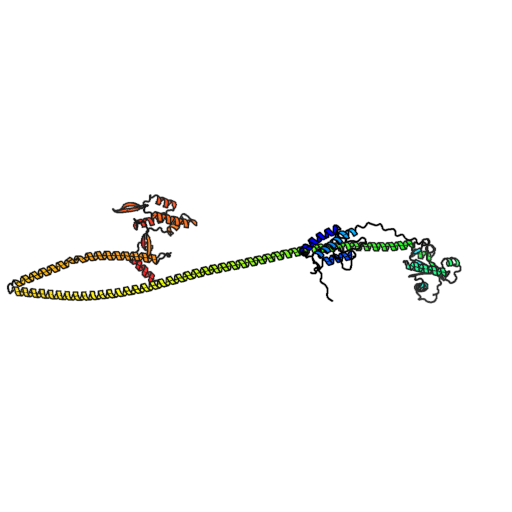M 2812 N N . ASP A 1 345 ? -13.891 -5.685 40.279 1.00 96.56 345 ASP A N 1
ATOM 2813 C CA . ASP A 1 345 ? -13.219 -6.376 41.379 1.00 96.56 345 ASP A CA 1
ATOM 2814 C C . ASP A 1 345 ? -13.406 -5.632 42.709 1.00 96.56 345 ASP A C 1
ATOM 2816 O O . ASP A 1 345 ? -13.663 -6.248 43.745 1.00 96.56 345 ASP A O 1
ATOM 2820 N N . ALA A 1 346 ? -13.341 -4.297 42.706 1.00 96.25 346 ALA A N 1
ATOM 2821 C CA . ALA A 1 346 ? -13.642 -3.477 43.880 1.00 96.25 346 ALA A CA 1
ATOM 2822 C C . ALA A 1 346 ? -15.114 -3.598 44.310 1.00 96.25 346 ALA A C 1
ATOM 2824 O O . ALA A 1 346 ? -15.406 -3.720 45.501 1.00 96.25 346 ALA A O 1
ATOM 2825 N N . TRP A 1 347 ? -16.048 -3.598 43.354 1.00 94.81 347 TRP A N 1
ATOM 2826 C CA . TRP A 1 347 ? -17.469 -3.801 43.636 1.00 94.81 347 TRP A CA 1
ATOM 2827 C C . TRP A 1 347 ? -17.748 -5.204 44.185 1.00 94.81 347 TRP A C 1
ATOM 2829 O O . TRP A 1 347 ? -18.477 -5.346 45.165 1.00 94.81 347 TRP A O 1
ATOM 2839 N N . SER A 1 348 ? -17.129 -6.230 43.598 1.00 94.31 348 SER A N 1
ATOM 2840 C CA . SER A 1 348 ? -17.228 -7.619 44.051 1.00 94.31 348 SER A CA 1
ATOM 2841 C C . SER A 1 348 ? -16.715 -7.778 45.486 1.00 94.31 348 SER A C 1
ATOM 2843 O O . SER A 1 348 ? -17.408 -8.361 46.320 1.00 94.31 348 SER A O 1
ATOM 2845 N N . ARG A 1 349 ? -15.563 -7.171 45.816 1.00 95.44 349 ARG A N 1
ATOM 2846 C CA . ARG A 1 349 ? -15.024 -7.137 47.188 1.00 95.44 349 ARG A CA 1
ATOM 2847 C C . ARG A 1 349 ? -15.999 -6.503 48.177 1.00 95.44 349 ARG A C 1
ATOM 2849 O O . ARG A 1 349 ? -16.387 -7.168 49.132 1.00 95.44 349 ARG A O 1
ATOM 2856 N N . LYS A 1 350 ? -16.485 -5.287 47.899 1.00 95.06 350 LYS A N 1
ATOM 2857 C CA . LYS A 1 350 ? -17.473 -4.603 48.760 1.00 95.06 350 LYS A CA 1
ATOM 2858 C C . LYS A 1 350 ? -18.747 -5.421 48.952 1.00 95.06 350 LYS A C 1
ATOM 2860 O O . LYS A 1 350 ? -19.308 -5.469 50.044 1.00 95.06 350 LYS A O 1
ATOM 2865 N N . LYS A 1 351 ? -19.228 -6.064 47.886 1.00 92.75 351 LYS A N 1
ATOM 2866 C CA . LYS A 1 351 ? -20.410 -6.923 47.954 1.00 92.75 351 LYS A CA 1
ATOM 2867 C C . LYS A 1 351 ? -20.162 -8.145 48.836 1.00 92.75 351 LYS A C 1
ATOM 2869 O O . LYS A 1 351 ? -21.031 -8.482 49.633 1.00 92.75 351 LYS A O 1
ATOM 2874 N N . ASN A 1 352 ? -19.002 -8.787 48.714 1.00 94.44 352 ASN A N 1
ATOM 2875 C CA . ASN A 1 352 ? -18.637 -9.921 49.558 1.00 94.44 352 ASN A CA 1
ATOM 2876 C C . ASN A 1 352 ? -18.484 -9.518 51.028 1.00 94.44 352 ASN A C 1
ATOM 2878 O O . ASN A 1 352 ? -19.031 -10.206 51.880 1.00 94.44 352 ASN A O 1
ATOM 2882 N N . GLU A 1 353 ? -17.837 -8.389 51.324 1.00 94.81 353 GLU A N 1
ATOM 2883 C CA . GLU A 1 353 ? -17.745 -7.842 52.687 1.00 94.81 353 GLU A CA 1
ATOM 2884 C C . GLU A 1 353 ? -19.137 -7.576 53.279 1.00 94.81 353 GLU A C 1
ATOM 2886 O O . GLU A 1 353 ? -19.430 -7.984 54.399 1.00 94.81 353 GLU A O 1
ATOM 2891 N N . SER A 1 354 ? -20.039 -6.963 52.504 1.00 93.56 354 SER A N 1
ATOM 2892 C CA . SER A 1 354 ? -21.420 -6.722 52.935 1.00 93.56 354 SER A CA 1
ATOM 2893 C C . SER A 1 354 ? -22.204 -8.020 53.161 1.00 93.56 354 SER A C 1
ATOM 2895 O O . SER A 1 354 ? -22.945 -8.117 54.138 1.00 93.56 354 SER A O 1
ATOM 2897 N N . LEU A 1 355 ? -22.031 -9.028 52.298 1.00 93.69 355 LEU A N 1
ATOM 2898 C CA . LEU A 1 355 ? -22.642 -10.349 52.472 1.00 93.69 355 LEU A CA 1
ATOM 2899 C C . LEU A 1 355 ? -22.104 -11.065 53.713 1.00 93.69 355 LEU A C 1
ATOM 2901 O O . LEU A 1 355 ? -22.879 -11.688 54.437 1.00 93.69 355 LEU A O 1
ATOM 2905 N N . GLN A 1 356 ? -20.800 -10.962 53.967 1.00 93.62 356 GLN A N 1
ATOM 2906 C CA . GLN A 1 356 ? -20.170 -11.539 55.145 1.00 93.62 356 GLN A CA 1
ATOM 2907 C C . GLN A 1 356 ? -20.697 -10.871 56.419 1.00 93.62 356 GLN A C 1
ATOM 2909 O O . GLN A 1 356 ? -21.179 -11.570 57.306 1.00 93.62 356 GLN A O 1
ATOM 2914 N N . LEU A 1 357 ? -20.735 -9.536 56.459 1.00 94.50 357 LEU A N 1
ATOM 2915 C CA . LEU A 1 357 ? -21.284 -8.780 57.586 1.00 94.50 357 LEU A CA 1
ATOM 2916 C C . LEU A 1 357 ? -22.771 -9.099 57.820 1.00 94.50 357 LEU A C 1
ATOM 2918 O O . LEU A 1 357 ? -23.203 -9.281 58.955 1.00 94.50 357 LEU A O 1
ATOM 2922 N N . ALA A 1 358 ? -23.566 -9.217 56.753 1.00 91.25 358 ALA A N 1
ATOM 2923 C CA . ALA A 1 358 ? -24.970 -9.612 56.856 1.00 91.25 358 ALA A CA 1
ATOM 2924 C C . ALA A 1 358 ? -25.127 -11.034 57.420 1.00 91.25 358 ALA A C 1
ATOM 2926 O O . ALA A 1 358 ? -26.000 -11.267 58.256 1.00 91.25 358 ALA A O 1
ATOM 2927 N N . SER A 1 359 ? -24.272 -11.973 57.002 1.00 91.81 359 SER A N 1
ATOM 2928 C CA . SER A 1 359 ? -24.248 -13.336 57.539 1.00 91.81 359 SER A CA 1
ATOM 2929 C C . SER A 1 359 ? -23.854 -13.355 59.018 1.00 91.81 359 SER A C 1
ATOM 2931 O O . SER A 1 359 ? -24.493 -14.043 59.810 1.00 91.81 359 SER A O 1
ATOM 2933 N N . GLU A 1 360 ? -22.832 -12.595 59.411 1.00 93.12 360 GLU A N 1
ATOM 2934 C CA . GLU A 1 360 ? -22.387 -12.471 60.805 1.00 93.12 360 GLU A CA 1
ATOM 2935 C C . GLU A 1 360 ? -23.493 -11.883 61.693 1.00 93.12 360 GLU A C 1
ATOM 2937 O O . GLU A 1 360 ? -23.836 -12.470 62.723 1.00 93.12 360 GLU A O 1
ATOM 2942 N N . ASN A 1 361 ? -24.135 -10.801 61.245 1.00 92.00 361 ASN A N 1
ATOM 2943 C CA . ASN A 1 361 ? -25.275 -10.194 61.934 1.00 92.00 361 ASN A CA 1
ATOM 2944 C C . ASN A 1 361 ? -26.463 -11.161 62.037 1.00 92.00 361 ASN A C 1
ATOM 2946 O O . ASN A 1 361 ? -27.081 -11.266 63.095 1.00 92.00 361 ASN A O 1
ATOM 2950 N N . GLN A 1 362 ? -26.766 -11.914 60.974 1.00 86.31 362 GLN A N 1
ATOM 2951 C CA . GLN A 1 362 ? -27.827 -12.921 60.995 1.00 86.31 362 GLN A CA 1
ATOM 2952 C C . GLN A 1 362 ? -27.526 -14.039 62.003 1.00 86.31 362 GLN A C 1
ATOM 2954 O O . GLN A 1 362 ? -28.429 -14.479 62.719 1.00 86.31 362 GLN A O 1
ATOM 2959 N N . ILE A 1 363 ? -26.273 -14.500 62.077 1.00 92.31 363 ILE A N 1
ATOM 2960 C CA . ILE A 1 363 ? -25.841 -15.496 63.065 1.00 92.31 363 ILE A CA 1
ATOM 2961 C C . ILE A 1 363 ? -25.975 -14.924 64.481 1.00 92.31 363 ILE A C 1
ATOM 2963 O O . ILE A 1 363 ? -26.484 -15.624 65.356 1.00 92.31 363 ILE A O 1
ATOM 2967 N N . SER A 1 364 ? -25.572 -13.670 64.713 1.00 92.62 364 SER A N 1
ATOM 2968 C CA . SER A 1 364 ? -25.713 -13.008 66.019 1.00 92.62 364 SER A CA 1
ATOM 2969 C C . SER A 1 364 ? -27.177 -12.893 66.445 1.00 92.62 364 SER A C 1
ATOM 2971 O O . SER A 1 364 ? -27.546 -13.390 67.506 1.00 92.62 364 SER A O 1
ATOM 2973 N N . ALA A 1 365 ? -28.040 -12.363 65.576 1.00 89.31 365 ALA A N 1
ATOM 2974 C CA . ALA A 1 365 ? -29.473 -12.253 65.843 1.00 89.31 365 ALA A CA 1
ATOM 2975 C C . ALA A 1 365 ? -30.119 -13.630 66.089 1.00 89.31 365 ALA A C 1
ATOM 2977 O O . ALA A 1 365 ? -30.951 -13.788 66.978 1.00 89.31 365 ALA A O 1
ATOM 2978 N N . SER A 1 366 ? -29.700 -14.665 65.350 1.00 90.00 366 SER A N 1
ATOM 2979 C CA . SER A 1 366 ? -30.187 -16.035 65.567 1.00 90.00 366 SER A CA 1
ATOM 2980 C C . SER A 1 366 ? -29.764 -16.591 66.933 1.00 90.00 366 SER A C 1
ATOM 2982 O O . SER A 1 366 ? -30.546 -17.298 67.569 1.00 90.00 366 SER A O 1
ATOM 2984 N N . LYS A 1 367 ? -28.549 -16.267 67.405 1.00 93.94 367 LYS A N 1
ATOM 2985 C CA . LYS A 1 367 ? -28.083 -16.629 68.754 1.00 93.94 367 LYS A CA 1
ATOM 2986 C C . LYS A 1 367 ? -28.895 -15.917 69.834 1.00 93.94 367 LYS A C 1
ATOM 2988 O O . LYS A 1 367 ? -29.315 -16.570 70.784 1.00 93.94 367 LYS A O 1
ATOM 2993 N N . GLU A 1 368 ? -29.157 -14.621 69.679 1.00 93.56 368 GLU A N 1
ATOM 2994 C CA . GLU A 1 368 ? -29.985 -13.847 70.616 1.00 93.56 368 GLU A CA 1
ATOM 2995 C C . GLU A 1 368 ? -31.406 -14.412 70.713 1.00 93.56 368 GLU A C 1
ATOM 2997 O O . GLU A 1 368 ? -31.895 -14.686 71.809 1.00 93.56 368 GLU A O 1
ATOM 3002 N N . VAL A 1 369 ? -32.038 -14.693 69.569 1.00 93.31 369 VAL A N 1
ATOM 3003 C CA . VAL A 1 369 ? -33.361 -15.332 69.521 1.00 93.31 369 VAL A CA 1
ATOM 3004 C C . VAL A 1 369 ? -33.342 -16.706 70.197 1.00 93.31 369 VAL A C 1
ATOM 3006 O O . VAL A 1 369 ? -34.277 -17.041 70.923 1.00 93.31 369 VAL A O 1
ATOM 3009 N N . ALA A 1 370 ? -32.281 -17.499 70.014 1.00 93.44 370 ALA A N 1
ATOM 3010 C CA . ALA A 1 370 ? -32.146 -18.795 70.677 1.00 93.44 370 ALA A CA 1
ATOM 3011 C C . ALA A 1 370 ? -32.041 -18.668 72.209 1.00 93.44 370 ALA A C 1
ATOM 3013 O O . ALA A 1 370 ? -32.667 -19.455 72.922 1.00 93.44 370 ALA A O 1
ATOM 3014 N N . ILE A 1 371 ? -31.307 -17.669 72.717 1.00 94.56 371 ILE A N 1
ATOM 3015 C CA . ILE A 1 371 ? -31.215 -17.374 74.158 1.00 94.56 371 ILE A CA 1
ATOM 3016 C C . ILE A 1 371 ? -32.591 -16.980 74.706 1.00 94.56 371 ILE A C 1
ATOM 3018 O O . ILE A 1 371 ? -33.033 -17.541 75.709 1.00 94.56 371 ILE A O 1
ATOM 3022 N N . LEU A 1 372 ? -33.301 -16.074 74.026 1.00 93.19 372 LEU A N 1
ATOM 3023 C CA . LEU A 1 372 ? -34.644 -15.647 74.433 1.00 93.19 372 LEU A CA 1
ATOM 3024 C C . LEU A 1 372 ? -35.647 -16.808 74.429 1.00 93.19 372 LEU A C 1
ATOM 3026 O O . LEU A 1 372 ? -36.429 -16.948 75.365 1.00 93.19 372 LEU A O 1
ATOM 3030 N N . LEU A 1 373 ? -35.597 -17.687 73.424 1.00 92.12 373 LEU A N 1
ATOM 3031 C CA . LEU A 1 373 ? -36.420 -18.901 73.371 1.00 92.12 373 LEU A CA 1
ATOM 3032 C C . LEU A 1 373 ? -36.131 -19.844 74.542 1.00 92.12 373 LEU A C 1
ATOM 3034 O O . LEU A 1 373 ? -37.062 -20.367 75.156 1.00 92.12 373 LEU A O 1
ATOM 3038 N N . GLN A 1 374 ? -34.855 -20.068 74.867 1.00 93.62 374 GLN A N 1
ATOM 3039 C CA . GLN A 1 374 ? -34.479 -20.889 76.020 1.00 93.62 374 GLN A CA 1
ATOM 3040 C C . GLN A 1 374 ? -34.960 -20.276 77.338 1.00 93.62 374 GLN A C 1
ATOM 3042 O O . GLN A 1 374 ? -35.439 -21.010 78.207 1.00 93.62 374 GLN A O 1
ATOM 3047 N N . GLN A 1 375 ? -34.877 -18.951 77.472 1.00 91.38 375 GLN A N 1
ATOM 3048 C CA . GLN A 1 375 ? -35.371 -18.221 78.636 1.00 91.38 375 GLN A CA 1
ATOM 3049 C C . GLN A 1 375 ? -36.895 -18.343 78.762 1.00 91.38 375 GLN A C 1
ATOM 3051 O O . GLN A 1 375 ? -37.385 -18.781 79.800 1.00 91.38 375 GLN A O 1
ATOM 3056 N N . GLN A 1 376 ? -37.642 -18.101 77.681 1.00 90.44 376 GLN A N 1
ATOM 3057 C CA . GLN A 1 376 ? -39.098 -18.261 77.661 1.00 90.44 376 GLN A CA 1
ATOM 3058 C C . GLN A 1 376 ? -39.520 -19.701 78.007 1.00 90.44 376 GLN A C 1
ATOM 3060 O O . GLN A 1 376 ? -40.487 -19.921 78.735 1.00 90.44 376 GLN A O 1
ATOM 3065 N N . GLN A 1 377 ? -38.791 -20.713 77.521 1.00 90.38 377 GLN A N 1
ATOM 3066 C CA . GLN A 1 377 ? -39.041 -22.112 77.884 1.00 90.38 377 GLN A CA 1
ATOM 3067 C C . GLN A 1 377 ? -38.753 -22.415 79.359 1.00 90.38 377 GLN A C 1
ATOM 3069 O O . GLN A 1 377 ? -39.356 -23.335 79.918 1.00 90.38 377 GLN A O 1
ATOM 3074 N N . ARG A 1 378 ? -37.804 -21.712 79.984 1.00 93.25 378 ARG A N 1
ATOM 3075 C CA . ARG A 1 378 ? -37.513 -21.841 81.415 1.00 93.25 378 ARG A CA 1
ATOM 3076 C C . ARG A 1 378 ? -38.616 -21.196 82.243 1.00 93.25 378 ARG A C 1
ATOM 3078 O O . ARG A 1 378 ? -39.212 -21.883 83.061 1.00 93.25 378 ARG A O 1
ATOM 3085 N N . GLU A 1 379 ? -38.969 -19.954 81.937 1.00 89.69 379 GLU A N 1
ATOM 3086 C CA . GLU A 1 379 ? -40.061 -19.231 82.598 1.00 89.69 379 GLU A CA 1
ATOM 3087 C C . GLU A 1 379 ? -41.394 -19.975 82.466 1.00 89.69 379 GLU A C 1
ATOM 3089 O O . GLU A 1 379 ? -42.129 -20.109 83.439 1.00 89.69 379 GLU A O 1
ATOM 3094 N N . LYS A 1 380 ? -41.687 -20.551 81.290 1.00 88.19 380 LYS A N 1
ATOM 3095 C CA . LYS A 1 380 ? -42.877 -21.392 81.094 1.00 88.19 380 LYS A CA 1
ATOM 3096 C C . LYS A 1 380 ? -42.862 -22.642 81.979 1.00 88.19 380 LYS A C 1
ATOM 3098 O O . LYS A 1 380 ? -43.917 -23.037 82.465 1.00 88.19 380 LYS A O 1
ATOM 3103 N N . ARG A 1 381 ? -41.698 -23.274 82.174 1.00 90.38 381 ARG A N 1
ATOM 3104 C CA . ARG A 1 381 ? -41.550 -24.428 83.079 1.00 90.38 381 ARG A CA 1
ATOM 3105 C C . ARG A 1 381 ? -41.745 -24.017 84.532 1.00 90.38 381 ARG A C 1
ATOM 3107 O O . ARG A 1 381 ? -42.545 -24.636 85.213 1.00 90.38 381 ARG A O 1
ATOM 3114 N N . GLU A 1 382 ? -41.111 -22.933 84.964 1.00 92.75 382 GLU A N 1
ATOM 3115 C CA . GLU A 1 382 ? -41.269 -22.399 86.321 1.00 92.75 382 GLU A CA 1
ATOM 3116 C C . GLU A 1 382 ? -42.718 -21.977 86.610 1.00 92.75 382 GLU A C 1
ATOM 3118 O O . GLU A 1 382 ? -43.245 -22.247 87.688 1.00 92.75 382 GLU A O 1
ATOM 3123 N N . ALA A 1 383 ? -43.394 -21.349 85.644 1.00 87.19 383 ALA A N 1
ATOM 3124 C CA . ALA A 1 383 ? -44.809 -21.007 85.751 1.00 87.19 383 ALA A CA 1
ATOM 3125 C C . ALA A 1 383 ? -45.698 -22.259 85.822 1.00 87.19 383 ALA A C 1
ATOM 3127 O O . ALA A 1 383 ? -46.648 -22.286 86.603 1.00 87.19 383 ALA A O 1
ATOM 3128 N N . LEU A 1 384 ? -45.385 -23.302 85.043 1.00 89.75 384 LEU A N 1
ATOM 3129 C CA . LEU A 1 384 ? -46.098 -24.578 85.097 1.00 89.75 384 LEU A CA 1
ATOM 3130 C C . LEU A 1 384 ? -45.893 -25.284 86.445 1.00 89.75 384 LEU A C 1
ATOM 3132 O O . LEU A 1 384 ? -46.863 -25.773 87.017 1.00 89.75 384 LEU A O 1
ATOM 3136 N N . ASP A 1 385 ? -44.673 -25.289 86.980 1.00 90.69 385 ASP A N 1
ATOM 3137 C CA . ASP A 1 385 ? -44.371 -25.865 88.294 1.00 90.69 385 ASP A CA 1
ATOM 3138 C C . ASP A 1 385 ? -45.112 -25.116 89.410 1.00 90.69 385 ASP A C 1
ATOM 3140 O O . ASP A 1 385 ? -45.766 -25.744 90.245 1.00 90.69 385 ASP A O 1
ATOM 3144 N N . LYS A 1 386 ? -45.113 -23.774 89.375 1.00 91.62 386 LYS A N 1
ATOM 3145 C CA . LYS A 1 386 ? -45.924 -22.947 90.286 1.00 91.62 386 LYS A CA 1
ATOM 3146 C C . LYS A 1 386 ? -47.416 -23.248 90.157 1.00 91.62 386 LYS A C 1
ATOM 3148 O O . LYS A 1 386 ? -48.101 -23.341 91.169 1.00 91.62 386 LYS A O 1
ATOM 3153 N N . PHE A 1 387 ? -47.928 -23.428 88.940 1.00 87.00 387 PHE A N 1
ATOM 3154 C CA . PHE A 1 387 ? -49.328 -23.793 88.717 1.00 87.00 387 PHE A CA 1
ATOM 3155 C C . PHE A 1 387 ? -49.667 -25.159 89.326 1.00 87.00 387 PHE A C 1
ATOM 3157 O O . PHE A 1 387 ? -50.697 -25.298 89.983 1.00 87.00 387 PHE A O 1
ATOM 3164 N N . ILE A 1 388 ? -48.798 -26.161 89.157 1.00 88.00 388 ILE A N 1
ATOM 3165 C CA . ILE A 1 388 ? -48.972 -27.486 89.770 1.00 88.00 388 ILE A CA 1
ATOM 3166 C C . ILE A 1 388 ? -48.954 -27.376 91.299 1.00 88.00 388 ILE A C 1
ATOM 3168 O O . ILE A 1 388 ? -49.773 -28.014 91.961 1.00 88.00 388 ILE A O 1
ATOM 3172 N N . GLN A 1 389 ? -48.059 -26.563 91.863 1.00 88.50 389 GLN A N 1
ATOM 3173 C CA . GLN A 1 389 ? -47.995 -26.332 93.304 1.00 88.50 389 GLN A CA 1
ATOM 3174 C C . GLN A 1 389 ? -49.270 -25.663 93.833 1.00 88.50 389 GLN A C 1
ATOM 3176 O O . GLN A 1 389 ? -49.908 -26.211 94.728 1.00 88.50 389 GLN A O 1
ATOM 3181 N N . LEU A 1 390 ? -49.697 -24.552 93.229 1.00 84.56 390 LEU A N 1
ATOM 3182 C CA . LEU A 1 390 ? -50.938 -23.863 93.598 1.00 84.56 390 LEU A CA 1
ATOM 3183 C C . LEU A 1 390 ? -52.162 -24.774 93.458 1.00 84.56 390 LEU A C 1
ATOM 3185 O O . LEU A 1 390 ? -53.084 -24.713 94.268 1.00 84.56 390 LEU A O 1
ATOM 3189 N N . ARG A 1 391 ? -52.177 -25.655 92.450 1.00 83.75 391 ARG A N 1
ATOM 3190 C CA . ARG A 1 391 ? -53.244 -26.644 92.287 1.00 83.75 391 ARG A CA 1
ATOM 3191 C C . ARG A 1 391 ? -53.288 -27.630 93.458 1.00 83.75 391 ARG A C 1
ATOM 3193 O O . ARG A 1 391 ? -54.378 -27.910 93.942 1.00 83.75 391 ARG A O 1
ATOM 3200 N N . ARG A 1 392 ? -52.134 -28.112 93.933 1.00 86.31 392 ARG A N 1
ATOM 3201 C CA . ARG A 1 392 ? -52.054 -28.977 95.126 1.00 86.31 392 ARG A CA 1
ATOM 3202 C C . ARG A 1 392 ? -52.517 -28.248 96.384 1.00 86.31 392 ARG A C 1
ATOM 3204 O O . ARG A 1 392 ? -53.323 -28.801 97.119 1.00 86.31 392 ARG A O 1
ATOM 3211 N N . GLU A 1 393 ? -52.068 -27.011 96.590 1.00 82.88 393 GLU A N 1
ATOM 3212 C CA . GLU A 1 393 ? -52.490 -26.179 97.727 1.00 82.88 393 GLU A CA 1
ATOM 3213 C C . GLU A 1 393 ? -54.007 -25.923 97.707 1.00 82.88 393 GLU A C 1
ATOM 3215 O O . GLU A 1 393 ? -54.665 -26.007 98.742 1.00 82.88 393 GLU A O 1
ATOM 3220 N N . MET A 1 394 ? -54.597 -25.684 96.528 1.00 77.12 394 MET A N 1
ATOM 3221 C CA . MET A 1 394 ? -56.054 -25.625 96.382 1.00 77.12 394 MET A CA 1
ATOM 3222 C C . MET A 1 394 ? -56.731 -26.952 96.716 1.00 77.12 394 MET A C 1
ATOM 3224 O O . MET A 1 394 ? -57.742 -26.948 97.410 1.00 77.12 394 MET A O 1
ATOM 3228 N N . ASP A 1 395 ? -56.223 -28.078 96.215 1.00 85.94 395 ASP A N 1
ATOM 3229 C CA . ASP A 1 395 ? -56.823 -29.389 96.471 1.00 85.94 395 ASP A CA 1
ATOM 3230 C C . ASP A 1 395 ? -56.752 -29.744 97.976 1.00 85.94 395 ASP A C 1
ATOM 3232 O O . ASP A 1 395 ? -57.715 -30.283 98.530 1.00 85.94 395 ASP A O 1
ATOM 3236 N N . GLU A 1 396 ? -55.666 -29.373 98.665 1.00 84.88 396 GLU A N 1
ATOM 3237 C CA . GLU A 1 396 ? -55.526 -29.461 100.126 1.00 84.88 396 GLU A CA 1
ATOM 3238 C C . GLU A 1 396 ? -56.494 -28.526 100.854 1.00 84.88 396 GLU A C 1
ATOM 3240 O O . GLU A 1 396 ? -57.177 -28.959 101.783 1.00 84.88 396 GLU A O 1
ATOM 3245 N N . LYS A 1 397 ? -56.622 -27.271 100.409 1.00 78.25 397 LYS A N 1
ATOM 3246 C CA . LYS A 1 397 ? -57.587 -26.317 100.968 1.00 78.25 397 LYS A CA 1
ATOM 3247 C C . LYS A 1 397 ? -59.022 -26.814 100.801 1.00 78.25 397 LYS A C 1
ATOM 3249 O O . LYS A 1 397 ? -59.781 -26.783 101.762 1.00 78.25 397 LYS A O 1
ATOM 3254 N N . HIS A 1 398 ? -59.390 -27.323 99.625 1.00 76.62 398 HIS A N 1
ATOM 3255 C CA . HIS A 1 398 ? -60.698 -27.934 99.383 1.00 76.62 398 HIS A CA 1
ATOM 3256 C C . HIS A 1 398 ? -60.919 -29.168 100.264 1.00 76.62 398 HIS A C 1
ATOM 3258 O O . HIS A 1 398 ? -62.035 -29.404 100.718 1.00 76.62 398 HIS A O 1
ATOM 3264 N N . LYS A 1 399 ? -59.874 -29.961 100.533 1.00 86.81 399 LYS A N 1
ATOM 3265 C CA . LYS A 1 399 ? -59.958 -31.078 101.479 1.00 86.81 399 LYS A CA 1
ATOM 3266 C C . LYS A 1 399 ? -60.220 -30.585 102.904 1.00 86.81 399 LYS A C 1
ATOM 3268 O O . LYS A 1 399 ? -61.188 -31.032 103.501 1.00 86.81 399 LYS A O 1
ATOM 3273 N N . LEU A 1 400 ? -59.426 -29.637 103.401 1.00 81.19 400 LEU A N 1
ATOM 3274 C CA . LEU A 1 400 ? -59.621 -29.036 104.724 1.00 81.19 400 LEU A CA 1
ATOM 3275 C C . LEU A 1 400 ? -60.992 -28.370 104.856 1.00 81.19 400 LEU A C 1
ATOM 3277 O O . LEU A 1 400 ? -61.607 -28.453 105.910 1.00 81.19 400 LEU A O 1
ATOM 3281 N N . GLN A 1 401 ? -61.490 -27.736 103.793 1.00 78.25 401 GLN A N 1
ATOM 3282 C CA . GLN A 1 401 ? -62.822 -27.143 103.777 1.00 78.25 401 GLN A CA 1
ATOM 3283 C C . GLN A 1 401 ? -63.913 -28.211 103.931 1.00 78.25 401 GLN A C 1
ATOM 3285 O O . GLN A 1 401 ? -64.815 -28.025 104.740 1.00 78.25 401 GLN A O 1
ATOM 3290 N N . ARG A 1 402 ? -63.799 -29.355 103.239 1.00 76.56 402 ARG A N 1
ATOM 3291 C CA . ARG A 1 402 ? -64.712 -30.493 103.446 1.00 76.56 402 ARG A CA 1
ATOM 3292 C C . ARG A 1 402 ? -64.627 -31.050 104.868 1.00 76.56 402 ARG A C 1
ATOM 3294 O O . ARG A 1 402 ? -65.665 -31.280 105.476 1.00 76.56 402 ARG A O 1
ATOM 3301 N N . ASP A 1 403 ? -63.419 -31.218 105.408 1.00 78.56 403 ASP A N 1
ATOM 3302 C CA . ASP A 1 403 ? -63.215 -31.706 106.780 1.00 78.56 403 ASP A CA 1
ATOM 3303 C C . ASP A 1 403 ? -63.805 -30.715 107.814 1.00 78.56 403 ASP A C 1
ATOM 3305 O O . ASP A 1 403 ? -64.422 -31.124 108.797 1.00 78.56 403 ASP A O 1
ATOM 3309 N N . LEU A 1 404 ? -63.673 -29.402 107.581 1.00 76.19 404 LEU A N 1
ATOM 3310 C CA . LEU A 1 404 ? -64.287 -28.347 108.397 1.00 76.19 404 LEU A CA 1
ATOM 3311 C C . LEU A 1 404 ? -65.812 -28.342 108.289 1.00 76.19 404 LEU A C 1
ATOM 3313 O O . LEU A 1 404 ? -66.475 -28.193 109.311 1.00 76.19 404 LEU A O 1
ATOM 3317 N N . GLU A 1 405 ? -66.379 -28.496 107.094 1.00 77.44 405 GLU A N 1
ATOM 3318 C CA . GLU A 1 405 ? -67.827 -28.628 106.893 1.00 77.44 405 GLU A CA 1
ATOM 3319 C C . GLU A 1 405 ? -68.364 -29.873 107.616 1.00 77.44 405 GLU A C 1
ATOM 3321 O O . GLU A 1 405 ? -69.384 -29.786 108.304 1.00 77.44 405 GLU A O 1
ATOM 3326 N N . GLU A 1 406 ? -67.648 -31.001 107.551 1.00 77.44 406 GLU A N 1
ATOM 3327 C CA . GLU A 1 406 ? -67.978 -32.221 108.292 1.00 77.44 406 GLU A CA 1
ATOM 3328 C C . GLU A 1 406 ? -67.931 -31.986 109.806 1.00 77.44 406 GLU A C 1
ATOM 3330 O O . GLU A 1 406 ? -68.908 -32.266 110.501 1.00 77.44 406 GLU A O 1
ATOM 3335 N N . LEU A 1 407 ? -66.836 -31.423 110.328 1.00 72.50 407 LEU A N 1
ATOM 3336 C CA . LEU A 1 407 ? -66.685 -31.108 111.752 1.00 72.50 407 LEU A CA 1
ATOM 3337 C C . LEU A 1 407 ? -67.727 -30.094 112.228 1.00 72.50 407 LEU A C 1
ATOM 3339 O O . LEU A 1 407 ? -68.277 -30.247 113.314 1.00 72.50 407 LEU A O 1
ATOM 3343 N N . THR A 1 408 ? -68.050 -29.091 111.416 1.00 73.31 408 THR A N 1
ATOM 3344 C CA . THR A 1 408 ? -69.100 -28.107 111.709 1.00 73.31 408 THR A CA 1
ATOM 3345 C C . THR A 1 408 ? -70.473 -28.776 111.721 1.00 73.31 408 THR A C 1
ATOM 3347 O O . THR A 1 408 ? -71.284 -28.496 112.602 1.00 73.31 408 THR A O 1
ATOM 3350 N N . GLY A 1 409 ? -70.736 -29.705 110.797 1.00 72.94 409 GLY A N 1
ATOM 3351 C CA . GLY A 1 409 ? -71.920 -30.563 110.815 1.00 72.94 409 GLY A CA 1
ATOM 3352 C C . GLY A 1 409 ? -71.987 -31.439 112.070 1.00 72.94 409 GLY A C 1
ATOM 3353 O O . GLY A 1 409 ? -73.046 -31.535 112.691 1.00 72.94 409 GLY A O 1
ATOM 3354 N N . GLN A 1 410 ? -70.861 -32.018 112.502 1.00 69.94 410 GLN A N 1
ATOM 3355 C CA . GLN A 1 410 ? -70.761 -32.785 113.749 1.00 69.94 410 GLN A CA 1
ATOM 3356 C C . GLN A 1 410 ? -70.992 -31.905 114.986 1.00 69.94 410 GLN A C 1
ATOM 3358 O O . GLN A 1 410 ? -71.703 -32.326 115.897 1.00 69.94 410 GLN A O 1
ATOM 3363 N N . ILE A 1 411 ? -70.442 -30.686 115.022 1.00 64.25 411 ILE A N 1
ATOM 3364 C CA . ILE A 1 411 ? -70.663 -29.705 116.094 1.00 64.25 411 ILE A CA 1
ATOM 3365 C C . ILE A 1 411 ? -72.135 -29.302 116.136 1.00 64.25 411 ILE A C 1
ATOM 3367 O O . ILE A 1 411 ? -72.729 -29.412 117.201 1.00 64.25 411 ILE A O 1
ATOM 3371 N N . LYS A 1 412 ? -72.755 -28.969 114.995 1.00 63.19 412 LYS A N 1
ATOM 3372 C CA . LYS A 1 412 ? -74.198 -28.685 114.904 1.00 63.19 412 LYS A CA 1
ATOM 3373 C C . LYS A 1 412 ? -75.046 -29.869 115.379 1.00 63.19 412 LYS A C 1
ATOM 3375 O O . LYS A 1 412 ? -75.997 -29.669 116.126 1.00 63.19 412 LYS A O 1
ATOM 3380 N N . MET A 1 413 ? -74.689 -31.111 115.031 1.00 57.72 413 MET A N 1
ATOM 3381 C CA . MET A 1 413 ? -75.350 -32.310 115.579 1.00 57.72 413 MET A CA 1
ATOM 3382 C C . MET A 1 413 ? -75.179 -32.435 117.102 1.00 57.72 413 MET A C 1
ATOM 3384 O O . MET A 1 413 ? -76.109 -32.850 117.792 1.00 57.72 413 MET A O 1
ATOM 3388 N N . ARG A 1 414 ? -74.010 -32.066 117.642 1.00 52.12 414 ARG A N 1
ATOM 3389 C CA . ARG A 1 414 ? -73.725 -32.059 119.087 1.00 52.12 414 ARG A CA 1
ATOM 3390 C C . ARG A 1 414 ? -74.412 -30.892 119.820 1.00 52.12 414 ARG A C 1
ATOM 3392 O O . ARG A 1 414 ? -74.769 -31.050 120.983 1.00 52.12 414 ARG A O 1
ATOM 3399 N N . GLU A 1 415 ? -74.635 -29.765 119.147 1.00 47.31 415 GLU A N 1
ATOM 3400 C CA . GLU A 1 415 ? -75.375 -28.578 119.612 1.00 47.31 415 GLU A CA 1
ATOM 3401 C C . GLU A 1 415 ? -76.891 -28.793 119.632 1.00 47.31 415 GLU A C 1
ATOM 3403 O O . GLU A 1 415 ? -77.567 -28.295 120.524 1.00 47.31 415 GLU A O 1
ATOM 3408 N N . VAL A 1 416 ? -77.456 -29.620 118.745 1.00 54.19 416 VAL A N 1
ATOM 3409 C CA . VAL A 1 416 ? -78.871 -30.033 118.876 1.00 54.19 416 VAL A CA 1
ATOM 3410 C C . VAL A 1 416 ? -79.118 -30.768 120.212 1.00 54.19 416 VAL A C 1
ATOM 3412 O O . VAL A 1 416 ? -80.244 -30.799 120.705 1.00 54.19 416 VAL A O 1
ATOM 3415 N N . VAL A 1 417 ? -78.064 -31.281 120.862 1.00 51.28 417 VAL A N 1
ATOM 3416 C CA . VAL A 1 417 ? -78.117 -31.889 122.204 1.00 51.28 417 VAL A CA 1
ATOM 3417 C C . VAL A 1 417 ? -77.850 -30.868 123.336 1.00 51.28 417 VAL A C 1
ATOM 3419 O O . VAL A 1 417 ? -78.093 -31.175 124.504 1.00 51.28 417 VAL A O 1
ATOM 3422 N N . ARG A 1 418 ? -77.396 -29.636 123.044 1.00 49.03 418 ARG A N 1
ATOM 3423 C CA . ARG A 1 418 ? -77.045 -28.612 124.050 1.00 49.03 418 ARG A CA 1
ATOM 3424 C C . ARG A 1 418 ? -77.311 -27.190 123.519 1.00 49.03 418 ARG A C 1
ATOM 3426 O O . ARG A 1 418 ? -76.586 -26.721 122.658 1.00 49.03 418 ARG A O 1
ATOM 3433 N N . GLY A 1 419 ? -78.341 -26.520 124.051 1.00 49.53 419 GLY A N 1
ATOM 3434 C CA . GLY A 1 419 ? -78.836 -25.206 123.594 1.00 49.53 419 GLY A CA 1
ATOM 3435 C C . GLY A 1 419 ? -77.809 -24.050 123.523 1.00 49.53 419 GLY A C 1
ATOM 3436 O O . GLY A 1 419 ? -76.704 -24.168 124.050 1.00 49.53 419 GLY A O 1
ATOM 3437 N N . PRO A 1 420 ? -78.187 -22.923 122.883 1.00 48.75 420 PRO A N 1
ATOM 3438 C CA . PRO A 1 420 ? -77.281 -22.054 122.121 1.00 48.75 420 PRO A CA 1
ATOM 3439 C C . PRO A 1 420 ? -76.424 -21.104 122.971 1.00 48.75 420 PRO A C 1
ATOM 3441 O O . PRO A 1 420 ? -76.872 -20.608 124.006 1.00 48.75 420 PRO A O 1
ATOM 3444 N N . ASN A 1 421 ? -75.219 -20.785 122.476 1.00 56.62 421 ASN A N 1
ATOM 3445 C CA . ASN A 1 421 ? -74.315 -19.780 123.043 1.00 56.62 421 ASN A CA 1
ATOM 3446 C C . ASN A 1 421 ? -74.118 -18.593 122.073 1.00 56.62 421 ASN A C 1
ATOM 3448 O O . ASN A 1 421 ? -73.695 -18.737 120.929 1.00 56.62 421 ASN A O 1
ATOM 3452 N N . GLU A 1 422 ? -74.413 -17.383 122.539 1.00 57.47 422 GLU A N 1
ATOM 3453 C CA . GLU A 1 422 ? -74.609 -16.179 121.711 1.00 57.47 422 GLU A CA 1
ATOM 3454 C C . GLU A 1 422 ? -73.322 -15.643 121.045 1.00 57.47 422 GLU A C 1
ATOM 3456 O O . GLU A 1 422 ? -73.372 -14.928 120.043 1.00 57.47 422 GLU A O 1
ATOM 3461 N N . LYS A 1 423 ? -72.147 -16.044 121.551 1.00 62.00 423 LYS A N 1
ATOM 3462 C CA . LYS A 1 423 ? -70.834 -15.662 121.000 1.00 62.00 423 LYS A CA 1
ATOM 3463 C C . LYS A 1 423 ? -70.480 -16.383 119.696 1.00 62.00 423 LYS A C 1
ATOM 3465 O O . LYS A 1 423 ? -69.778 -15.816 118.863 1.00 62.00 423 LYS A O 1
ATOM 3470 N N . GLU A 1 424 ? -70.969 -17.604 119.493 1.00 56.94 424 GLU A N 1
ATOM 3471 C CA . GLU A 1 424 ? -70.639 -18.412 118.308 1.00 56.94 424 GLU A CA 1
ATOM 3472 C C . GLU A 1 424 ? -71.412 -17.934 117.068 1.00 56.94 424 GLU A C 1
ATOM 3474 O O . GLU A 1 424 ? -70.879 -17.920 115.958 1.00 56.94 424 GLU A O 1
ATOM 3479 N N . MET A 1 425 ? -72.624 -17.407 117.260 1.00 56.50 425 MET A N 1
ATOM 3480 C CA . MET A 1 425 ? -73.446 -16.851 116.181 1.00 56.50 425 MET A CA 1
ATOM 3481 C C . MET A 1 425 ? -72.877 -15.542 115.601 1.00 56.50 425 MET A C 1
ATOM 3483 O O . MET A 1 425 ? -73.023 -15.283 114.406 1.00 56.50 425 MET A O 1
ATOM 3487 N N . GLN A 1 426 ? -72.188 -14.729 116.413 1.00 62.69 426 GLN A N 1
ATOM 3488 C CA . GLN A 1 426 ? -71.488 -13.532 115.926 1.00 62.69 426 GLN A CA 1
ATOM 3489 C C . GLN A 1 426 ? -70.250 -13.882 115.090 1.00 62.69 426 GLN A C 1
ATOM 3491 O O . GLN A 1 426 ? -70.007 -13.239 114.070 1.00 62.69 426 GLN A O 1
ATOM 3496 N N . ALA A 1 427 ? -69.506 -14.925 115.470 1.00 62.12 427 ALA A N 1
ATOM 3497 C CA . ALA A 1 427 ? -68.348 -15.386 114.704 1.00 62.12 427 ALA A CA 1
ATOM 3498 C C . ALA A 1 427 ? -68.750 -15.965 113.334 1.00 62.12 427 ALA A C 1
ATOM 3500 O O . ALA A 1 427 ? -68.051 -15.752 112.345 1.00 62.12 427 ALA A O 1
ATOM 3501 N N . MET A 1 428 ? -69.904 -16.636 113.255 1.00 58.06 428 MET A N 1
ATOM 3502 C CA . MET A 1 428 ? -70.404 -17.233 112.011 1.00 58.06 428 MET A CA 1
ATOM 3503 C C . MET A 1 428 ? -70.833 -16.172 110.982 1.00 58.06 428 MET A C 1
ATOM 3505 O O . MET A 1 428 ? -70.476 -16.274 109.813 1.00 58.06 428 MET A O 1
ATOM 3509 N N . LYS A 1 429 ? -71.507 -15.099 111.425 1.00 65.75 429 LYS A N 1
ATOM 3510 C CA . LYS A 1 429 ? -71.887 -13.973 110.550 1.00 65.75 429 LYS A CA 1
ATOM 3511 C C . LYS A 1 429 ? -70.693 -13.171 110.036 1.00 65.75 429 LYS A C 1
ATOM 3513 O O . LYS A 1 429 ? -70.714 -12.719 108.897 1.00 65.75 429 LYS A O 1
ATOM 3518 N N . ALA A 1 430 ? -69.656 -13.000 110.857 1.00 71.38 430 ALA A N 1
ATOM 3519 C CA . ALA A 1 430 ? -68.431 -12.328 110.422 1.00 71.38 430 ALA A CA 1
ATOM 3520 C C . ALA A 1 430 ? -67.741 -13.097 109.282 1.00 71.38 430 ALA A C 1
ATOM 3522 O O . ALA A 1 430 ? -67.220 -12.494 108.349 1.00 71.38 430 ALA A O 1
ATOM 3523 N N . MET A 1 431 ? -67.793 -14.430 109.330 1.00 61.12 431 MET A N 1
ATOM 3524 C CA . MET A 1 431 ? -67.194 -15.288 108.311 1.00 61.12 431 MET A CA 1
ATOM 3525 C C . MET A 1 431 ? -68.022 -15.334 107.012 1.00 61.12 431 MET A C 1
ATOM 3527 O O . MET A 1 431 ? -67.449 -15.440 105.931 1.00 61.12 431 MET A O 1
ATOM 3531 N N . GLU A 1 432 ? -69.353 -15.210 107.094 1.00 62.34 432 GLU A N 1
ATOM 3532 C CA . GLU A 1 432 ? -70.222 -15.080 105.911 1.00 62.34 432 GLU A CA 1
ATOM 3533 C C . GLU A 1 432 ? -69.978 -13.774 105.139 1.00 62.34 432 GLU A C 1
ATOM 3535 O O . GLU A 1 432 ? -69.931 -13.805 103.909 1.00 62.34 432 GLU A O 1
ATOM 3540 N N . GLU A 1 433 ? -69.766 -12.646 105.826 1.00 71.94 433 GLU A N 1
ATOM 3541 C CA . GLU A 1 433 ? -69.417 -11.378 105.159 1.00 71.94 433 GLU A CA 1
ATOM 3542 C C . GLU A 1 433 ? -68.026 -11.426 104.507 1.00 71.94 433 GLU A C 1
ATOM 3544 O O . GLU A 1 433 ? -67.871 -11.013 103.359 1.00 71.94 433 GLU A O 1
ATOM 3549 N N . GLU A 1 434 ? -67.028 -12.042 105.153 1.00 70.62 434 GLU A N 1
ATOM 3550 C CA . GLU A 1 434 ? -65.703 -12.223 104.532 1.00 70.62 434 GLU A CA 1
ATOM 3551 C C . GLU A 1 434 ? -65.772 -13.110 103.269 1.00 70.62 434 GLU A C 1
ATOM 3553 O O . GLU A 1 434 ? -65.023 -12.922 102.305 1.00 70.62 434 GLU A O 1
ATOM 3558 N N . LEU A 1 435 ? -66.690 -14.083 103.237 1.00 60.69 435 LEU A N 1
ATOM 3559 C CA . LEU A 1 435 ? -66.900 -14.934 102.065 1.00 60.69 435 LEU A CA 1
ATOM 3560 C C . LEU A 1 435 ? -67.572 -14.172 100.912 1.00 60.69 435 LEU A C 1
ATOM 3562 O O . LEU A 1 435 ? -67.246 -14.410 99.747 1.00 60.69 435 LEU A O 1
ATOM 3566 N N . LYS A 1 436 ? -68.479 -13.245 101.235 1.00 69.88 436 LYS A N 1
ATOM 3567 C CA . LYS A 1 436 ? -69.176 -12.399 100.264 1.00 69.88 436 LYS A CA 1
ATOM 3568 C C . LYS A 1 436 ? -68.232 -11.390 99.604 1.00 69.88 436 LYS A C 1
ATOM 3570 O O . LYS A 1 436 ? -68.219 -11.313 98.377 1.00 69.88 436 LYS A O 1
ATOM 3575 N N . GLU A 1 437 ? -67.359 -10.735 100.374 1.00 69.00 437 GLU A N 1
ATOM 3576 C CA . GLU A 1 437 ? -66.296 -9.868 99.830 1.00 69.00 437 GLU A CA 1
ATOM 3577 C C . GLU A 1 437 ? -65.380 -10.621 98.850 1.00 69.00 437 GLU A C 1
ATOM 3579 O O . GLU A 1 437 ? -64.977 -10.090 97.813 1.00 69.00 437 GLU A O 1
ATOM 3584 N N . ARG A 1 438 ? -65.073 -11.897 99.125 1.00 60.31 438 ARG A N 1
ATOM 3585 C CA . ARG A 1 438 ? -64.238 -12.711 98.226 1.00 60.31 438 ARG A CA 1
ATOM 3586 C C . ARG A 1 438 ? -64.931 -13.131 96.931 1.00 60.31 438 ARG A C 1
ATOM 3588 O O . ARG A 1 438 ? -64.235 -13.379 95.947 1.00 60.31 438 ARG A O 1
ATOM 3595 N N . LEU A 1 439 ? -66.259 -13.237 96.918 1.00 55.44 439 LEU A N 1
ATOM 3596 C CA . LEU A 1 439 ? -67.030 -13.529 95.706 1.00 55.44 439 LEU A CA 1
ATOM 3597 C C . LEU A 1 439 ? -67.162 -12.294 94.806 1.00 55.44 439 LEU A C 1
ATOM 3599 O O . LEU A 1 439 ? -67.051 -12.429 93.591 1.00 55.44 439 LEU A O 1
ATOM 3603 N N . GLU A 1 440 ? -67.314 -11.098 95.379 1.00 61.78 440 GLU A N 1
ATOM 3604 C CA . GLU A 1 440 ? -67.334 -9.839 94.616 1.00 61.78 440 GLU A CA 1
ATOM 3605 C C . GLU A 1 440 ? -65.959 -9.540 93.984 1.00 61.78 440 GLU A C 1
ATOM 3607 O O . GLU A 1 440 ? -65.882 -9.178 92.811 1.00 61.78 440 GLU A O 1
ATOM 3612 N N . ALA A 1 441 ? -64.858 -9.860 94.676 1.00 57.56 441 ALA A N 1
ATOM 3613 C CA . ALA A 1 441 ? -63.503 -9.787 94.112 1.00 57.56 441 ALA A CA 1
ATOM 3614 C C . ALA A 1 441 ? -63.255 -10.739 92.915 1.00 57.56 441 ALA A C 1
ATOM 3616 O O . ALA A 1 441 ? -62.294 -10.559 92.163 1.00 57.56 441 ALA A O 1
ATOM 3617 N N . LEU A 1 442 ? -64.092 -11.768 92.732 1.00 55.88 442 LEU A N 1
ATOM 3618 C CA . LEU A 1 442 ? -64.043 -12.687 91.588 1.00 55.88 442 LEU A CA 1
ATOM 3619 C C . LEU A 1 442 ? -64.806 -12.151 90.363 1.00 55.88 442 LEU A C 1
ATOM 3621 O O . LEU A 1 442 ? -64.453 -12.520 89.242 1.00 55.88 442 LEU A O 1
ATOM 3625 N N . ASP A 1 443 ? -65.802 -11.279 90.549 1.00 53.75 443 ASP A N 1
ATOM 3626 C CA . ASP A 1 443 ? -66.610 -10.685 89.467 1.00 53.75 443 ASP A CA 1
ATOM 3627 C C . ASP A 1 443 ? -65.884 -9.505 88.777 1.00 53.75 443 ASP A C 1
ATOM 3629 O O . ASP A 1 443 ? -66.004 -9.300 87.566 1.00 53.75 443 ASP A O 1
ATOM 3633 N N . ASP A 1 444 ? -64.957 -8.845 89.488 1.00 56.62 444 ASP A N 1
ATOM 3634 C CA . ASP A 1 444 ? -63.990 -7.866 88.944 1.00 56.62 444 ASP A CA 1
ATOM 3635 C C . ASP A 1 444 ? -63.013 -8.457 87.886 1.00 56.62 444 ASP A C 1
ATOM 3637 O O . ASP A 1 444 ? -62.237 -7.749 87.233 1.00 56.62 444 ASP A O 1
ATOM 3641 N N . SER A 1 445 ? -63.090 -9.769 87.635 1.00 52.12 445 SER A N 1
ATOM 3642 C CA . SER A 1 445 ? -62.404 -10.518 86.567 1.00 52.12 445 SER A CA 1
ATOM 3643 C C . SER A 1 445 ? -62.758 -10.070 85.126 1.00 52.12 445 SER A C 1
ATOM 3645 O O . SER A 1 445 ? -62.071 -10.446 84.168 1.00 52.12 445 SER A O 1
ATOM 3647 N N . GLY A 1 446 ? -63.747 -9.178 84.935 1.00 50.91 446 GLY A N 1
ATOM 3648 C CA . GLY A 1 446 ? -64.077 -8.515 83.652 1.00 50.91 446 GLY A CA 1
ATOM 3649 C C . GLY A 1 446 ? -62.898 -7.822 82.930 1.00 50.91 446 GLY A C 1
ATOM 3650 O O . GLY A 1 446 ? -62.956 -7.582 81.719 1.00 50.91 446 GLY A O 1
ATOM 3651 N N . SER A 1 447 ? -61.787 -7.606 83.640 1.00 61.62 447 SER A N 1
ATOM 3652 C CA . SER A 1 447 ? -60.436 -7.324 83.124 1.00 61.62 447 SER A CA 1
ATOM 3653 C C . SER A 1 447 ? -60.033 -8.183 81.907 1.00 61.62 447 SER A C 1
ATOM 3655 O O . SER A 1 447 ? -59.437 -7.680 80.949 1.00 61.62 447 SER A O 1
ATOM 3657 N N . MET A 1 448 ? -60.412 -9.466 81.870 1.00 52.66 448 MET A N 1
ATOM 3658 C CA . MET A 1 448 ? -59.937 -10.394 80.838 1.00 52.66 448 MET A CA 1
ATOM 3659 C C . MET A 1 448 ? -60.430 -10.053 79.418 1.00 52.66 448 MET A C 1
ATOM 3661 O O . MET A 1 448 ? -59.657 -10.165 78.466 1.00 52.66 448 MET A O 1
ATOM 3665 N N . ASN A 1 449 ? -61.661 -9.559 79.247 1.00 57.25 449 ASN A N 1
ATOM 3666 C CA . ASN A 1 449 ? -62.176 -9.177 77.922 1.00 57.25 449 ASN A CA 1
ATOM 3667 C C . ASN A 1 449 ? -61.514 -7.900 77.379 1.00 57.25 449 ASN A C 1
ATOM 3669 O O . ASN A 1 449 ? -61.271 -7.791 76.175 1.00 57.25 449 ASN A O 1
ATOM 3673 N N . GLN A 1 450 ? -61.158 -6.955 78.254 1.00 65.75 450 GLN A N 1
ATOM 3674 C CA . GLN A 1 450 ? -60.387 -5.771 77.858 1.00 65.75 450 GLN A CA 1
ATOM 3675 C C . GLN A 1 450 ? -58.958 -6.148 77.448 1.00 65.75 450 GLN A C 1
ATOM 3677 O O . GLN A 1 450 ? -58.445 -5.642 76.447 1.00 65.75 450 GLN A O 1
ATOM 3682 N N . VAL A 1 451 ? -58.343 -7.093 78.164 1.00 73.06 451 VAL A N 1
ATOM 3683 C CA . VAL A 1 451 ? -57.033 -7.652 77.803 1.00 73.06 451 VAL A CA 1
ATOM 3684 C C . VAL A 1 451 ? -57.090 -8.367 76.450 1.00 73.06 451 VAL A C 1
ATOM 3686 O O . VAL A 1 451 ? -56.180 -8.191 75.641 1.00 73.06 451 VAL A O 1
ATOM 3689 N N . LEU A 1 452 ? -58.158 -9.116 76.154 1.00 69.19 452 LEU A N 1
ATOM 3690 C CA . LEU A 1 452 ? -58.327 -9.792 74.861 1.00 69.19 452 LEU A CA 1
ATOM 3691 C C . LEU A 1 452 ? -58.456 -8.805 73.689 1.00 69.19 452 LEU A C 1
ATOM 3693 O O . LEU A 1 452 ? -57.779 -8.993 72.682 1.00 69.19 452 LEU A O 1
ATOM 3697 N N . LEU A 1 453 ? -59.226 -7.719 73.829 1.00 70.56 453 LEU A N 1
ATOM 3698 C CA . LEU A 1 453 ? -59.333 -6.672 72.798 1.00 70.56 453 LEU A CA 1
ATOM 3699 C C . LEU A 1 453 ? -58.007 -5.931 72.572 1.00 70.56 453 LEU A C 1
ATOM 3701 O O . LEU A 1 453 ? -57.633 -5.642 71.433 1.00 70.56 453 LEU A O 1
ATOM 3705 N N . ALA A 1 454 ? -57.271 -5.635 73.648 1.00 72.69 454 ALA A N 1
ATOM 3706 C CA . ALA A 1 454 ? -55.940 -5.041 73.542 1.00 72.69 454 ALA A CA 1
ATOM 3707 C C . ALA A 1 454 ? -54.962 -5.990 72.828 1.00 72.69 454 ALA A C 1
ATOM 3709 O O . ALA A 1 454 ? -54.182 -5.557 71.979 1.00 72.69 454 ALA A O 1
ATOM 3710 N N . LYS A 1 455 ? -55.043 -7.295 73.121 1.00 75.00 455 LYS A N 1
ATOM 3711 C CA . LYS A 1 455 ? -54.233 -8.324 72.462 1.00 75.00 455 LYS A CA 1
ATOM 3712 C C . LYS A 1 455 ? -54.608 -8.529 70.998 1.00 75.00 455 LYS A C 1
ATOM 3714 O O . LYS A 1 455 ? -53.705 -8.697 70.190 1.00 75.00 455 LYS A O 1
ATOM 3719 N N . GLU A 1 456 ? -55.884 -8.464 70.631 1.00 75.31 456 GLU A N 1
ATOM 3720 C CA . GLU A 1 456 ? -56.316 -8.550 69.232 1.00 75.31 456 GLU A CA 1
ATOM 3721 C C . GLU A 1 456 ? -55.750 -7.394 68.400 1.00 75.31 456 GLU A C 1
ATOM 3723 O O . GLU A 1 456 ? -55.170 -7.628 67.339 1.00 75.31 456 GLU A O 1
ATOM 3728 N N . ARG A 1 457 ? -55.849 -6.156 68.907 1.00 78.94 457 ARG A N 1
ATOM 3729 C CA . ARG A 1 457 ? -55.260 -4.979 68.247 1.00 78.94 457 ARG A CA 1
ATOM 3730 C C . ARG A 1 457 ? -53.753 -5.135 68.084 1.00 78.94 457 ARG A C 1
ATOM 3732 O O . ARG A 1 457 ? -53.251 -4.971 66.977 1.00 78.94 457 ARG A O 1
ATOM 3739 N N . GLN A 1 458 ? -53.065 -5.551 69.149 1.00 79.06 458 GLN A N 1
ATOM 3740 C CA . GLN A 1 458 ? -51.628 -5.815 69.114 1.00 79.06 458 GLN A CA 1
ATOM 3741 C C . GLN A 1 458 ? -51.268 -6.866 68.045 1.00 79.06 458 GLN A C 1
ATOM 3743 O O . GLN A 1 458 ? -50.374 -6.641 67.233 1.00 79.06 458 GLN A O 1
ATOM 3748 N N . ILE A 1 459 ? -51.982 -7.995 68.006 1.00 78.88 459 ILE A N 1
ATOM 3749 C CA . ILE A 1 459 ? -51.737 -9.069 67.032 1.00 78.88 459 ILE A CA 1
ATOM 3750 C C . ILE A 1 459 ? -52.020 -8.592 65.602 1.00 78.88 459 ILE A C 1
ATOM 3752 O O . ILE A 1 459 ? -51.284 -8.943 64.679 1.00 78.88 459 ILE A O 1
ATOM 3756 N N . ASN A 1 460 ? -53.066 -7.793 65.391 1.00 83.44 460 ASN A N 1
ATOM 3757 C CA . ASN A 1 460 ? -53.372 -7.246 64.074 1.00 83.44 460 ASN A CA 1
ATOM 3758 C C . ASN A 1 460 ? -52.288 -6.263 63.603 1.00 83.44 460 ASN A C 1
ATOM 3760 O O . ASN A 1 460 ? -51.874 -6.338 62.446 1.00 83.44 460 ASN A O 1
ATOM 3764 N N . ASP A 1 461 ? -51.776 -5.408 64.490 1.00 81.56 461 ASP A N 1
ATOM 3765 C CA . ASP A 1 461 ? -50.670 -4.494 64.185 1.00 81.56 461 ASP A CA 1
ATOM 3766 C C . ASP A 1 461 ? -49.396 -5.267 63.811 1.00 81.56 461 ASP A C 1
ATOM 3768 O O . ASP A 1 461 ? -48.761 -4.975 62.792 1.00 81.56 461 ASP A O 1
ATOM 3772 N N . GLU A 1 462 ? -49.070 -6.320 64.566 1.00 85.19 462 GLU A N 1
ATOM 3773 C CA . GLU A 1 462 ? -47.958 -7.227 64.262 1.00 85.19 462 GLU A CA 1
ATOM 3774 C C . GLU A 1 462 ? -48.147 -7.928 62.904 1.00 85.19 462 GLU A C 1
ATOM 3776 O O . GLU A 1 462 ? -47.203 -8.046 62.116 1.00 85.19 462 GLU A O 1
ATOM 3781 N N . LEU A 1 463 ? -49.373 -8.346 62.572 1.00 85.50 463 LEU A N 1
ATOM 3782 C CA . LEU A 1 463 ? -49.687 -9.008 61.305 1.00 85.50 463 LEU A CA 1
ATOM 3783 C C . LEU A 1 463 ? -49.580 -8.051 60.108 1.00 85.50 463 LEU A C 1
ATOM 3785 O O . LEU A 1 463 ? -49.067 -8.441 59.053 1.00 85.50 463 LEU A O 1
ATOM 3789 N N . GLN A 1 464 ? -50.012 -6.795 60.255 1.00 83.38 464 GLN A N 1
ATOM 3790 C CA . GLN A 1 464 ? -49.833 -5.771 59.220 1.00 83.38 464 GLN A CA 1
ATOM 3791 C C . GLN A 1 464 ? -48.359 -5.396 59.045 1.00 83.38 464 GLN A C 1
ATOM 3793 O O . GLN A 1 464 ? -47.890 -5.293 57.906 1.00 83.38 464 GLN A O 1
ATOM 3798 N N . ALA A 1 465 ? -47.605 -5.268 60.141 1.00 83.94 465 ALA A N 1
ATOM 3799 C CA . ALA A 1 465 ? -46.163 -5.045 60.095 1.00 83.94 465 ALA A CA 1
ATOM 3800 C C . ALA A 1 465 ? -45.450 -6.189 59.354 1.00 83.94 465 ALA A C 1
ATOM 3802 O O . ALA A 1 465 ? -44.688 -5.937 58.419 1.00 83.94 465 ALA A O 1
ATOM 3803 N N . ALA A 1 466 ? -45.784 -7.444 59.670 1.00 86.69 466 ALA A N 1
ATOM 3804 C CA . ALA A 1 466 ? -45.247 -8.615 58.980 1.00 86.69 466 ALA A CA 1
ATOM 3805 C C . ALA A 1 466 ? -45.604 -8.634 57.484 1.00 86.69 466 ALA A C 1
ATOM 3807 O O . ALA A 1 466 ? -44.772 -8.995 56.649 1.00 86.69 466 ALA A O 1
ATOM 3808 N N . ARG A 1 467 ? -46.823 -8.219 57.108 1.00 88.31 467 ARG A N 1
ATOM 3809 C CA . ARG A 1 467 ? -47.234 -8.105 55.698 1.00 88.31 467 ARG A CA 1
ATOM 3810 C C . ARG A 1 467 ? -46.433 -7.044 54.952 1.00 88.31 467 ARG A C 1
ATOM 3812 O O . ARG A 1 467 ? -45.973 -7.316 53.842 1.00 88.31 467 ARG A O 1
ATOM 3819 N N . LYS A 1 468 ? -46.242 -5.871 55.558 1.00 87.69 468 LYS A N 1
ATOM 3820 C CA . LYS A 1 468 ? -45.447 -4.776 54.991 1.00 87.69 468 LYS A CA 1
ATOM 3821 C C . LYS A 1 468 ? -43.992 -5.196 54.789 1.00 87.69 468 LYS A C 1
ATOM 3823 O O . LYS A 1 468 ? -43.442 -4.981 53.709 1.00 87.69 468 LYS A O 1
ATOM 3828 N N . GLU A 1 469 ? -43.418 -5.873 55.778 1.00 87.94 469 GLU A N 1
ATOM 3829 C CA . GLU A 1 469 ? -42.052 -6.387 55.710 1.00 87.94 469 GLU A CA 1
ATOM 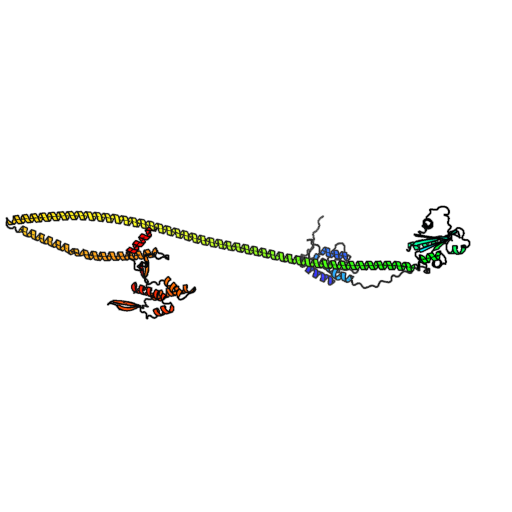3830 C C . GLU A 1 469 ? -41.906 -7.467 54.631 1.00 87.94 469 GLU A C 1
ATOM 3832 O O . GLU A 1 469 ? -40.956 -7.455 53.850 1.00 87.94 469 GLU A O 1
ATOM 3837 N N . MET A 1 470 ? -42.892 -8.362 54.498 1.00 85.06 470 MET A N 1
ATOM 3838 C CA . MET A 1 470 ? -42.881 -9.382 53.449 1.00 85.06 470 MET A CA 1
ATOM 3839 C C . MET A 1 470 ? -42.916 -8.757 52.046 1.00 85.06 470 MET A C 1
ATOM 3841 O O . MET A 1 470 ? -42.176 -9.198 51.166 1.00 85.06 470 MET A O 1
ATOM 3845 N N . ILE A 1 471 ? -43.737 -7.721 51.829 1.00 86.12 471 ILE A N 1
ATOM 3846 C CA . ILE A 1 471 ? -43.777 -6.973 50.559 1.00 86.12 471 ILE A CA 1
ATOM 3847 C C . ILE A 1 471 ? -42.407 -6.351 50.265 1.00 86.12 471 ILE A C 1
ATOM 3849 O O . ILE A 1 471 ? -41.889 -6.537 49.164 1.00 86.12 471 ILE A O 1
ATOM 3853 N N . ALA A 1 472 ? -41.796 -5.673 51.243 1.00 84.56 472 ALA A N 1
ATOM 3854 C CA . ALA A 1 472 ? -40.465 -5.081 51.095 1.00 84.56 472 ALA A CA 1
ATOM 3855 C C . ALA A 1 472 ? -39.392 -6.140 50.782 1.00 84.56 472 ALA A C 1
ATOM 3857 O O . ALA A 1 472 ? -38.556 -5.942 49.900 1.00 84.56 472 ALA A O 1
ATOM 3858 N N . GLY A 1 473 ? -39.459 -7.301 51.438 1.00 82.38 473 GLY A N 1
ATOM 3859 C CA . GLY A 1 473 ? -38.545 -8.418 51.217 1.00 82.38 473 GLY A CA 1
ATOM 3860 C C . GLY A 1 473 ? -38.630 -9.005 49.806 1.00 82.38 473 GLY A C 1
ATOM 3861 O O . GLY A 1 473 ? -37.590 -9.239 49.182 1.00 82.38 473 GLY A O 1
ATOM 3862 N N . PHE A 1 474 ? -39.844 -9.214 49.277 1.00 80.19 474 PHE A N 1
ATOM 3863 C CA . PHE A 1 474 ? -40.026 -9.644 47.885 1.00 80.19 474 PHE A CA 1
ATOM 3864 C C . PHE A 1 474 ? -39.552 -8.578 46.892 1.00 80.19 474 PHE A C 1
ATOM 3866 O O . PHE A 1 474 ? -38.945 -8.936 45.889 1.00 80.19 474 PHE A O 1
ATOM 3873 N N . ASP A 1 475 ? -39.766 -7.293 47.173 1.00 72.94 475 ASP A N 1
ATOM 3874 C CA . ASP A 1 475 ? -39.335 -6.196 46.298 1.00 72.94 475 ASP A CA 1
ATOM 3875 C C . ASP A 1 475 ? -37.796 -6.064 46.247 1.00 72.94 475 ASP A C 1
ATOM 3877 O O . ASP A 1 475 ? -37.210 -5.924 45.175 1.00 72.94 475 ASP A O 1
ATOM 3881 N N . ALA A 1 476 ? -37.116 -6.217 47.390 1.00 67.50 476 ALA A N 1
ATOM 3882 C CA . ALA A 1 476 ? -35.656 -6.128 47.491 1.00 67.50 476 ALA A CA 1
ATOM 3883 C C . ALA A 1 476 ? -34.917 -7.357 46.921 1.00 67.50 476 ALA A C 1
ATOM 3885 O O . ALA A 1 476 ? -33.861 -7.218 46.300 1.00 67.50 476 ALA A O 1
ATOM 3886 N N . HIS A 1 477 ? -35.447 -8.572 47.114 1.00 57.47 477 HIS A N 1
ATOM 3887 C CA . HIS A 1 477 ? -34.818 -9.804 46.608 1.00 57.47 477 HIS A CA 1
ATOM 3888 C C . HIS A 1 477 ? -35.132 -10.089 45.133 1.00 57.47 477 HIS A C 1
ATOM 3890 O O . HIS A 1 477 ? -34.374 -10.804 44.473 1.00 57.47 477 HIS A O 1
ATOM 3896 N N . VAL A 1 478 ? -36.222 -9.532 44.599 1.00 53.59 478 VAL A N 1
ATOM 3897 C CA . VAL A 1 478 ? -36.624 -9.648 43.190 1.00 53.59 478 VAL A CA 1
ATOM 3898 C C . VAL A 1 478 ? -36.235 -8.360 42.454 1.00 53.59 478 VAL A C 1
ATOM 3900 O O . VAL A 1 478 ? -37.016 -7.763 41.722 1.00 53.59 478 VAL A O 1
ATOM 3903 N N . GLY A 1 479 ? -34.994 -7.907 42.653 1.00 42.31 479 GLY A N 1
ATOM 3904 C CA . GLY A 1 479 ? -34.455 -6.721 41.993 1.00 42.31 479 GLY A CA 1
ATOM 3905 C C . GLY A 1 479 ? -34.491 -6.853 40.468 1.00 42.31 479 GLY A C 1
ATOM 3906 O O . GLY A 1 479 ? -33.669 -7.555 39.883 1.00 42.31 479 GLY A O 1
ATOM 3907 N N . GLY A 1 480 ? -35.453 -6.184 39.828 1.00 44.03 480 GLY A N 1
ATOM 3908 C CA . GLY A 1 480 ? -35.442 -5.750 38.423 1.00 44.03 480 GLY A CA 1
ATOM 3909 C C . GLY A 1 480 ? -35.281 -6.802 37.313 1.00 44.03 480 GLY A C 1
ATOM 3910 O O . GLY A 1 480 ? -35.312 -6.440 36.139 1.00 44.03 480 GLY A O 1
ATOM 3911 N N . ARG A 1 481 ? -35.100 -8.092 37.616 1.00 39.72 481 ARG A N 1
ATOM 3912 C CA . ARG A 1 481 ? -34.878 -9.151 36.619 1.00 39.72 481 ARG A CA 1
ATOM 3913 C C . ARG A 1 481 ? -35.541 -10.457 37.023 1.00 39.72 481 ARG A C 1
ATOM 3915 O O . ARG A 1 481 ? -34.867 -11.411 37.399 1.00 39.72 481 ARG A O 1
ATOM 3922 N N . VAL A 1 482 ? -36.853 -10.556 36.845 1.00 41.22 482 VAL A N 1
ATOM 3923 C CA . VAL A 1 482 ? -37.458 -11.868 36.597 1.00 41.22 482 VAL A CA 1
ATOM 3924 C C . VAL A 1 482 ? -38.412 -11.755 35.414 1.00 41.22 482 VAL A C 1
ATOM 3926 O O . VAL A 1 482 ? -39.529 -11.268 35.508 1.00 41.22 482 VAL A O 1
ATOM 3929 N N . THR A 1 483 ? -37.942 -12.231 34.266 1.00 39.84 483 THR A N 1
ATOM 3930 C CA . THR A 1 483 ? -38.719 -12.484 33.043 1.00 39.84 483 THR A CA 1
ATOM 3931 C C . THR A 1 483 ? -39.439 -13.843 33.089 1.00 39.84 483 THR A C 1
ATOM 3933 O O . THR A 1 483 ? -39.748 -14.425 32.054 1.00 39.84 483 THR A O 1
ATOM 3936 N N . ARG A 1 484 ? -39.719 -14.376 34.286 1.00 48.94 484 ARG A N 1
ATOM 3937 C CA . ARG A 1 484 ? -40.466 -15.625 34.508 1.00 48.94 484 ARG A CA 1
ATOM 3938 C C . ARG A 1 484 ? -41.510 -15.437 35.616 1.00 48.94 484 ARG A C 1
ATOM 3940 O O . ARG A 1 484 ? -41.172 -14.860 36.645 1.00 48.94 484 ARG A O 1
ATOM 3947 N N . PRO A 1 485 ? -42.742 -15.951 35.472 1.00 54.34 485 PRO A N 1
ATOM 3948 C CA . PRO A 1 485 ? -43.736 -15.834 36.530 1.00 54.34 485 PRO A CA 1
ATOM 3949 C C . PRO A 1 485 ? -43.293 -16.670 37.736 1.00 54.34 485 PRO A C 1
ATOM 3951 O O . PRO A 1 485 ? -43.295 -17.901 37.695 1.00 54.34 485 PRO A O 1
ATOM 3954 N N . THR A 1 486 ? -42.879 -16.022 38.821 1.00 66.00 486 THR A N 1
ATOM 3955 C CA . THR A 1 486 ? -42.880 -16.664 40.135 1.00 66.00 486 THR A CA 1
ATOM 3956 C C . THR A 1 486 ? -44.327 -16.811 40.588 1.00 66.00 486 THR A C 1
ATOM 3958 O O . THR A 1 486 ? -45.124 -15.895 40.415 1.00 66.00 486 THR A O 1
ATOM 3961 N N . ALA A 1 487 ? -44.685 -17.959 41.167 1.00 78.19 487 ALA A N 1
ATOM 3962 C CA . ALA A 1 487 ? -46.066 -18.224 41.579 1.00 78.19 487 ALA A CA 1
ATOM 3963 C C . ALA A 1 487 ? -46.612 -17.179 42.571 1.00 78.19 487 ALA A C 1
ATOM 3965 O O . ALA A 1 487 ? -47.808 -16.912 42.570 1.00 78.19 487 ALA A O 1
ATOM 3966 N N . ILE A 1 488 ? -45.741 -16.588 43.396 1.00 85.38 488 ILE A N 1
ATOM 3967 C CA . ILE A 1 488 ? -46.065 -15.498 44.321 1.00 85.38 488 ILE A CA 1
ATOM 3968 C C . ILE A 1 488 ? -45.041 -14.376 44.139 1.00 85.38 488 ILE A C 1
ATOM 3970 O O . ILE A 1 488 ? -43.849 -14.655 43.981 1.00 85.38 488 ILE A O 1
ATOM 3974 N N . GLY A 1 489 ? -45.504 -13.128 44.155 1.00 85.25 489 GLY A N 1
ATOM 3975 C CA . GLY A 1 489 ? -44.666 -11.933 44.062 1.00 85.25 489 GLY A CA 1
ATOM 3976 C C . GLY A 1 489 ? -45.405 -10.673 44.506 1.00 85.25 489 GLY A C 1
ATOM 3977 O O . GLY A 1 489 ? -46.452 -10.760 45.146 1.00 85.25 489 GLY A O 1
ATOM 3978 N N . VAL A 1 490 ? -44.859 -9.507 44.163 1.00 87.50 490 VAL A N 1
ATOM 3979 C CA . VAL A 1 490 ? -45.494 -8.205 44.412 1.00 87.50 490 VAL A CA 1
ATOM 3980 C C . VAL A 1 490 ? -46.142 -7.716 43.120 1.00 87.50 490 VAL A C 1
ATOM 3982 O O . VAL A 1 490 ? -45.487 -7.678 42.080 1.00 87.50 490 VAL A O 1
ATOM 3985 N N . LYS A 1 491 ? -47.422 -7.347 43.189 1.00 88.12 491 LYS A N 1
ATOM 3986 C CA . LYS A 1 491 ? -48.143 -6.637 42.127 1.00 88.12 491 LYS A CA 1
ATOM 3987 C C . LYS A 1 491 ? -48.349 -5.188 42.566 1.00 88.12 491 LYS A C 1
ATOM 3989 O O . LYS A 1 491 ? -48.672 -4.939 43.726 1.00 88.12 491 LYS A O 1
ATOM 3994 N N . LYS A 1 492 ? -48.151 -4.237 41.655 1.00 89.81 492 LYS A N 1
ATOM 3995 C CA . LYS A 1 492 ? -48.520 -2.835 41.865 1.00 89.81 492 LYS A CA 1
ATOM 3996 C C . LYS A 1 492 ? -49.923 -2.628 41.304 1.00 89.81 492 LYS A C 1
ATOM 3998 O O . LYS A 1 492 ? -50.102 -2.585 40.093 1.00 89.81 492 LYS A O 1
ATOM 4003 N N . MET A 1 493 ? -50.904 -2.572 42.195 1.00 89.31 493 MET A N 1
ATOM 4004 C CA . MET A 1 493 ? -52.305 -2.357 41.852 1.00 89.31 493 MET A CA 1
ATOM 4005 C C . MET A 1 493 ? -52.462 -0.943 41.316 1.00 89.31 493 MET A C 1
ATOM 4007 O O . MET A 1 493 ? -52.143 0.012 42.027 1.00 89.31 493 MET A O 1
ATOM 4011 N N . GLY A 1 494 ? -52.906 -0.820 40.069 1.00 88.56 494 GLY A N 1
ATOM 4012 C CA . GLY A 1 494 ? -53.067 0.474 39.415 1.00 88.56 494 GLY A CA 1
ATOM 4013 C C . GLY A 1 494 ? -51.889 0.973 38.579 1.00 88.56 494 GLY A C 1
ATOM 4014 O O . GLY A 1 494 ? -51.892 2.122 38.133 1.00 88.56 494 GLY A O 1
ATOM 4015 N N . GLU A 1 495 ? -50.880 0.128 38.353 1.00 92.19 495 GLU A N 1
ATOM 4016 C CA . GLU A 1 495 ? -49.831 0.372 37.358 1.00 92.19 495 GLU A CA 1
ATOM 4017 C C . GLU A 1 495 ? -50.218 -0.289 36.024 1.00 92.19 495 GLU A C 1
ATOM 4019 O O . GLU A 1 495 ? -50.600 -1.459 35.981 1.00 92.19 495 GLU A O 1
ATOM 4024 N N . ILE A 1 496 ? -50.117 0.456 34.925 1.00 92.88 496 ILE A N 1
ATOM 4025 C CA . ILE A 1 496 ? -50.348 -0.043 33.569 1.00 92.88 496 ILE A CA 1
ATOM 4026 C C . ILE A 1 496 ? -49.258 -1.066 33.232 1.00 92.88 496 ILE A C 1
ATOM 4028 O O . ILE A 1 496 ? -48.062 -0.778 33.331 1.00 92.88 496 ILE A O 1
ATOM 4032 N N . ASP A 1 497 ? -49.654 -2.261 32.777 1.00 89.50 497 ASP A N 1
ATOM 4033 C CA . ASP A 1 497 ? -48.703 -3.254 32.269 1.00 89.50 497 ASP A CA 1
ATOM 4034 C C . ASP A 1 497 ? -48.071 -2.742 30.970 1.00 89.50 497 ASP A C 1
ATOM 4036 O O . ASP A 1 497 ? -48.607 -2.910 29.874 1.00 89.50 497 ASP A O 1
ATOM 4040 N N . SER A 1 498 ? -46.896 -2.124 31.102 1.00 87.75 498 SER A N 1
ATOM 4041 C CA . SER A 1 498 ? -46.172 -1.520 29.985 1.00 87.75 498 SER A CA 1
ATOM 4042 C C . SER A 1 498 ? -45.853 -2.515 28.865 1.00 87.75 498 SER A C 1
ATOM 4044 O O . SER A 1 498 ? -45.834 -2.134 27.695 1.00 87.75 498 SER A O 1
ATOM 4046 N N . LYS A 1 499 ? -45.636 -3.802 29.174 1.00 87.50 499 LYS A N 1
ATOM 4047 C CA . LYS A 1 499 ? -45.355 -4.808 28.138 1.00 87.50 499 LYS A CA 1
ATOM 4048 C C . LYS A 1 499 ? -46.621 -5.170 27.381 1.00 87.50 499 LYS A C 1
ATOM 4050 O O . LYS A 1 499 ? -46.586 -5.209 26.152 1.00 87.50 499 LYS A O 1
ATOM 4055 N N . ALA A 1 500 ? -47.718 -5.417 28.095 1.00 89.19 500 ALA A N 1
ATOM 4056 C CA . ALA A 1 500 ? -49.010 -5.669 27.466 1.00 89.19 500 ALA A CA 1
ATOM 4057 C C . ALA A 1 500 ? -49.448 -4.461 26.624 1.00 89.19 500 ALA A C 1
ATOM 4059 O O . ALA A 1 500 ? -49.855 -4.638 25.477 1.00 89.19 500 ALA A O 1
ATOM 4060 N N . PHE A 1 501 ? -49.257 -3.244 27.144 1.00 92.19 501 PHE A N 1
ATOM 4061 C CA . PHE A 1 501 ? -49.559 -1.994 26.450 1.00 92.19 501 PHE A CA 1
ATOM 4062 C C . PHE A 1 501 ? -48.754 -1.873 25.153 1.00 92.19 501 PHE A C 1
ATOM 4064 O O . PHE A 1 501 ? -49.325 -1.643 24.094 1.00 92.19 501 PHE A O 1
ATOM 4071 N N . GLN A 1 502 ? -47.435 -2.093 25.200 1.00 89.62 502 GLN A N 1
ATOM 4072 C CA . GLN A 1 502 ? -46.582 -2.033 24.010 1.00 89.62 502 GLN A CA 1
ATOM 4073 C C . GLN A 1 502 ? -46.941 -3.094 22.965 1.00 89.62 502 GLN A C 1
ATOM 4075 O O . GLN A 1 502 ? -46.880 -2.815 21.770 1.00 89.62 502 GLN A O 1
ATOM 4080 N N . ILE A 1 503 ? -47.313 -4.307 23.389 1.00 89.56 503 ILE A N 1
ATOM 4081 C CA . ILE A 1 503 ? -47.759 -5.367 22.475 1.00 89.56 503 ILE A CA 1
ATOM 4082 C C . ILE A 1 503 ? -49.079 -4.968 21.802 1.00 89.56 503 ILE A C 1
ATOM 4084 O O . ILE A 1 503 ? -49.176 -5.059 20.580 1.00 89.56 503 ILE A O 1
ATOM 4088 N N . ALA A 1 504 ? -50.063 -4.499 22.574 1.00 90.56 504 ALA A N 1
ATOM 4089 C CA . ALA A 1 504 ? -51.354 -4.039 22.062 1.00 90.56 504 ALA A CA 1
ATOM 4090 C C . ALA A 1 504 ? -51.198 -2.843 21.107 1.00 90.56 504 ALA A C 1
ATOM 4092 O O . ALA A 1 504 ? -51.763 -2.838 20.014 1.00 90.56 504 ALA A O 1
ATOM 4093 N N . TYR A 1 505 ? -50.353 -1.874 21.467 1.00 89.88 505 TYR A N 1
ATOM 4094 C CA . TYR A 1 505 ? -50.052 -0.707 20.640 1.00 89.88 505 TYR A CA 1
ATOM 4095 C C . TYR A 1 505 ? -49.415 -1.109 19.301 1.00 89.88 505 TYR A C 1
ATOM 4097 O O . TYR A 1 505 ? -49.876 -0.688 18.242 1.00 89.88 505 TYR A O 1
ATOM 4105 N N . LYS A 1 506 ? -48.405 -1.993 19.322 1.00 89.69 506 LYS A N 1
ATOM 4106 C CA . LYS A 1 506 ? -47.706 -2.472 18.111 1.00 89.69 506 LYS A CA 1
ATOM 4107 C C . LYS A 1 506 ? -48.588 -3.280 17.162 1.00 89.69 506 LYS A C 1
ATOM 4109 O O . LYS A 1 506 ? -48.294 -3.331 15.971 1.00 89.69 506 LYS A O 1
ATOM 4114 N N . LYS A 1 507 ? -49.653 -3.917 17.660 1.00 87.62 507 LYS A N 1
ATOM 4115 C CA . LYS A 1 507 ? -50.645 -4.577 16.795 1.00 87.62 507 LYS A CA 1
ATOM 4116 C C . LYS A 1 507 ? -51.419 -3.568 15.945 1.00 87.62 507 LYS A C 1
ATOM 4118 O O . LYS A 1 507 ? -51.739 -3.881 14.804 1.00 87.62 507 LYS A O 1
ATOM 4123 N N . LYS A 1 508 ? -51.720 -2.385 16.494 1.00 85.00 508 LYS A N 1
ATOM 4124 C CA . LYS A 1 508 ? -52.427 -1.309 15.782 1.00 85.00 508 LYS A CA 1
ATOM 4125 C C . LYS A 1 508 ? -51.478 -0.472 14.918 1.00 85.00 508 LYS A C 1
ATOM 4127 O O . LYS A 1 508 ? -51.844 -0.111 13.805 1.00 85.00 508 LYS A O 1
ATOM 4132 N N . TYR A 1 509 ? -50.259 -0.229 15.402 1.00 84.62 509 TYR A N 1
ATOM 4133 C CA . TYR A 1 509 ? -49.227 0.563 14.729 1.00 84.62 509 TYR A CA 1
ATOM 4134 C C . TYR A 1 509 ? -47.941 -0.264 14.520 1.00 84.62 509 TYR A C 1
ATOM 4136 O O . TYR A 1 509 ? -47.041 -0.243 15.365 1.00 84.62 509 TYR A O 1
ATOM 4144 N N . PRO A 1 510 ? -47.830 -1.034 13.421 1.00 77.06 510 PRO A N 1
ATOM 4145 C CA . PRO A 1 510 ? -46.631 -1.814 13.127 1.00 77.06 510 PRO A CA 1
ATOM 4146 C C . PRO A 1 510 ? -45.509 -0.922 12.561 1.00 77.06 510 PRO A C 1
ATOM 4148 O O . PRO A 1 510 ? -45.633 -0.372 11.472 1.00 77.06 510 PRO A O 1
ATOM 4151 N N . GLY A 1 511 ? -44.385 -0.797 13.276 1.00 76.44 511 GLY A N 1
ATOM 4152 C CA . GLY A 1 511 ? -43.214 -0.026 12.831 1.00 76.44 511 GLY A CA 1
ATOM 4153 C C . GLY A 1 511 ? -42.078 0.003 13.864 1.00 76.44 511 GLY A C 1
ATOM 4154 O O . GLY A 1 511 ? -42.293 -0.294 15.039 1.00 76.44 511 GLY A O 1
ATOM 4155 N N . ASN A 1 512 ? -40.854 0.349 13.446 1.00 63.72 512 ASN A N 1
ATOM 4156 C CA . ASN A 1 512 ? -39.697 0.429 14.357 1.00 63.72 512 ASN A CA 1
ATOM 4157 C C . ASN A 1 512 ? -39.814 1.611 15.343 1.00 63.72 512 ASN A C 1
ATOM 4159 O O . ASN A 1 512 ? -39.478 1.460 16.520 1.00 63.72 512 ASN A O 1
ATOM 4163 N N . GLU A 1 513 ? -40.363 2.744 14.892 1.00 68.75 513 GLU A N 1
ATOM 4164 C CA . GLU A 1 513 ? -40.630 3.946 15.706 1.00 68.75 513 GLU A CA 1
ATOM 4165 C C . GLU A 1 513 ? -41.761 3.731 16.730 1.00 68.75 513 GLU A C 1
ATOM 4167 O O . GLU A 1 513 ? -41.714 4.278 17.835 1.00 68.75 513 GLU A O 1
ATOM 4172 N N . ALA A 1 514 ? -42.675 2.792 16.455 1.00 73.69 514 ALA A N 1
ATOM 4173 C CA . ALA A 1 514 ? -43.805 2.459 17.324 1.00 73.69 514 ALA A CA 1
ATOM 4174 C C . ALA A 1 514 ? -43.390 1.940 18.713 1.00 73.69 514 ALA A C 1
ATOM 4176 O O . ALA A 1 514 ? -44.201 1.905 19.634 1.00 73.69 514 ALA A O 1
ATOM 4177 N N . THR A 1 515 ? -42.132 1.520 18.908 1.00 79.62 515 THR A N 1
ATOM 4178 C CA . THR A 1 515 ? -41.651 1.120 20.243 1.00 79.62 515 THR A CA 1
ATOM 4179 C C . THR A 1 515 ? -41.486 2.321 21.172 1.00 79.62 515 THR A C 1
ATOM 4181 O O . THR A 1 515 ? -41.858 2.231 22.339 1.00 79.62 515 THR A O 1
ATOM 4184 N N . VAL A 1 516 ? -40.936 3.431 20.672 1.00 82.88 516 VAL A N 1
ATOM 4185 C CA . VAL A 1 516 ? -40.732 4.645 21.476 1.00 82.88 516 VAL A CA 1
ATOM 4186 C C . VAL A 1 516 ? -42.077 5.314 21.736 1.00 82.88 516 VAL A C 1
ATOM 4188 O O . VAL A 1 516 ? -42.383 5.658 22.875 1.00 82.88 516 VAL A O 1
ATOM 4191 N N . GLU A 1 517 ? -42.924 5.397 20.712 1.00 85.88 517 GLU A N 1
ATOM 4192 C CA . GLU A 1 517 ? -44.275 5.952 20.821 1.00 85.88 517 GLU A CA 1
ATOM 4193 C C . GLU A 1 517 ? -45.151 5.157 21.791 1.00 85.88 517 GLU A C 1
ATOM 4195 O O . GLU A 1 517 ? -45.780 5.748 22.667 1.00 85.88 517 GLU A O 1
ATOM 4200 N N . ALA A 1 518 ? -45.127 3.821 21.732 1.00 88.81 518 ALA A N 1
ATOM 4201 C CA . ALA A 1 518 ? -45.864 2.988 22.680 1.00 88.81 518 ALA A CA 1
ATOM 4202 C C . ALA A 1 518 ? -45.452 3.248 24.138 1.00 88.81 518 ALA A C 1
ATOM 4204 O O . ALA A 1 518 ? -46.304 3.253 25.026 1.00 88.81 518 ALA A O 1
ATOM 4205 N N . VAL A 1 519 ? -44.158 3.473 24.397 1.00 88.56 519 VAL A N 1
ATOM 4206 C CA . VAL A 1 519 ? -43.663 3.823 25.738 1.00 88.56 519 VAL A CA 1
ATOM 4207 C C . VAL A 1 519 ? -44.145 5.214 26.145 1.00 88.56 519 VAL A C 1
ATOM 4209 O O . VAL A 1 519 ? -44.636 5.369 27.261 1.00 88.56 519 VAL A O 1
ATOM 4212 N N . MET A 1 520 ? -44.072 6.204 25.249 1.00 89.12 520 MET A N 1
ATOM 4213 C CA . MET A 1 520 ? -44.566 7.560 25.524 1.00 89.12 520 MET A CA 1
ATOM 4214 C C . MET A 1 520 ? -46.067 7.569 25.835 1.00 89.12 520 MET A C 1
ATOM 4216 O O . MET A 1 520 ? -46.484 8.157 26.831 1.00 89.12 520 MET A O 1
ATOM 4220 N N . HIS A 1 521 ? -46.877 6.864 25.041 1.00 91.12 521 HIS A N 1
ATOM 4221 C CA . HIS A 1 521 ? -48.313 6.735 25.285 1.00 91.12 521 HIS A CA 1
ATOM 4222 C C . HIS A 1 521 ? -48.619 5.979 26.582 1.00 91.12 521 HIS A C 1
ATOM 4224 O O . HIS A 1 521 ? -49.527 6.380 27.306 1.00 91.12 521 HIS A O 1
ATOM 4230 N N . CYS A 1 522 ? -47.860 4.929 26.912 1.00 92.50 522 CYS A N 1
ATOM 4231 C CA . CYS A 1 522 ? -48.017 4.202 28.173 1.00 92.50 522 CYS A CA 1
ATOM 4232 C C . CYS A 1 522 ? -47.769 5.115 29.384 1.00 92.50 522 CYS A C 1
ATOM 4234 O O . CYS A 1 522 ? -48.550 5.090 30.332 1.00 92.50 522 CYS A O 1
ATOM 4236 N N . THR A 1 523 ? -46.712 5.935 29.349 1.00 91.69 523 THR A N 1
ATOM 4237 C CA . THR A 1 523 ? -46.399 6.893 30.422 1.00 91.69 523 THR A CA 1
ATOM 4238 C C . THR A 1 523 ? -47.462 7.981 30.522 1.00 91.69 523 THR A C 1
ATOM 4240 O O . THR A 1 523 ? -47.981 8.215 31.608 1.00 91.69 523 THR A O 1
ATOM 4243 N N . LYS A 1 524 ? -47.866 8.574 29.389 1.00 93.81 524 LYS A N 1
ATOM 4244 C CA . LYS A 1 524 ? -48.934 9.585 29.343 1.00 93.81 524 LYS A CA 1
ATOM 4245 C C . LYS A 1 524 ? -50.230 9.062 29.967 1.00 93.81 524 LYS A C 1
ATOM 4247 O O . LYS A 1 524 ? -50.865 9.745 30.763 1.00 93.81 524 LYS A O 1
ATOM 4252 N N . TRP A 1 525 ? -50.626 7.834 29.634 1.00 93.62 525 TRP A N 1
ATOM 4253 C CA . TRP A 1 525 ? -51.832 7.238 30.207 1.00 93.62 525 TRP A CA 1
ATOM 4254 C C . TRP A 1 525 ? -51.677 6.852 31.674 1.00 93.62 525 TRP A C 1
ATOM 4256 O O . TRP A 1 525 ? -52.653 6.938 32.416 1.00 93.62 525 TRP A O 1
ATOM 4266 N N . GLN A 1 526 ? -50.470 6.491 32.115 1.00 93.12 526 GLN A N 1
ATOM 4267 C CA . GLN A 1 526 ? -50.189 6.262 33.529 1.00 93.12 526 GLN A CA 1
ATOM 4268 C C . GLN A 1 526 ? -50.341 7.552 34.341 1.00 93.12 526 GLN A C 1
ATOM 4270 O O . GLN A 1 526 ? -50.913 7.501 35.425 1.00 93.12 526 GLN A O 1
ATOM 4275 N N . GLU A 1 527 ? -49.862 8.682 33.819 1.00 91.75 527 GLU A N 1
ATOM 4276 C CA . GLU A 1 527 ? -50.028 10.006 34.428 1.00 91.75 527 GLU A CA 1
ATOM 4277 C C . GLU A 1 527 ? -51.501 10.421 34.450 1.00 91.75 527 GLU A C 1
ATOM 4279 O O . GLU A 1 527 ? -51.997 10.842 35.490 1.00 91.75 527 GLU A O 1
ATOM 4284 N N . ASN A 1 528 ? -52.229 10.206 33.348 1.00 91.00 528 ASN A N 1
ATOM 4285 C CA . ASN A 1 528 ? -53.661 10.496 33.287 1.00 91.00 528 ASN A CA 1
ATOM 4286 C C . ASN A 1 528 ? -54.444 9.742 34.369 1.00 91.00 528 ASN A C 1
ATOM 4288 O O . ASN A 1 528 ? -55.178 10.371 35.115 1.00 91.00 528 ASN A O 1
ATOM 4292 N N . ILE A 1 529 ? -54.290 8.416 34.506 1.00 90.75 529 ILE A N 1
ATOM 4293 C CA . ILE A 1 529 ? -55.053 7.652 35.519 1.00 90.75 529 ILE A CA 1
ATOM 4294 C C . ILE A 1 529 ? -54.652 7.986 36.968 1.00 90.75 529 ILE A C 1
ATOM 4296 O O . ILE A 1 529 ? -55.385 7.641 37.898 1.00 90.75 529 ILE A O 1
ATOM 4300 N N . GLN A 1 530 ? -53.491 8.621 37.159 1.00 90.69 530 GLN A N 1
ATOM 4301 C CA . GLN A 1 530 ? -53.001 9.107 38.452 1.00 90.69 530 GLN A CA 1
ATOM 4302 C C . GLN A 1 530 ? -53.438 10.550 38.754 1.00 90.69 530 GLN A C 1
ATOM 4304 O O . GLN A 1 530 ? -53.281 10.999 39.890 1.00 90.69 530 GLN A O 1
ATOM 4309 N N . ASP A 1 531 ? -53.998 11.269 37.777 1.00 87.81 531 ASP A N 1
ATOM 4310 C CA . ASP A 1 531 ? -54.541 12.611 37.967 1.00 87.81 531 ASP A CA 1
ATOM 4311 C C . ASP A 1 531 ? -55.734 12.563 38.932 1.00 87.81 531 ASP A C 1
ATOM 4313 O O . ASP A 1 531 ? -56.777 11.973 38.647 1.00 87.81 531 ASP A O 1
ATOM 4317 N N . SER A 1 532 ? -55.590 13.198 40.095 1.00 83.50 532 SER A N 1
ATOM 4318 C CA . SER A 1 532 ? -56.656 13.280 41.095 1.00 83.50 532 SER A CA 1
ATOM 4319 C C . SER A 1 532 ? -57.843 14.132 40.638 1.00 83.50 532 SER A C 1
ATOM 4321 O O . SER A 1 532 ? -58.933 13.980 41.189 1.00 83.50 532 SER A O 1
ATOM 4323 N N . GLY A 1 533 ? -57.653 14.991 39.630 1.00 83.31 533 GLY A N 1
ATOM 4324 C CA . GLY A 1 533 ? -58.699 15.794 39.003 1.00 83.31 533 GLY A CA 1
ATOM 4325 C C . GLY A 1 533 ? -59.546 15.036 37.977 1.00 83.31 533 GLY A C 1
ATOM 4326 O O . GLY A 1 533 ? -60.588 15.549 37.568 1.00 83.31 533 GLY A O 1
ATOM 4327 N N . TRP A 1 534 ? -59.151 13.822 37.574 1.00 89.12 534 TRP A N 1
ATOM 4328 C CA . TRP A 1 534 ? -59.896 13.007 36.614 1.00 89.12 534 TRP A CA 1
ATOM 4329 C C . TRP A 1 534 ? -60.447 11.732 37.264 1.00 89.12 534 TRP A C 1
ATOM 4331 O O . TRP A 1 534 ? -59.715 10.822 37.653 1.00 89.12 534 TRP A O 1
ATOM 4341 N N . HIS A 1 535 ? -61.775 11.658 37.375 1.00 85.88 535 HIS A N 1
ATOM 4342 C CA . HIS A 1 535 ? -62.474 10.553 38.027 1.00 85.88 535 HIS A CA 1
ATOM 4343 C C . HIS A 1 535 ? -63.624 10.028 37.152 1.00 85.88 535 HIS A C 1
ATOM 4345 O O . HIS A 1 535 ? -64.778 10.395 37.373 1.00 85.88 535 HIS A O 1
ATOM 4351 N N . PRO A 1 536 ? -63.341 9.162 36.161 1.00 89.56 536 PRO A N 1
ATOM 4352 C CA . PRO A 1 536 ? -64.342 8.665 35.213 1.00 89.56 536 PRO A CA 1
ATOM 4353 C C . PRO A 1 536 ? -65.171 7.513 35.813 1.00 89.56 536 PRO A C 1
ATOM 4355 O O . PRO A 1 536 ? -65.282 6.428 35.240 1.00 89.56 536 PRO A O 1
ATOM 4358 N N . PHE A 1 537 ? -65.730 7.727 37.005 1.00 88.19 537 PHE A N 1
ATOM 4359 C CA . PHE A 1 537 ? -66.630 6.798 37.683 1.00 88.19 537 PHE A CA 1
ATOM 4360 C C . PHE A 1 537 ? -67.906 7.528 38.101 1.00 88.19 537 PHE A C 1
ATOM 4362 O O . PHE A 1 537 ? -67.862 8.604 38.694 1.00 88.19 537 PHE A O 1
ATOM 4369 N N . LYS A 1 538 ? -69.049 6.904 37.834 1.00 85.75 538 LYS A N 1
ATOM 4370 C CA . LYS A 1 538 ? -70.369 7.323 38.305 1.00 85.75 538 LYS A CA 1
ATOM 4371 C C . LYS A 1 538 ? -70.804 6.439 39.467 1.00 85.75 538 LYS A C 1
ATOM 4373 O O . LYS A 1 538 ? -70.592 5.228 39.451 1.00 85.75 538 LYS A O 1
ATOM 4378 N N . VAL A 1 539 ? -71.429 7.033 40.475 1.00 80.56 539 VAL A N 1
ATOM 4379 C CA . VAL A 1 539 ? -71.977 6.283 41.609 1.00 80.56 539 VAL A CA 1
ATOM 4380 C C . VAL A 1 539 ? -73.324 5.694 41.200 1.00 80.56 539 VAL A C 1
ATOM 4382 O O . VAL A 1 539 ? -74.226 6.427 40.801 1.00 80.56 539 VAL A O 1
ATOM 4385 N N . VAL A 1 540 ? -73.452 4.374 41.290 1.00 80.19 540 VAL A N 1
ATOM 4386 C CA . VAL A 1 540 ? -74.697 3.635 41.060 1.00 80.19 540 VAL A CA 1
ATOM 4387 C C . VAL A 1 540 ? -75.067 2.925 42.356 1.00 80.19 540 VAL A C 1
ATOM 4389 O O . VAL A 1 540 ? -74.204 2.398 43.056 1.00 80.19 540 VAL A O 1
ATOM 4392 N N . GLU A 1 541 ? -76.346 2.930 42.711 1.00 74.69 541 GLU A N 1
ATOM 4393 C CA . GLU A 1 541 ? -76.823 2.254 43.913 1.00 74.69 541 GLU A CA 1
ATOM 4394 C C . GLU A 1 541 ? -77.138 0.789 43.599 1.00 74.69 541 GLU A C 1
ATOM 4396 O O . GLU A 1 541 ? -78.019 0.489 42.793 1.00 74.69 541 GLU A O 1
ATOM 4401 N N . ASN A 1 542 ? -76.397 -0.125 44.227 1.00 60.94 542 ASN A N 1
ATOM 4402 C CA . ASN A 1 542 ? -76.540 -1.564 44.039 1.00 60.94 542 ASN A CA 1
ATOM 4403 C C . ASN A 1 542 ? -76.753 -2.211 45.418 1.00 60.94 542 ASN A C 1
ATOM 4405 O O . ASN A 1 542 ? -75.892 -2.130 46.293 1.00 60.94 542 ASN A O 1
ATOM 4409 N N . ASN A 1 543 ? -77.932 -2.795 45.660 1.00 57.56 543 ASN A N 1
ATOM 4410 C CA . ASN A 1 543 ? -78.323 -3.390 46.952 1.00 57.56 543 ASN A CA 1
ATOM 4411 C C . ASN A 1 543 ? -78.123 -2.475 48.188 1.00 57.56 543 ASN A C 1
ATOM 4413 O O . ASN A 1 543 ? -77.690 -2.937 49.246 1.00 57.56 543 ASN A O 1
ATOM 4417 N N . GLY A 1 544 ? -78.426 -1.175 48.072 1.00 66.12 544 GLY A N 1
ATOM 4418 C CA . GLY A 1 544 ? -78.327 -0.213 49.183 1.00 66.12 544 GLY A CA 1
ATOM 4419 C C . GLY A 1 544 ? -76.896 0.203 49.548 1.00 66.12 544 GLY A C 1
ATOM 4420 O O . GLY A 1 544 ? -76.678 0.790 50.609 1.00 66.12 544 GLY A O 1
ATOM 4421 N N . LYS A 1 545 ? -75.909 -0.101 48.691 1.00 63.97 545 LYS A N 1
ATOM 4422 C CA . LYS A 1 545 ? -74.543 0.427 48.784 1.00 63.97 545 LYS A CA 1
ATOM 4423 C C . LYS A 1 545 ? -74.205 1.251 47.534 1.00 63.97 545 LYS A C 1
ATOM 4425 O O . LYS A 1 545 ? -74.464 0.786 46.423 1.00 63.97 545 LYS A O 1
ATOM 4430 N N . PRO A 1 546 ? -73.619 2.452 47.689 1.00 70.00 546 PRO A N 1
ATOM 4431 C CA . PRO A 1 546 ? -73.113 3.221 46.559 1.00 70.00 546 PRO A CA 1
ATOM 4432 C C . PRO A 1 546 ? -71.855 2.542 45.996 1.00 70.00 546 PRO A C 1
ATOM 4434 O O . PRO A 1 546 ? -70.842 2.440 46.687 1.00 70.00 546 PRO A O 1
ATOM 4437 N N . GLU A 1 547 ? -71.910 2.085 44.745 1.00 74.94 547 GLU A N 1
ATOM 4438 C CA . GLU A 1 547 ? -70.780 1.497 44.020 1.00 74.94 547 GLU A CA 1
ATOM 4439 C C . GLU A 1 547 ? -70.338 2.425 42.879 1.00 74.94 547 GLU A C 1
ATOM 4441 O O . GLU A 1 547 ? -71.152 2.909 42.094 1.00 74.94 547 GLU A O 1
ATOM 4446 N N . GLY A 1 548 ? -69.033 2.691 42.776 1.00 77.12 548 GLY A N 1
ATOM 4447 C CA . GLY A 1 548 ? -68.460 3.466 41.674 1.00 77.12 548 GLY A CA 1
ATOM 4448 C C . GLY A 1 548 ? -68.305 2.603 40.424 1.00 77.12 548 GLY A C 1
ATOM 4449 O O . GLY A 1 548 ? -67.403 1.768 40.355 1.00 77.12 548 GLY A O 1
ATOM 4450 N N . VAL A 1 549 ? -69.163 2.807 39.429 1.00 83.12 549 VAL A N 1
ATOM 4451 C CA . VAL A 1 549 ? -69.110 2.132 38.125 1.00 83.12 549 VAL A CA 1
ATOM 4452 C C . VAL A 1 549 ? -68.405 3.043 37.124 1.00 83.12 549 VAL A C 1
ATOM 4454 O O . VAL A 1 549 ? -68.617 4.250 37.133 1.00 83.12 549 VAL A O 1
ATOM 4457 N N . LEU A 1 550 ? -67.558 2.485 36.257 1.00 87.12 550 LEU A N 1
ATOM 4458 C CA . LEU A 1 550 ? -66.854 3.255 35.225 1.00 87.12 550 LEU A CA 1
ATOM 4459 C C . LEU A 1 550 ? -67.858 3.983 34.313 1.00 87.12 550 LEU A C 1
ATOM 4461 O O . LEU A 1 550 ? -68.838 3.380 33.867 1.00 87.12 550 LEU A O 1
ATOM 4465 N N . ASP A 1 551 ? -67.620 5.262 34.025 1.00 87.81 551 ASP A N 1
ATOM 4466 C CA . ASP A 1 551 ? -68.434 5.997 33.062 1.00 87.81 551 ASP A CA 1
ATOM 4467 C C . ASP A 1 551 ? -67.925 5.770 31.634 1.00 87.81 551 ASP A C 1
ATOM 4469 O O . ASP A 1 551 ? -66.964 6.386 31.183 1.00 87.81 551 ASP A O 1
ATOM 4473 N N . GLU A 1 552 ? -68.590 4.875 30.902 1.00 81.25 552 GLU A N 1
ATOM 4474 C CA . GLU A 1 552 ? -68.273 4.580 29.498 1.00 81.25 552 GLU A CA 1
ATOM 4475 C C . GLU A 1 552 ? -68.460 5.788 28.563 1.00 81.25 552 GLU A C 1
ATOM 4477 O O . GLU A 1 552 ? -67.998 5.756 27.421 1.00 81.25 552 GLU A O 1
ATOM 4482 N N . ASN A 1 553 ? -69.131 6.852 29.026 1.00 83.88 553 ASN A N 1
ATOM 4483 C CA . ASN A 1 553 ? -69.313 8.073 28.254 1.00 83.88 553 ASN A CA 1
ATOM 4484 C C . ASN A 1 553 ? -68.202 9.113 28.407 1.00 83.88 553 ASN A C 1
ATOM 4486 O O . ASN A 1 553 ? -68.244 10.084 27.648 1.00 83.88 553 ASN A O 1
ATOM 4490 N N . ASP A 1 554 ? -67.244 8.901 29.314 1.00 92.25 554 ASP A N 1
ATOM 4491 C CA . ASP A 1 554 ? -66.123 9.812 29.551 1.00 92.25 554 ASP A CA 1
ATOM 4492 C C . ASP A 1 554 ? -65.343 10.100 28.255 1.00 92.25 554 ASP A C 1
ATOM 4494 O O . ASP A 1 554 ? -64.995 9.192 27.494 1.00 92.25 554 ASP A O 1
ATOM 4498 N N . GLU A 1 555 ? -65.095 11.386 27.999 1.00 89.94 555 GLU A N 1
ATOM 4499 C CA . GLU A 1 555 ? -64.495 11.876 26.753 1.00 89.94 555 GLU A CA 1
ATOM 4500 C C . GLU A 1 555 ? -63.078 11.322 26.552 1.00 89.94 555 GLU A C 1
ATOM 4502 O O . GLU A 1 555 ? -62.776 10.784 25.487 1.00 89.94 555 GLU A O 1
ATOM 4507 N N . LYS A 1 556 ? -62.242 11.326 27.600 1.00 90.06 556 LYS A N 1
ATOM 4508 C CA . LYS A 1 556 ? -60.867 10.805 27.531 1.00 90.06 556 LYS A CA 1
ATOM 4509 C C . LYS A 1 556 ? -60.847 9.291 27.307 1.00 90.06 556 LYS A C 1
ATOM 4511 O O . LYS A 1 556 ? -60.003 8.784 26.570 1.00 90.06 556 LYS A O 1
ATOM 4516 N N . LEU A 1 557 ? -61.765 8.543 27.923 1.00 91.94 557 LEU A N 1
ATOM 4517 C CA . LEU A 1 557 ? -61.900 7.098 27.706 1.00 91.94 557 LEU A CA 1
ATOM 4518 C C . LEU A 1 557 ? -62.365 6.755 26.281 1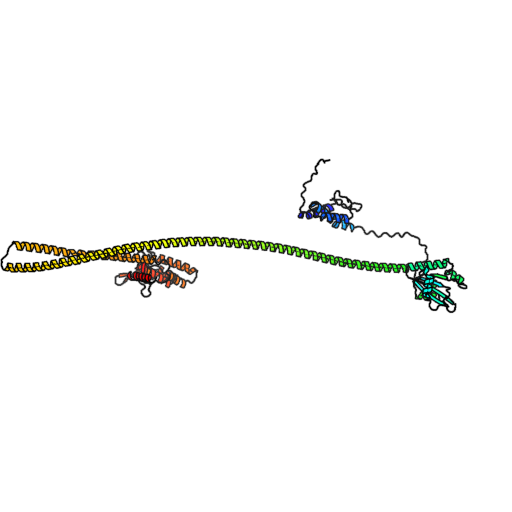.00 91.94 557 LEU A C 1
ATOM 4520 O O . LEU A 1 557 ? -61.918 5.745 25.727 1.00 91.94 557 LEU A O 1
ATOM 4524 N N . LYS A 1 558 ? -63.228 7.581 25.676 1.00 91.19 558 LYS A N 1
ATOM 4525 C CA . LYS A 1 558 ? -63.631 7.445 24.266 1.00 91.19 558 LYS A CA 1
ATOM 4526 C C . LYS A 1 558 ? -62.464 7.721 23.323 1.00 91.19 558 LYS A C 1
ATOM 4528 O O . LYS A 1 558 ? -62.147 6.858 22.505 1.00 91.19 558 LYS A O 1
ATOM 4533 N N . GLU A 1 559 ? -61.773 8.843 23.514 1.00 90.62 559 GLU A N 1
ATOM 4534 C CA . GLU A 1 559 ? -60.572 9.209 22.750 1.00 90.62 559 GLU A CA 1
ATOM 4535 C C . GLU A 1 559 ? -59.508 8.107 22.822 1.00 90.62 559 GLU A C 1
ATOM 4537 O O . GLU A 1 559 ? -58.995 7.666 21.796 1.00 90.62 559 GLU A O 1
ATOM 4542 N N . LEU A 1 560 ? -59.242 7.562 24.016 1.00 91.81 560 LEU A N 1
ATOM 4543 C CA . LEU A 1 560 ? -58.315 6.442 24.203 1.00 91.81 560 LEU A CA 1
ATOM 4544 C C . LEU A 1 560 ? -58.654 5.244 23.306 1.00 91.81 560 LEU A C 1
ATOM 4546 O O . LEU A 1 560 ? -57.771 4.643 22.685 1.00 91.81 560 LEU A O 1
ATOM 4550 N N . LYS A 1 561 ? -59.933 4.865 23.273 1.00 91.75 561 LYS A N 1
ATOM 4551 C CA . LYS A 1 561 ? -60.405 3.692 22.535 1.00 91.75 561 LYS A CA 1
ATOM 4552 C C . LYS A 1 561 ? -60.330 3.917 21.025 1.00 91.75 561 LYS A C 1
ATOM 4554 O O . LYS A 1 561 ? -59.938 2.999 20.300 1.00 91.75 561 LYS A O 1
ATOM 4559 N N . GLU A 1 562 ? -60.653 5.121 20.565 1.00 89.12 562 GLU A N 1
ATOM 4560 C CA . GLU A 1 562 ? -60.577 5.521 19.157 1.00 89.12 562 GLU A CA 1
ATOM 4561 C C . GLU A 1 562 ? -59.120 5.625 18.677 1.00 89.12 562 GLU A C 1
ATOM 4563 O O . GLU A 1 562 ? -58.736 4.966 17.703 1.00 89.12 562 GLU A O 1
ATOM 4568 N N . GLU A 1 563 ? -58.269 6.348 19.411 1.00 88.62 563 GLU A N 1
ATOM 4569 C CA . GLU A 1 563 ? -56.872 6.611 19.050 1.00 88.62 563 GLU A CA 1
ATOM 4570 C C . GLU A 1 563 ? -55.982 5.375 19.208 1.00 88.62 563 GLU A C 1
ATOM 4572 O O . GLU A 1 563 ? -55.256 5.002 18.283 1.00 88.62 563 GLU A O 1
ATOM 4577 N N . LEU A 1 564 ? -56.053 4.663 20.337 1.00 88.00 564 LEU A N 1
ATOM 4578 C CA . LEU A 1 564 ? -55.100 3.590 20.666 1.00 88.00 564 LEU A CA 1
ATOM 4579 C C . LEU A 1 564 ? -55.679 2.175 20.537 1.00 88.00 564 LEU A C 1
ATOM 4581 O O . LEU A 1 564 ? -54.925 1.208 20.448 1.00 88.00 564 LEU A O 1
ATOM 4585 N N . GLY A 1 565 ? -57.001 2.050 20.393 1.00 90.19 565 GLY A N 1
ATOM 4586 C CA . GLY A 1 565 ? -57.687 0.779 20.146 1.00 90.19 565 GLY A CA 1
ATOM 4587 C C . GLY A 1 565 ? -58.153 0.060 21.414 1.00 90.19 565 GLY A C 1
ATOM 4588 O O . GLY A 1 565 ? -57.744 0.373 22.530 1.00 90.19 565 GLY A O 1
ATOM 4589 N N . GLY A 1 566 ? -59.022 -0.941 21.227 1.00 90.81 566 GLY A N 1
ATOM 4590 C CA . GLY A 1 566 ? -59.701 -1.650 22.320 1.00 90.81 566 GLY A CA 1
ATOM 4591 C C . GLY A 1 566 ? -58.767 -2.394 23.279 1.00 90.81 566 GLY A C 1
ATOM 4592 O O . GLY A 1 566 ? -58.941 -2.293 24.486 1.00 90.81 566 GLY A O 1
ATOM 4593 N N . GLU A 1 567 ? -57.732 -3.071 22.770 1.00 90.94 567 GLU A N 1
ATOM 4594 C CA . GLU A 1 567 ? -56.790 -3.795 23.639 1.00 90.94 567 GLU A CA 1
ATOM 4595 C C . GLU A 1 567 ? -56.020 -2.845 24.575 1.00 90.94 567 GLU A C 1
ATOM 4597 O O . GLU A 1 567 ? -55.780 -3.178 25.732 1.00 90.94 567 GLU A O 1
ATOM 4602 N N . VAL A 1 568 ? -55.652 -1.650 24.098 1.00 92.38 568 VAL A N 1
ATOM 4603 C CA . VAL A 1 568 ? -54.982 -0.637 24.929 1.00 92.38 568 VAL A CA 1
ATOM 4604 C C . VAL A 1 568 ? -55.959 -0.054 25.952 1.00 92.38 568 VAL A C 1
ATOM 4606 O O . VAL A 1 568 ? -55.607 0.085 27.123 1.00 92.38 568 VAL A O 1
ATOM 4609 N N . TYR A 1 569 ? -57.193 0.228 25.528 1.00 93.12 569 TYR A N 1
ATOM 4610 C CA . TYR A 1 569 ? -58.271 0.683 26.405 1.00 93.12 569 TYR A CA 1
ATOM 4611 C C . TYR A 1 569 ? -58.489 -0.265 27.594 1.00 93.12 569 TYR A C 1
ATOM 4613 O O . TYR A 1 569 ? -58.476 0.184 28.740 1.00 93.12 569 TYR A O 1
ATOM 4621 N N . ASP A 1 570 ? -58.598 -1.573 27.352 1.00 92.19 570 ASP A N 1
ATOM 4622 C CA . ASP A 1 570 ? -58.843 -2.561 28.411 1.00 92.19 570 ASP A CA 1
ATOM 4623 C C . ASP A 1 570 ? -57.709 -2.602 29.448 1.00 92.19 570 ASP A C 1
ATOM 4625 O O . ASP A 1 570 ? -57.958 -2.736 30.651 1.00 92.19 570 ASP A O 1
ATOM 4629 N N . ILE A 1 571 ? -56.457 -2.437 29.006 1.00 92.75 571 ILE A N 1
ATOM 4630 C CA . ILE A 1 571 ? -55.280 -2.408 29.887 1.00 92.75 571 ILE A CA 1
ATOM 4631 C C . ILE A 1 571 ? -55.317 -1.172 30.795 1.00 92.75 571 ILE A C 1
ATOM 4633 O O . ILE A 1 571 ? -55.133 -1.293 32.009 1.00 92.75 571 ILE A O 1
ATOM 4637 N N . VAL A 1 572 ? -55.582 0.010 30.228 1.00 92.88 572 VAL A N 1
ATOM 4638 C CA . VAL A 1 572 ? -55.656 1.270 30.988 1.00 92.88 572 VAL A CA 1
ATOM 4639 C C . VAL A 1 572 ? -56.834 1.248 31.963 1.00 92.88 572 VAL A C 1
ATOM 4641 O O . VAL A 1 572 ? -56.672 1.598 33.131 1.00 92.88 572 VAL A O 1
ATOM 4644 N N . VAL A 1 573 ? -58.004 0.777 31.524 1.00 92.00 573 VAL A N 1
ATOM 4645 C CA . VAL A 1 573 ? -59.201 0.665 32.371 1.00 92.00 573 VAL A CA 1
ATOM 4646 C C . VAL A 1 573 ? -58.997 -0.330 33.509 1.00 92.00 573 VAL A C 1
ATOM 4648 O O . VAL A 1 573 ? -59.464 -0.088 34.621 1.00 92.00 573 VAL A O 1
ATOM 4651 N N . THR A 1 574 ? -58.283 -1.432 33.271 1.00 91.50 574 THR A N 1
ATOM 4652 C CA . THR A 1 574 ? -57.945 -2.391 34.332 1.00 91.50 574 THR A CA 1
ATOM 4653 C C . THR A 1 574 ? -57.107 -1.719 35.417 1.00 91.50 574 THR A C 1
ATOM 4655 O O . THR A 1 574 ? -57.476 -1.781 36.589 1.00 91.50 574 THR A O 1
ATOM 4658 N N . ALA A 1 575 ? -56.043 -1.001 35.043 1.00 91.62 575 ALA A N 1
ATOM 4659 C CA . ALA A 1 575 ? -55.231 -0.249 36.002 1.00 91.62 575 ALA A CA 1
ATOM 4660 C C . ALA A 1 575 ? -56.060 0.827 36.732 1.00 91.62 575 ALA A C 1
ATOM 4662 O O . ALA A 1 575 ? -55.970 0.985 37.948 1.00 91.62 575 ALA A O 1
ATOM 4663 N N . LEU A 1 576 ? -56.940 1.527 36.022 1.00 91.00 576 LEU A N 1
ATOM 4664 C CA . LEU A 1 576 ? -57.795 2.554 36.611 1.00 91.00 576 LEU A CA 1
ATOM 4665 C C . LEU A 1 576 ? -58.799 1.991 37.636 1.00 91.00 576 LEU A C 1
ATOM 4667 O O . LEU A 1 576 ? -59.006 2.594 38.692 1.00 91.00 576 LEU A O 1
ATOM 4671 N N . LYS A 1 577 ? -59.392 0.820 37.364 1.00 89.69 577 LYS A N 1
ATOM 4672 C CA . LYS A 1 577 ? -60.255 0.101 38.318 1.00 89.69 577 LYS A CA 1
ATOM 4673 C C . LYS A 1 577 ? -59.473 -0.341 39.553 1.00 89.69 577 LYS A C 1
ATOM 4675 O O . LYS A 1 577 ? -59.948 -0.149 40.669 1.00 89.69 577 LYS A O 1
ATOM 4680 N N . GLU A 1 578 ? -58.258 -0.856 39.366 1.00 91.38 578 GLU A N 1
ATOM 4681 C CA . GLU A 1 578 ? -57.379 -1.239 40.475 1.00 91.38 578 GLU A CA 1
ATOM 4682 C C . GLU A 1 578 ? -56.993 -0.041 41.358 1.00 91.38 578 GLU A C 1
ATOM 4684 O O . GLU A 1 578 ? -57.006 -0.165 42.582 1.00 91.38 578 GLU A O 1
ATOM 4689 N N . LEU A 1 579 ? -56.707 1.135 40.779 1.00 90.06 579 LEU A N 1
ATOM 4690 C CA . LEU A 1 579 ? -56.483 2.359 41.564 1.00 90.06 579 LEU A CA 1
ATOM 4691 C C . LEU A 1 579 ? -57.710 2.718 42.401 1.00 90.06 579 LEU A C 1
ATOM 4693 O O . LEU A 1 579 ? -57.568 3.100 43.559 1.00 90.06 579 LEU A O 1
ATOM 4697 N N . ASN A 1 580 ? -58.908 2.579 41.834 1.00 87.38 580 ASN A N 1
ATOM 4698 C CA . ASN A 1 580 ? -60.140 2.903 42.542 1.00 87.38 580 ASN A CA 1
ATOM 4699 C C . ASN A 1 580 ? -60.446 1.927 43.691 1.00 87.38 580 ASN A C 1
ATOM 4701 O O . ASN A 1 580 ? -60.992 2.337 44.708 1.00 87.38 580 ASN A O 1
ATOM 4705 N N . GLU A 1 581 ? -60.079 0.654 43.550 1.00 87.69 581 GLU A N 1
ATOM 4706 C CA . GLU A 1 581 ? -60.277 -0.360 44.591 1.00 87.69 581 GLU A CA 1
ATOM 4707 C C . GLU A 1 581 ? -59.246 -0.239 45.724 1.00 87.69 581 GLU A C 1
ATOM 4709 O O . GLU A 1 581 ? -59.600 -0.297 46.901 1.00 87.69 581 GLU A O 1
ATOM 4714 N N . TYR A 1 582 ? -57.967 -0.058 45.384 1.00 88.00 582 TYR A N 1
ATOM 4715 C CA . TYR A 1 582 ? -56.875 -0.137 46.359 1.00 88.00 582 TYR A CA 1
ATOM 4716 C C . TYR A 1 582 ? -56.444 1.219 46.920 1.00 88.00 582 TYR A C 1
ATOM 4718 O O . TYR A 1 582 ? -55.880 1.269 48.014 1.00 88.00 582 TYR A O 1
ATOM 4726 N N . ASN A 1 583 ? -56.666 2.312 46.187 1.00 87.25 583 ASN A N 1
ATOM 4727 C CA . ASN A 1 583 ? -56.270 3.655 46.605 1.00 87.25 583 ASN A CA 1
ATOM 4728 C C . ASN A 1 583 ? -57.135 4.761 45.967 1.00 87.25 583 ASN A C 1
ATOM 4730 O O . ASN A 1 583 ? -56.606 5.629 45.260 1.00 87.25 583 ASN A O 1
ATOM 4734 N N . PRO A 1 584 ? -58.459 4.758 46.215 1.00 82.50 584 PRO A N 1
ATOM 4735 C CA . PRO A 1 584 ? -59.396 5.666 45.550 1.00 82.50 584 PRO A CA 1
ATOM 4736 C C . PRO A 1 584 ? -59.052 7.147 45.744 1.00 82.50 584 PRO A C 1
ATOM 4738 O O . PRO A 1 584 ? -59.240 7.938 44.815 1.00 82.50 584 PRO A O 1
ATOM 4741 N N . SER A 1 585 ? -58.529 7.506 46.923 1.00 78.94 585 SER A N 1
ATOM 4742 C CA . SER A 1 585 ? -58.175 8.883 47.285 1.00 78.94 585 SER A CA 1
ATOM 4743 C C . SER A 1 585 ? -56.749 9.265 46.891 1.00 78.94 585 SER A C 1
ATOM 4745 O O . SER A 1 585 ? -56.508 10.407 46.518 1.00 78.94 585 SER A O 1
ATOM 4747 N N . GLY A 1 586 ? -55.789 8.341 47.003 1.00 80.75 586 GLY A N 1
ATOM 4748 C CA . GLY A 1 586 ? -54.377 8.649 46.777 1.00 80.75 586 GLY A CA 1
ATOM 4749 C C . GLY A 1 586 ? -53.947 8.576 45.314 1.00 80.75 586 GLY A C 1
ATOM 4750 O O . GLY A 1 586 ? -52.958 9.207 44.966 1.00 80.75 586 GLY A O 1
ATOM 4751 N N . ARG A 1 587 ? -54.659 7.821 44.463 1.00 84.00 587 ARG A N 1
ATOM 4752 C CA . ARG A 1 587 ? -54.404 7.695 43.011 1.00 84.00 587 ARG A CA 1
ATOM 4753 C C . ARG A 1 587 ? -52.991 7.256 42.609 1.00 84.00 587 ARG A C 1
ATOM 4755 O O . ARG A 1 587 ? -52.671 7.271 41.432 1.00 84.00 587 ARG A O 1
ATOM 4762 N N . TYR A 1 588 ? -52.167 6.775 43.537 1.00 86.56 588 TYR A N 1
ATOM 4763 C CA . TYR A 1 588 ? -50.876 6.153 43.232 1.00 86.56 588 TYR A CA 1
ATOM 4764 C C . TYR A 1 588 ? -50.955 4.623 43.350 1.00 86.56 588 TYR A C 1
ATOM 4766 O O . TYR A 1 588 ? -51.710 4.119 44.193 1.00 86.56 588 TYR A O 1
ATOM 4774 N N . PRO A 1 589 ? -50.155 3.870 42.569 1.00 88.56 589 PRO A N 1
ATOM 4775 C CA . PRO A 1 589 ? -50.165 2.416 42.624 1.00 88.56 589 PRO A CA 1
ATOM 4776 C C . PRO A 1 589 ? -49.788 1.867 44.004 1.00 88.56 589 PRO A C 1
ATOM 4778 O O . PRO A 1 589 ? -48.765 2.249 44.582 1.00 88.56 589 PRO A O 1
ATOM 4781 N N . VAL A 1 590 ? -50.582 0.924 44.516 1.00 88.69 590 VAL A N 1
ATOM 4782 C CA . VAL A 1 590 ? -50.343 0.276 45.817 1.00 88.69 590 VAL A CA 1
ATOM 4783 C C . VAL A 1 590 ? -49.725 -1.096 45.618 1.00 88.69 590 VAL A C 1
ATOM 4785 O O . VAL A 1 590 ? -50.153 -1.886 44.782 1.00 88.69 590 VAL A O 1
ATOM 4788 N N . ARG A 1 591 ? -48.692 -1.400 46.403 1.00 89.06 591 ARG A N 1
ATOM 4789 C CA . ARG A 1 591 ? -47.996 -2.687 46.343 1.00 89.06 591 ARG A CA 1
ATOM 4790 C C . ARG A 1 591 ? -48.738 -3.726 47.169 1.00 89.06 591 ARG A C 1
ATOM 4792 O O . ARG A 1 591 ? -48.957 -3.524 48.358 1.00 89.06 591 ARG A O 1
ATOM 4799 N N . GLU A 1 592 ? -49.034 -4.866 46.564 1.00 89.69 592 GLU A N 1
ATOM 4800 C CA . GLU A 1 592 ? -49.702 -5.982 47.226 1.00 89.69 592 GLU A CA 1
ATOM 4801 C C . GLU A 1 592 ? -49.016 -7.317 46.943 1.00 89.69 592 GLU A C 1
ATOM 4803 O O . GLU A 1 592 ? -48.464 -7.549 45.865 1.00 89.69 592 GLU A O 1
ATOM 4808 N N . LEU A 1 593 ? -49.081 -8.226 47.922 1.00 89.12 593 LEU A N 1
ATOM 4809 C CA . LEU A 1 593 ? -48.687 -9.618 47.710 1.00 89.12 593 LEU A 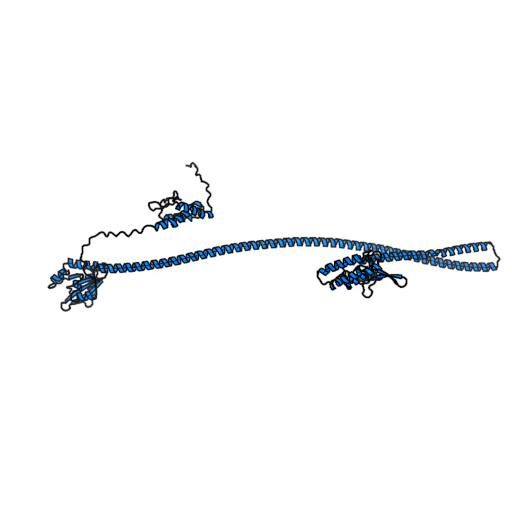CA 1
ATOM 4810 C C . LEU A 1 593 ? -49.704 -10.278 46.786 1.00 89.12 593 LEU A C 1
ATOM 4812 O O . LEU A 1 593 ? -50.902 -10.294 47.082 1.00 89.12 593 LEU A O 1
ATOM 4816 N N . TRP A 1 594 ? -49.221 -10.877 45.704 1.00 89.94 594 TRP A N 1
ATOM 4817 C CA . TRP A 1 594 ? -50.062 -11.435 44.657 1.00 89.94 594 TRP A CA 1
ATOM 4818 C C . TRP A 1 594 ? -49.667 -12.861 44.299 1.00 89.94 594 TRP A C 1
ATOM 4820 O O . TRP A 1 594 ? -48.485 -13.210 44.242 1.00 89.94 594 TRP A O 1
ATOM 4830 N N . ASN A 1 595 ? -50.677 -13.691 44.055 1.00 89.31 595 ASN A N 1
ATOM 4831 C CA . ASN A 1 595 ? -50.525 -15.046 43.556 1.00 89.31 595 ASN A CA 1
ATOM 4832 C C . ASN A 1 595 ? -50.787 -15.038 42.045 1.00 89.31 595 ASN A C 1
ATOM 4834 O O . ASN A 1 595 ? -51.929 -14.905 41.617 1.00 89.31 595 ASN A O 1
ATOM 4838 N N . PHE A 1 596 ? -49.726 -15.179 41.248 1.00 84.88 596 PHE A N 1
ATOM 4839 C CA . PHE A 1 596 ? -49.760 -15.115 39.780 1.00 84.88 596 PHE A CA 1
ATOM 4840 C C . PHE A 1 596 ? -50.066 -16.463 39.113 1.00 84.88 596 PHE A C 1
ATOM 4842 O O . PHE A 1 596 ? -49.956 -16.590 37.891 1.00 84.88 596 PHE A O 1
ATOM 4849 N N . ARG A 1 597 ? -50.407 -17.507 39.882 1.00 82.38 597 ARG A N 1
ATOM 4850 C CA . ARG A 1 597 ? -50.840 -18.771 39.278 1.00 82.38 597 ARG A CA 1
ATOM 4851 C C . ARG A 1 597 ? -52.148 -18.547 38.514 1.00 82.38 597 ARG A C 1
ATOM 4853 O O . ARG A 1 597 ? -53.049 -17.867 39.006 1.00 82.38 597 ARG A O 1
ATOM 4860 N N . LYS A 1 598 ? -52.227 -19.107 37.303 1.00 74.06 598 LYS A N 1
ATOM 4861 C CA . LYS A 1 598 ? -53.333 -18.881 36.355 1.00 74.06 598 LYS A CA 1
ATOM 4862 C C . LYS A 1 598 ? -54.711 -19.268 36.910 1.00 74.06 598 LYS A C 1
ATOM 4864 O O . LYS A 1 598 ? -55.699 -18.694 36.482 1.00 74.06 598 LYS A O 1
ATOM 4869 N N . ASP A 1 599 ? -54.764 -20.218 37.838 1.00 76.81 599 ASP A N 1
ATOM 4870 C CA . ASP A 1 599 ? -55.967 -20.724 38.510 1.00 76.81 599 ASP A CA 1
ATOM 4871 C C . ASP A 1 599 ? -56.456 -19.840 39.671 1.00 76.81 599 ASP A C 1
ATOM 4873 O O . ASP A 1 599 ? -57.596 -19.982 40.101 1.00 76.81 599 ASP A O 1
ATOM 4877 N N . CYS A 1 600 ? -55.619 -18.926 40.176 1.00 75.69 600 CYS A N 1
ATOM 4878 C CA . CYS A 1 600 ? -55.927 -18.115 41.356 1.00 75.69 600 CYS A CA 1
ATOM 4879 C C . CYS A 1 600 ? -55.955 -16.608 41.081 1.00 75.69 600 CYS A C 1
ATOM 4881 O O . CYS A 1 600 ? -56.845 -15.946 41.598 1.00 75.69 600 CYS A O 1
ATOM 4883 N N . ASN A 1 601 ? -54.969 -16.069 40.349 1.00 80.94 601 ASN A N 1
ATOM 4884 C CA . ASN A 1 601 ? -54.758 -14.639 40.050 1.00 80.94 601 ASN A CA 1
ATOM 4885 C C . ASN A 1 601 ? -55.382 -13.648 41.065 1.00 80.94 601 ASN A C 1
ATOM 4887 O O . ASN A 1 601 ? -56.206 -12.813 40.698 1.00 80.94 601 ASN A O 1
ATOM 4891 N N . ARG A 1 602 ? -55.004 -13.764 42.349 1.00 88.94 602 ARG A N 1
ATOM 4892 C CA . ARG A 1 602 ? -55.597 -13.010 43.473 1.00 88.94 602 ARG A CA 1
ATOM 4893 C C . ARG A 1 602 ? -54.557 -12.549 44.486 1.00 88.94 602 ARG A C 1
ATOM 4895 O O . ARG A 1 602 ? -53.424 -13.041 44.503 1.00 88.94 602 ARG A O 1
ATOM 4902 N N . ARG A 1 603 ? -54.987 -11.695 45.420 1.00 88.12 603 ARG A N 1
ATOM 4903 C CA . ARG A 1 603 ? -54.214 -11.315 46.610 1.00 88.12 603 ARG A CA 1
ATOM 4904 C C . ARG A 1 603 ? -53.712 -12.564 47.344 1.00 88.12 603 ARG A C 1
ATOM 4906 O O . ARG A 1 603 ? -54.492 -13.460 47.681 1.00 88.12 603 ARG A O 1
ATOM 4913 N N . ALA A 1 604 ? -52.406 -12.621 47.590 1.00 88.88 604 ALA A N 1
ATOM 4914 C CA . ALA A 1 604 ? -51.766 -13.700 48.331 1.00 88.88 604 ALA A CA 1
ATOM 4915 C C . ALA A 1 604 ? -51.828 -13.449 49.846 1.00 88.88 604 ALA A C 1
ATOM 4917 O O . ALA A 1 604 ? -51.783 -12.312 50.334 1.00 88.88 604 ALA A O 1
ATOM 4918 N N . THR A 1 605 ? -51.923 -14.538 50.599 1.00 89.31 605 THR A N 1
ATOM 4919 C CA . THR A 1 605 ? -51.847 -14.544 52.064 1.00 89.31 605 THR A CA 1
ATOM 4920 C C . THR A 1 605 ? -50.393 -14.605 52.542 1.00 89.31 605 THR A C 1
ATOM 4922 O O . THR A 1 605 ? -49.512 -15.108 51.840 1.00 89.31 605 THR A O 1
ATOM 4925 N N . LEU A 1 606 ? -50.135 -14.152 53.776 1.00 86.62 606 LEU A N 1
ATOM 4926 C CA . LEU A 1 606 ? -48.816 -14.274 54.415 1.00 86.62 606 LEU A CA 1
ATOM 4927 C C . LEU A 1 606 ? -48.341 -15.733 54.482 1.00 86.62 606 LEU A C 1
ATOM 4929 O O . LEU A 1 606 ? -47.177 -16.024 54.219 1.00 86.62 606 LEU A O 1
ATOM 4933 N N . LYS A 1 607 ? -49.259 -16.669 54.754 1.00 88.12 607 LYS A N 1
ATOM 4934 C CA . LYS A 1 607 ? -48.967 -18.108 54.778 1.00 88.12 607 LYS A CA 1
ATOM 4935 C C . LYS A 1 607 ? -48.471 -18.613 53.422 1.00 88.12 607 LYS A C 1
ATOM 4937 O O . LYS A 1 607 ? -47.466 -19.323 53.368 1.00 88.12 607 LYS A O 1
ATOM 4942 N N . GLU A 1 608 ? -49.149 -18.246 52.333 1.00 87.44 608 GLU A N 1
ATOM 4943 C CA . GLU A 1 608 ? -48.745 -18.619 50.970 1.00 87.44 608 GLU A CA 1
ATOM 4944 C C . GLU A 1 608 ? -47.351 -18.057 50.641 1.00 87.44 608 GLU A C 1
ATOM 4946 O O . GLU A 1 608 ? -46.486 -18.793 50.161 1.00 87.44 608 GLU A O 1
ATOM 4951 N N . ALA A 1 609 ? -47.103 -16.788 50.978 1.00 85.75 609 ALA A N 1
ATOM 4952 C CA . ALA A 1 609 ? -45.830 -16.103 50.770 1.00 85.75 609 ALA A CA 1
ATOM 4953 C C . ALA A 1 609 ? -44.657 -16.755 51.532 1.00 85.75 609 ALA A C 1
ATOM 4955 O O . ALA A 1 609 ? -43.621 -17.053 50.932 1.00 85.75 609 ALA A O 1
ATOM 4956 N N . ILE A 1 610 ? -44.831 -17.048 52.826 1.00 85.25 610 ILE A N 1
ATOM 4957 C CA . ILE A 1 610 ? -43.820 -17.719 53.661 1.00 85.25 610 ILE A CA 1
ATOM 4958 C C . ILE A 1 610 ? -43.534 -19.129 53.135 1.00 85.25 610 ILE A C 1
ATOM 4960 O O . ILE A 1 610 ? -42.373 -19.511 52.974 1.00 85.25 610 ILE A O 1
ATOM 4964 N N . THR A 1 611 ? -44.584 -19.891 52.809 1.00 85.62 611 THR A N 1
ATOM 4965 C CA . THR A 1 611 ? -44.451 -21.254 52.267 1.00 85.62 611 THR A CA 1
ATOM 4966 C C . THR A 1 611 ? -43.659 -21.248 50.961 1.00 85.62 611 THR A C 1
ATOM 4968 O O . THR A 1 611 ? -42.780 -22.087 50.758 1.00 85.62 611 THR A O 1
ATOM 4971 N N . TYR A 1 612 ? -43.923 -20.273 50.089 1.00 84.50 612 TYR A N 1
ATOM 4972 C CA . TYR A 1 612 ? -43.205 -20.117 48.829 1.00 84.50 612 TYR A CA 1
ATOM 4973 C C . TYR A 1 612 ? -41.714 -19.813 49.032 1.00 84.50 612 TYR A C 1
ATOM 4975 O O . TYR A 1 612 ? -40.871 -20.460 48.407 1.00 84.50 612 TYR A O 1
ATOM 4983 N N . VAL A 1 613 ? -41.369 -18.887 49.935 1.00 82.06 613 VAL A N 1
ATOM 4984 C CA . VAL A 1 613 ? -39.965 -18.564 50.249 1.00 82.06 613 VAL A CA 1
ATOM 4985 C C . VAL A 1 613 ? -39.242 -19.759 50.875 1.00 82.06 613 VAL A C 1
ATOM 4987 O O . VAL A 1 613 ? -38.120 -20.077 50.473 1.00 82.06 613 VAL A O 1
ATOM 4990 N N . ALA A 1 614 ? -39.888 -20.470 51.802 1.00 81.44 614 ALA A N 1
ATOM 4991 C CA . ALA A 1 614 ? -39.329 -21.665 52.428 1.00 81.44 614 ALA A CA 1
ATOM 4992 C C . ALA A 1 614 ? -39.071 -22.789 51.408 1.00 81.44 614 ALA A C 1
ATOM 4994 O O . ALA A 1 614 ? -38.004 -23.403 51.423 1.00 81.44 614 ALA A O 1
ATOM 4995 N N . ALA A 1 615 ? -40.005 -23.029 50.482 1.00 79.81 615 ALA A N 1
ATOM 4996 C CA . ALA A 1 615 ? -39.837 -24.014 49.415 1.00 79.81 615 ALA A CA 1
ATOM 4997 C C . ALA A 1 615 ? -38.706 -23.632 48.445 1.00 79.81 615 ALA A C 1
ATOM 4999 O O . ALA A 1 615 ? -37.897 -24.482 48.076 1.00 79.81 615 ALA A O 1
ATOM 5000 N N . LYS A 1 616 ? -38.599 -22.348 48.072 1.00 71.56 616 LYS A N 1
ATOM 5001 C CA . LYS A 1 616 ? -37.523 -21.848 47.200 1.00 71.56 616 LYS A CA 1
ATOM 5002 C C . LYS A 1 616 ? -36.135 -21.951 47.832 1.00 71.56 616 LYS A C 1
ATOM 5004 O O . LYS A 1 616 ? -35.174 -22.177 47.104 1.00 71.56 616 LYS A O 1
ATOM 5009 N N . ARG A 1 617 ? -36.021 -21.826 49.159 1.00 63.34 617 ARG A N 1
ATOM 5010 C CA . ARG A 1 617 ? -34.753 -22.027 49.881 1.00 63.34 617 ARG A CA 1
ATOM 5011 C C . ARG A 1 617 ? -34.283 -23.485 49.906 1.00 63.34 617 ARG A C 1
ATOM 5013 O O . ARG A 1 617 ? -33.086 -23.688 49.983 1.00 63.34 617 ARG A O 1
ATOM 5020 N N . LYS A 1 618 ? -35.182 -24.474 49.809 1.00 58.75 618 LYS A N 1
ATOM 5021 C CA . LYS A 1 618 ? -34.827 -25.911 49.768 1.00 58.75 618 LYS A CA 1
ATOM 5022 C C . LYS A 1 618 ? -34.373 -26.416 48.388 1.00 58.75 618 LYS A C 1
ATOM 5024 O O . LYS A 1 618 ? -33.957 -27.561 48.277 1.00 58.75 618 LYS A O 1
ATOM 5029 N N . GLN A 1 619 ? -34.532 -25.607 47.338 1.00 50.72 619 GLN A N 1
ATOM 5030 C CA . GLN A 1 619 ? -34.153 -25.944 45.954 1.00 50.72 619 GLN A CA 1
ATOM 5031 C C . GLN A 1 619 ? -32.802 -25.341 45.526 1.00 50.72 619 GLN A C 1
ATOM 5033 O O . GLN A 1 619 ? -32.395 -25.529 44.381 1.00 50.72 619 GLN A O 1
ATOM 5038 N N . LYS A 1 620 ? -32.145 -24.589 46.412 1.00 41.28 620 LYS A N 1
ATOM 5039 C CA . LYS A 1 620 ? -30.732 -24.212 46.310 1.00 41.28 620 LYS A CA 1
ATOM 5040 C C . LYS A 1 620 ? -29.944 -25.105 47.249 1.00 41.28 620 LYS A C 1
ATOM 5042 O O . LYS A 1 620 ? -28.792 -25.406 46.885 1.00 41.28 620 LYS A O 1
#

InterPro domains:
  IPR005379 Factor of DNA methylation 1-5/IDN2 , domain XH [PF03469] (491-619)
  IPR005380 XS domain [PF03468] (125-234)
  IPR005381 Zinc finger-XS domain [PF03470] (48-91)
  IPR038588 XS domain superfamily [G3DSA:3.30.70.2890] (121-286)
  IPR045177 Factor of DNA methylation 1-5/IDN2 [PTHR21596] (9-617)